Protein AF-A0A3B1DJC7-F1 (afdb_monomer)

Mean predicted aligned error: 12.16 Å

Sequence (600 aa):
MLFHLLRCVNRSIIITLSVILFIFVAQQSDAVEPDVLPNTKQLMPNKMALDKRMVAGIDKFATRALKEARDARLKAWLHNFNTLEHGAFQKKMTEKRDQLKTIIGAVDQRVKTKRLEYRGLLGSIKNTKKVKANGNQRVEEIQIYASLVRWQVLDGVTAEGVLLSPGLTPSAEKPQRKGYVIVIPDAAWTPEQLIGCNRFRQTVKKNNTGNKPVRKEFVEKSKAEDAMIESIGETNQMAAEIASQGCYVLIPLLINRESTYSGHPDIFQTNIPHREWIYRMSFEMGRHIIGYELQKVLAAVDLCATGTISKTNLELKTERKALPIGVVGIGEGGQLALLAGAVDTRIDSTMVCGYFDQREKVYQEPIYRNIWNQLNEFGDAELASMIAPRTLTVEACIAPELQGPSVAAKGHRSNAAPGIIKTPDIKSIQIEFKRAQNYFKKLGVEENISLSISKKGKGPAGSDAGLQSFLKGLEIKQNIANQRNWEFINLRTTLSGQLTFEDEGNVLNEEIVLPLSYLGFQRYKSDLPEARQRRQFKELTVYTQKLLQTSAKKRNKFWKKANRKSLKKWEKSSQWYRDYIHEEVFGKLPEPTMPLNPKS

Organism: NCBI:txid652676

Structure (mmCIF, N/CA/C/O backbone):
data_AF-A0A3B1DJC7-F1
#
_entry.id   AF-A0A3B1DJC7-F1
#
loop_
_atom_site.group_PDB
_atom_site.id
_atom_site.type_symbol
_atom_site.label_atom_id
_atom_site.label_alt_id
_atom_site.label_comp_id
_atom_site.label_asym_id
_atom_site.label_entity_id
_atom_site.label_seq_id
_atom_site.pdbx_PDB_ins_code
_atom_site.Cartn_x
_atom_site.Cartn_y
_atom_site.Cartn_z
_atom_site.occupancy
_atom_site.B_iso_or_equiv
_atom_site.auth_seq_id
_atom_site.auth_comp_id
_atom_site.auth_asym_id
_atom_site.auth_atom_id
_atom_site.pdbx_PDB_model_num
ATOM 1 N N . MET A 1 1 ? 91.515 60.631 -40.587 1.00 49.03 1 MET A N 1
ATOM 2 C CA . MET A 1 1 ? 90.271 60.592 -39.785 1.00 49.03 1 MET A CA 1
ATOM 3 C C . MET A 1 1 ? 89.056 60.116 -40.608 1.00 49.03 1 MET A C 1
ATOM 5 O O . MET A 1 1 ? 87.973 60.646 -40.432 1.00 49.03 1 MET A O 1
ATOM 9 N N . LEU A 1 2 ? 89.195 59.101 -41.483 1.00 44.06 2 LEU A N 1
ATOM 10 C CA . LEU A 1 2 ? 88.065 58.597 -42.296 1.00 44.06 2 LEU A CA 1
ATOM 11 C C . LEU A 1 2 ? 88.165 57.099 -42.678 1.00 44.06 2 LEU A C 1
ATOM 13 O O . LEU A 1 2 ? 87.554 56.667 -43.644 1.00 44.06 2 LEU A O 1
ATOM 17 N N . PHE A 1 3 ? 88.940 56.294 -41.937 1.00 45.38 3 PHE A N 1
ATOM 18 C CA . PHE A 1 3 ? 89.163 54.864 -42.241 1.00 45.38 3 PHE A CA 1
ATOM 19 C C . PHE A 1 3 ? 88.874 53.911 -41.061 1.00 45.38 3 PHE A C 1
ATOM 21 O O . PHE A 1 3 ? 89.231 52.735 -41.093 1.00 45.38 3 PHE A O 1
ATOM 28 N N . HIS A 1 4 ? 88.191 54.391 -40.015 1.00 49.69 4 HIS A N 1
ATOM 29 C CA . HIS A 1 4 ? 87.815 53.584 -38.838 1.00 49.69 4 HIS A CA 1
ATOM 30 C C . HIS A 1 4 ? 86.304 53.468 -38.580 1.00 49.69 4 HIS A C 1
ATOM 32 O O . HIS A 1 4 ? 85.898 52.752 -37.674 1.00 49.69 4 HIS A O 1
ATOM 38 N N . LEU A 1 5 ? 85.457 54.080 -39.415 1.00 46.31 5 LEU A N 1
ATOM 39 C CA . LEU A 1 5 ? 83.993 54.044 -39.259 1.00 46.31 5 LEU A CA 1
ATOM 40 C C . LEU A 1 5 ? 83.268 53.081 -40.220 1.00 46.31 5 LEU A C 1
ATOM 42 O O . LEU A 1 5 ? 82.099 52.778 -40.010 1.00 46.31 5 LEU A O 1
ATOM 46 N N . LEU A 1 6 ? 83.955 52.518 -41.222 1.00 44.81 6 LEU A N 1
ATOM 47 C CA . LEU A 1 6 ? 83.338 51.672 -42.262 1.00 44.81 6 LEU A CA 1
ATOM 48 C C . LEU A 1 6 ? 83.437 50.151 -42.023 1.00 44.81 6 LEU A C 1
ATOM 50 O O . LEU A 1 6 ? 82.839 49.379 -42.766 1.00 44.81 6 LEU A O 1
ATOM 54 N N . ARG A 1 7 ? 84.129 49.691 -40.967 1.00 48.69 7 ARG A N 1
ATOM 55 C CA . ARG A 1 7 ? 84.221 48.253 -40.618 1.00 48.69 7 ARG A CA 1
ATOM 56 C C . ARG A 1 7 ? 83.235 47.782 -39.538 1.00 48.69 7 ARG A C 1
ATOM 58 O O . ARG A 1 7 ? 83.004 46.580 -39.443 1.00 48.69 7 ARG A O 1
ATOM 65 N N . CYS A 1 8 ? 82.605 48.688 -38.784 1.00 49.06 8 CYS A N 1
ATOM 66 C CA . CYS A 1 8 ? 81.611 48.320 -37.760 1.00 49.06 8 CYS A CA 1
ATOM 67 C C . CYS A 1 8 ? 80.160 48.305 -38.267 1.00 49.06 8 CYS A C 1
ATOM 69 O O . CYS A 1 8 ? 79.339 47.577 -37.719 1.00 49.06 8 CYS A O 1
ATOM 71 N N . VAL A 1 9 ? 79.837 49.037 -39.337 1.00 49.97 9 VAL A N 1
ATOM 72 C CA . VAL A 1 9 ? 78.450 49.140 -39.830 1.00 49.97 9 VAL A CA 1
ATOM 73 C C . VAL A 1 9 ? 78.013 47.875 -40.589 1.00 49.97 9 VAL A C 1
ATOM 75 O O . VAL A 1 9 ? 76.877 47.432 -40.446 1.00 49.97 9 VAL A O 1
ATOM 78 N N . ASN A 1 10 ? 78.929 47.202 -41.297 1.00 54.09 10 ASN A N 1
ATOM 79 C CA . ASN A 1 10 ? 78.588 46.010 -42.085 1.00 54.09 10 ASN A CA 1
ATOM 80 C C . ASN A 1 10 ? 78.372 44.735 -41.251 1.00 54.09 10 ASN A C 1
ATOM 82 O O . ASN A 1 10 ? 77.591 43.880 -41.651 1.00 54.09 10 ASN A O 1
ATOM 86 N N . ARG A 1 11 ? 79.000 44.590 -40.074 1.00 54.12 11 ARG A N 1
ATOM 87 C CA . ARG A 1 11 ? 78.748 43.423 -39.204 1.00 54.12 11 ARG A CA 1
ATOM 88 C C . ARG A 1 11 ? 77.403 43.519 -38.488 1.00 54.12 11 ARG A C 1
ATOM 90 O O . ARG A 1 11 ? 76.696 42.521 -38.427 1.00 54.12 11 ARG A O 1
ATOM 97 N N . SER A 1 12 ? 77.010 44.705 -38.021 1.00 54.78 12 SER A N 1
ATOM 98 C CA . SER A 1 12 ? 75.716 44.881 -37.353 1.00 54.78 12 SER A CA 1
ATOM 99 C C . SER A 1 12 ? 74.538 44.745 -38.314 1.00 54.78 12 SER A C 1
ATOM 101 O O . SER A 1 12 ? 73.544 44.142 -37.927 1.00 54.78 12 SER A O 1
ATOM 103 N N . ILE A 1 13 ? 74.660 45.216 -39.563 1.00 58.78 13 ILE A N 1
ATOM 104 C CA . ILE A 1 13 ? 73.612 45.081 -40.593 1.00 58.78 13 ILE A CA 1
ATOM 105 C C . ILE A 1 13 ? 73.478 43.633 -41.081 1.00 58.78 13 ILE A C 1
ATOM 107 O O . ILE A 1 13 ? 72.364 43.147 -41.238 1.00 58.78 13 ILE A O 1
ATOM 111 N N . ILE A 1 14 ? 74.584 42.899 -41.249 1.00 58.34 14 ILE A N 1
ATOM 112 C CA . ILE A 1 14 ? 74.535 41.481 -41.644 1.00 58.34 14 ILE A CA 1
ATOM 113 C C . ILE A 1 14 ? 73.998 40.610 -40.499 1.00 58.34 14 ILE A C 1
ATOM 115 O O . ILE A 1 14 ? 73.219 39.697 -40.756 1.00 58.34 14 ILE A O 1
ATOM 119 N N . ILE A 1 15 ? 74.330 40.906 -39.236 1.00 58.88 15 ILE A N 1
ATOM 120 C CA . ILE A 1 15 ? 73.787 40.174 -38.078 1.00 58.88 15 ILE A CA 1
ATOM 121 C C . ILE A 1 15 ? 72.306 40.515 -37.861 1.00 58.88 15 ILE A C 1
ATOM 123 O O . ILE A 1 15 ? 71.524 39.607 -37.609 1.00 58.88 15 ILE A O 1
ATOM 127 N N . THR A 1 16 ? 71.875 41.770 -38.037 1.00 58.50 16 THR A N 1
ATOM 128 C CA . THR A 1 16 ? 70.440 42.119 -37.959 1.00 58.50 16 THR A CA 1
ATOM 129 C C . THR A 1 16 ? 69.640 41.580 -39.139 1.00 58.50 16 THR A C 1
ATOM 131 O O . THR A 1 16 ? 68.563 41.054 -38.903 1.00 58.50 16 THR A O 1
ATOM 134 N N . LEU A 1 17 ? 70.153 41.589 -40.374 1.00 57.12 17 LEU A N 1
ATOM 135 C CA . LEU A 1 17 ? 69.481 40.941 -41.512 1.00 57.12 17 LEU A CA 1
ATOM 136 C C . LEU A 1 17 ? 69.431 39.418 -41.364 1.00 57.12 17 LEU A C 1
ATOM 138 O O . LEU A 1 17 ? 68.411 38.830 -41.689 1.00 57.12 17 LEU A O 1
ATOM 142 N N . SER A 1 18 ? 70.470 38.780 -40.817 1.00 57.66 18 SER A N 1
ATOM 143 C CA . SER A 1 18 ? 70.473 37.330 -40.562 1.00 57.66 18 SER A CA 1
ATOM 144 C C . SER A 1 18 ? 69.545 36.945 -39.411 1.00 57.66 18 SER A C 1
ATOM 146 O O . SER A 1 18 ? 68.895 35.912 -39.488 1.00 57.66 18 SER A O 1
ATOM 148 N N . VAL A 1 19 ? 69.438 37.780 -38.370 1.00 57.94 19 VAL A N 1
ATOM 149 C CA . VAL A 1 19 ? 68.496 37.592 -37.255 1.00 57.94 19 VAL A CA 1
ATOM 150 C C . VAL A 1 19 ? 67.061 37.894 -37.694 1.00 57.94 19 VAL A C 1
ATOM 152 O O . VAL A 1 19 ? 66.164 37.150 -37.330 1.00 57.94 19 VAL A O 1
ATOM 155 N N . ILE A 1 20 ? 66.826 38.900 -38.541 1.00 56.97 20 ILE A N 1
ATOM 156 C CA . ILE A 1 20 ? 65.505 39.185 -39.123 1.00 56.97 20 ILE A CA 1
ATOM 157 C C . ILE A 1 20 ? 65.102 38.086 -40.114 1.00 56.97 20 ILE A C 1
ATOM 159 O O . ILE A 1 20 ? 63.948 37.679 -40.098 1.00 56.97 20 ILE A O 1
ATOM 163 N N . LEU A 1 21 ? 66.033 37.535 -40.903 1.00 51.56 21 LEU A N 1
ATOM 164 C CA . LEU A 1 21 ? 65.779 36.397 -41.793 1.00 51.56 21 LEU A CA 1
ATOM 165 C C . LEU A 1 21 ? 65.560 35.094 -41.003 1.00 51.56 21 LEU A C 1
ATOM 167 O O . LEU A 1 21 ? 64.687 34.320 -41.368 1.00 51.56 21 LEU A O 1
ATOM 171 N N . PHE A 1 22 ? 66.259 34.873 -39.882 1.00 52.38 22 PHE A N 1
ATOM 172 C CA . PHE A 1 22 ? 65.973 33.750 -38.974 1.00 52.38 22 PHE A CA 1
ATOM 173 C C . PHE A 1 22 ? 64.646 33.918 -38.222 1.00 52.38 22 PHE A C 1
ATOM 175 O O . PHE A 1 22 ? 63.966 32.928 -37.982 1.00 52.38 22 PHE A O 1
ATOM 182 N N . ILE A 1 23 ? 64.244 35.148 -37.885 1.00 52.00 23 ILE A N 1
ATOM 183 C CA . ILE A 1 23 ? 62.943 35.435 -37.261 1.00 52.00 23 ILE A CA 1
ATOM 184 C C . ILE A 1 23 ? 61.804 35.316 -38.289 1.00 52.00 23 ILE A C 1
ATOM 186 O O . ILE A 1 23 ? 60.740 34.814 -37.938 1.00 52.00 23 ILE A O 1
ATOM 190 N N . PHE A 1 24 ? 62.027 35.676 -39.560 1.00 48.34 24 PHE A N 1
ATOM 191 C CA . PHE A 1 24 ? 61.043 35.482 -40.635 1.00 48.34 24 PHE A CA 1
ATOM 192 C C . PHE A 1 24 ? 60.931 34.016 -41.081 1.00 48.34 24 PHE A C 1
ATOM 194 O O . PHE A 1 24 ? 59.826 33.540 -41.325 1.00 48.34 24 PHE A O 1
ATOM 201 N N . VAL A 1 25 ? 62.041 33.268 -41.130 1.00 47.88 25 VAL A N 1
ATOM 202 C CA . VAL A 1 25 ? 62.030 31.829 -41.463 1.00 47.88 25 VAL A CA 1
ATOM 203 C C . VAL A 1 25 ? 61.503 30.981 -40.295 1.00 47.88 25 VAL A C 1
ATOM 205 O O . VAL A 1 25 ? 60.879 29.951 -40.528 1.00 47.88 25 VAL A O 1
ATOM 208 N N . ALA A 1 26 ? 61.639 31.429 -39.041 1.00 45.72 26 ALA A N 1
ATOM 209 C CA . ALA A 1 26 ? 61.027 30.758 -37.888 1.00 45.72 26 ALA A CA 1
ATOM 210 C C . ALA A 1 26 ? 59.520 31.052 -37.709 1.00 45.72 26 ALA A C 1
ATOM 212 O O . ALA A 1 26 ? 58.880 30.430 -36.859 1.00 45.72 26 ALA A O 1
ATOM 213 N N . GLN A 1 27 ? 58.935 31.967 -38.494 1.00 46.06 27 GLN A N 1
ATOM 214 C CA . GLN A 1 27 ? 57.501 32.297 -38.449 1.00 46.06 27 GLN A CA 1
ATOM 215 C C . GLN A 1 27 ? 56.646 31.601 -39.519 1.00 46.06 27 GLN A C 1
ATOM 217 O O . GLN A 1 27 ? 55.427 31.746 -39.494 1.00 46.06 27 GLN A O 1
ATOM 222 N N . GLN A 1 28 ? 57.238 30.772 -40.381 1.00 45.47 28 GLN A N 1
ATOM 223 C CA . GLN A 1 28 ? 56.513 29.744 -41.137 1.00 45.47 28 GLN A CA 1
ATOM 224 C C . GLN A 1 28 ? 56.727 28.374 -40.488 1.00 45.47 28 GLN A C 1
ATOM 226 O O . GLN A 1 28 ? 57.201 27.423 -41.099 1.00 45.47 28 GLN A O 1
ATOM 231 N N . SER A 1 29 ? 56.368 28.263 -39.209 1.00 40.69 29 SER A N 1
ATOM 232 C CA . SER A 1 29 ? 55.747 27.012 -38.795 1.00 40.69 29 SER A CA 1
ATOM 233 C C . SER A 1 29 ? 54.317 27.113 -39.296 1.00 40.69 29 SER A C 1
ATOM 235 O O . SER A 1 29 ? 53.519 27.862 -38.734 1.00 40.69 29 SER A O 1
ATOM 237 N N . ASP A 1 30 ? 54.009 26.414 -40.390 1.00 42.69 30 ASP A N 1
ATOM 238 C CA . ASP A 1 30 ? 52.632 26.013 -40.644 1.00 42.69 30 ASP A CA 1
ATOM 239 C C . ASP A 1 30 ? 52.141 25.425 -39.324 1.00 42.69 30 ASP A C 1
ATOM 241 O O . ASP A 1 30 ? 52.650 24.403 -38.851 1.00 42.69 30 ASP A O 1
ATOM 245 N N . ALA A 1 31 ? 51.250 26.148 -38.648 1.00 41.94 31 ALA A N 1
ATOM 246 C CA . ALA A 1 31 ? 50.539 25.603 -37.517 1.00 41.94 31 ALA A CA 1
ATOM 247 C C . ALA A 1 31 ? 49.843 24.371 -38.080 1.00 41.94 31 ALA A C 1
ATOM 249 O O . ALA A 1 31 ? 48.913 24.519 -38.868 1.00 41.94 31 ALA A O 1
ATOM 250 N N . VAL A 1 32 ? 50.374 23.185 -37.761 1.00 50.22 32 VAL A N 1
ATOM 251 C CA . VAL A 1 32 ? 49.796 21.903 -38.151 1.00 50.22 32 VAL A CA 1
ATOM 252 C C . VAL A 1 32 ? 48.329 21.996 -37.774 1.00 50.22 32 VAL A C 1
ATOM 254 O O . VAL A 1 32 ? 47.995 22.059 -36.587 1.00 50.22 32 VAL A O 1
ATOM 257 N N . GLU A 1 33 ? 47.472 22.133 -38.786 1.00 55.47 33 GLU A N 1
ATOM 258 C CA . GLU A 1 33 ? 46.038 22.148 -38.584 1.00 55.47 33 GLU A CA 1
ATOM 259 C C . GLU A 1 33 ? 45.746 20.818 -37.880 1.00 55.47 33 GLU A C 1
ATOM 261 O O . GLU A 1 33 ? 46.181 19.773 -38.370 1.00 55.47 33 GLU A O 1
ATOM 266 N N . PRO A 1 34 ? 45.183 20.838 -36.662 1.00 57.72 34 PRO A N 1
ATOM 267 C CA . PRO A 1 34 ? 45.095 19.639 -35.842 1.00 57.72 34 PRO A CA 1
ATOM 268 C C . PRO A 1 34 ? 44.359 18.580 -36.651 1.00 57.72 34 PRO A C 1
ATOM 270 O O . PRO A 1 34 ? 43.261 18.880 -37.099 1.00 57.72 34 PRO A O 1
ATOM 273 N N . ASP A 1 35 ? 44.961 17.402 -36.854 1.00 66.38 35 ASP A N 1
ATOM 274 C CA . ASP A 1 35 ? 44.417 16.309 -37.673 1.00 66.38 35 ASP A CA 1
ATOM 275 C C . ASP A 1 35 ? 42.930 16.075 -37.349 1.00 66.38 35 ASP A C 1
ATOM 277 O O . ASP A 1 35 ? 42.570 15.397 -36.381 1.00 66.38 35 ASP A O 1
ATOM 281 N N . VAL A 1 36 ? 42.039 16.677 -38.141 1.00 69.81 36 VAL A N 1
ATOM 282 C CA . VAL A 1 36 ? 40.599 16.479 -38.020 1.00 69.81 36 VAL A CA 1
ATOM 283 C C . VAL A 1 36 ? 40.253 15.305 -38.925 1.00 69.81 36 VAL A C 1
ATOM 285 O O . VAL A 1 36 ? 40.536 15.330 -40.122 1.00 69.81 36 VAL A O 1
ATOM 288 N N . LEU A 1 37 ? 39.663 14.248 -38.363 1.00 78.88 37 LEU A N 1
ATOM 289 C CA . LEU A 1 37 ? 39.236 13.094 -39.155 1.00 78.88 37 LEU A CA 1
ATOM 290 C C . LEU A 1 37 ? 38.249 13.532 -40.263 1.00 78.88 37 LEU A C 1
ATOM 292 O O . LEU A 1 37 ? 37.483 14.484 -40.086 1.00 78.88 37 LEU A O 1
ATOM 296 N N . PRO A 1 38 ? 38.198 12.832 -41.412 1.00 77.62 38 PRO A N 1
ATOM 297 C CA . PRO A 1 38 ? 37.236 13.151 -42.461 1.00 77.62 38 PRO A CA 1
ATOM 298 C C . PRO A 1 38 ? 35.798 13.185 -41.918 1.00 77.62 38 PRO A C 1
ATOM 300 O O . PRO A 1 38 ? 35.345 12.244 -41.265 1.00 77.62 38 PRO A O 1
ATOM 303 N N . ASN A 1 39 ? 35.070 14.264 -42.221 1.00 74.44 39 ASN A N 1
ATOM 304 C CA . ASN A 1 39 ? 33.707 14.547 -41.749 1.00 74.44 39 ASN A CA 1
ATOM 305 C C . ASN A 1 39 ? 33.552 14.839 -40.241 1.00 74.44 39 ASN A C 1
ATOM 307 O O . ASN A 1 39 ? 32.426 14.789 -39.740 1.00 74.44 39 ASN A O 1
ATOM 311 N N . THR A 1 40 ? 34.620 15.181 -39.510 1.00 80.00 40 THR A N 1
ATOM 312 C CA . THR A 1 40 ? 34.534 15.631 -38.108 1.00 80.00 40 THR A CA 1
ATOM 313 C C . THR A 1 40 ? 34.876 17.121 -37.956 1.00 80.00 40 THR A C 1
ATOM 315 O O . THR A 1 40 ? 35.339 17.779 -38.884 1.00 80.00 40 THR A O 1
ATOM 318 N N . LYS A 1 41 ? 34.575 17.708 -36.790 1.00 76.94 41 LYS A N 1
ATOM 319 C CA . LYS A 1 41 ? 35.056 19.047 -36.387 1.00 76.94 41 LYS A CA 1
ATOM 320 C C . LYS A 1 41 ? 36.010 18.923 -35.207 1.00 76.94 41 LYS A C 1
ATOM 322 O O . LYS A 1 41 ? 35.823 18.040 -34.382 1.00 76.94 41 LYS A O 1
ATOM 327 N N . GLN A 1 42 ? 36.936 19.858 -35.034 1.00 73.81 42 GLN A N 1
ATOM 328 C CA . GLN A 1 42 ? 37.837 19.822 -33.882 1.00 73.81 42 GLN A CA 1
ATOM 329 C C . GLN A 1 42 ? 37.075 19.828 -32.538 1.00 73.81 42 GLN A C 1
ATOM 331 O O . GLN A 1 42 ? 36.157 20.639 -32.306 1.00 73.81 42 GLN A O 1
ATOM 336 N N . LEU A 1 43 ? 37.452 18.927 -31.625 1.00 76.50 43 LEU A N 1
ATOM 337 C CA . LEU A 1 43 ? 36.961 18.930 -30.250 1.00 76.50 43 LEU A CA 1
ATOM 338 C C . LEU A 1 43 ? 37.620 20.064 -29.448 1.00 76.50 43 LEU A C 1
ATOM 340 O O . LEU A 1 43 ? 38.613 19.878 -28.754 1.00 76.50 43 LEU A O 1
ATOM 344 N N . MET A 1 44 ? 37.031 21.260 -29.518 1.00 67.62 44 MET A N 1
ATOM 345 C CA . MET A 1 44 ? 37.532 22.411 -28.762 1.00 67.62 44 MET A CA 1
ATOM 346 C C . MET A 1 44 ? 37.476 22.161 -27.243 1.00 67.62 44 MET A C 1
ATOM 348 O O . MET A 1 44 ? 36.426 21.716 -26.747 1.00 67.62 44 MET A O 1
ATOM 352 N N . PRO A 1 45 ? 38.543 22.495 -26.488 1.00 63.03 45 PRO A N 1
ATOM 353 C CA . PRO A 1 45 ? 38.538 22.418 -25.034 1.00 63.03 45 PRO A CA 1
ATOM 354 C C . PRO A 1 45 ? 37.427 23.317 -24.488 1.00 63.03 45 PRO A C 1
ATOM 356 O O . PRO A 1 45 ? 37.407 24.531 -24.681 1.00 63.03 45 PRO A O 1
ATOM 359 N N . ASN A 1 46 ? 36.439 22.693 -23.854 1.00 65.19 46 ASN A N 1
ATOM 360 C CA . ASN A 1 46 ? 35.274 23.382 -23.320 1.00 65.19 46 ASN A CA 1
ATOM 361 C C . ASN A 1 46 ? 35.493 23.696 -21.833 1.00 65.19 46 ASN A C 1
ATOM 363 O O . ASN A 1 46 ? 36.189 22.956 -21.143 1.00 65.19 46 ASN A O 1
ATOM 367 N N . LYS A 1 47 ? 34.851 24.747 -21.302 1.00 72.56 47 LYS A N 1
ATOM 368 C CA . LYS A 1 47 ? 34.984 25.135 -19.878 1.00 72.56 47 LYS A CA 1
ATOM 369 C C . LYS A 1 47 ? 34.495 24.054 -18.901 1.00 72.56 47 LYS A C 1
ATOM 371 O O . LYS A 1 47 ? 34.818 24.099 -17.720 1.00 72.56 47 LYS A O 1
ATOM 376 N N . MET A 1 48 ? 33.698 23.099 -19.383 1.00 77.31 48 MET A N 1
ATOM 377 C CA . MET A 1 48 ? 33.163 21.988 -18.604 1.00 77.31 48 MET A CA 1
ATOM 378 C C . MET A 1 48 ? 33.627 20.650 -19.180 1.00 77.31 48 MET A C 1
ATOM 380 O O . MET A 1 48 ? 33.523 20.425 -20.389 1.00 77.31 48 MET A O 1
ATOM 384 N N . ALA A 1 49 ? 34.081 19.762 -18.293 1.00 83.88 49 ALA A N 1
ATOM 385 C CA . ALA A 1 49 ? 34.490 18.401 -18.623 1.00 83.88 49 ALA A CA 1
ATOM 386 C C . ALA A 1 49 ? 33.371 17.614 -19.343 1.00 83.88 49 ALA A C 1
ATOM 388 O O . ALA A 1 49 ? 32.175 17.862 -19.143 1.00 83.88 49 ALA A O 1
ATOM 389 N N . LEU A 1 50 ? 33.763 16.707 -20.246 1.00 80.81 50 LEU A N 1
ATOM 390 C CA . LEU A 1 50 ? 32.850 16.015 -21.165 1.00 80.81 50 LEU A CA 1
ATOM 391 C C . LEU A 1 50 ? 31.826 15.132 -20.436 1.00 80.81 50 LEU A C 1
ATOM 393 O O . LEU A 1 50 ? 30.653 15.119 -20.805 1.00 80.81 50 LEU A O 1
ATOM 397 N N . ASP A 1 51 ? 32.254 14.456 -19.376 1.00 84.62 51 ASP A N 1
ATOM 398 C CA . ASP A 1 51 ? 31.424 13.657 -18.473 1.00 84.62 51 ASP A CA 1
ATOM 399 C C . ASP A 1 51 ? 30.284 14.489 -17.859 1.00 84.62 51 ASP A C 1
ATOM 401 O O . ASP A 1 51 ? 29.114 14.116 -17.952 1.00 84.62 51 ASP A O 1
ATOM 405 N N . LYS A 1 52 ? 30.592 15.680 -17.334 1.00 88.00 52 LYS A N 1
ATOM 406 C CA . LYS A 1 52 ? 29.599 16.605 -16.766 1.00 88.00 52 LYS A CA 1
ATOM 407 C C . LYS A 1 52 ? 28.608 17.092 -17.820 1.00 88.00 52 LYS A C 1
ATOM 409 O O . LYS A 1 52 ? 27.419 17.226 -17.538 1.00 88.00 52 LYS A O 1
ATOM 414 N N . ARG A 1 53 ? 29.076 17.330 -19.051 1.00 85.19 53 ARG A N 1
ATOM 415 C CA . ARG A 1 53 ? 28.211 17.697 -20.188 1.00 85.19 53 ARG A CA 1
ATOM 416 C C . ARG A 1 53 ? 27.266 16.566 -20.572 1.00 85.19 53 ARG A C 1
ATOM 418 O O . ARG A 1 53 ? 26.097 16.835 -20.835 1.00 85.19 53 ARG A O 1
ATOM 425 N N . MET A 1 54 ? 27.759 15.331 -20.595 1.00 86.94 54 MET A N 1
ATOM 426 C CA . MET A 1 54 ? 26.950 14.151 -20.884 1.00 86.94 54 MET A CA 1
ATOM 427 C C . MET A 1 54 ? 25.860 13.964 -19.825 1.00 86.94 54 MET A C 1
ATOM 429 O O . MET A 1 54 ? 24.690 13.857 -20.182 1.00 86.94 54 MET A O 1
ATOM 433 N N . VAL A 1 55 ? 26.218 14.020 -18.537 1.00 90.81 55 VAL A N 1
ATOM 434 C CA . VAL A 1 55 ? 25.256 13.910 -17.428 1.00 90.81 55 VAL A CA 1
ATOM 435 C C . VAL A 1 55 ? 24.191 15.007 -17.509 1.00 90.81 55 VAL A C 1
ATOM 437 O O . VAL A 1 55 ? 23.004 14.702 -17.447 1.00 90.81 55 VAL A O 1
ATOM 440 N N . ALA A 1 56 ? 24.585 16.264 -17.736 1.00 89.25 56 ALA A N 1
ATOM 441 C CA . ALA A 1 56 ? 23.634 17.369 -17.893 1.00 89.25 56 ALA A CA 1
ATOM 442 C C . ALA A 1 56 ? 22.698 17.188 -19.106 1.00 89.25 56 ALA A C 1
ATOM 444 O O . ALA A 1 56 ? 21.521 17.543 -19.051 1.00 89.25 56 ALA A O 1
ATOM 445 N N . GLY A 1 57 ? 23.205 16.627 -20.210 1.00 89.69 57 GLY A N 1
ATOM 446 C CA . GLY A 1 57 ? 22.398 16.298 -21.386 1.00 89.69 57 GLY A CA 1
ATOM 447 C C . GLY A 1 57 ? 21.362 15.206 -21.104 1.00 89.69 57 GLY A C 1
ATOM 448 O O . GLY A 1 57 ? 20.198 15.361 -21.480 1.00 89.69 57 GLY A O 1
ATOM 449 N N . ILE A 1 58 ? 21.769 14.141 -20.407 1.00 90.94 58 ILE A N 1
ATOM 450 C CA . ILE A 1 58 ? 20.887 13.040 -19.991 1.00 90.94 58 ILE A CA 1
ATOM 451 C C . ILE A 1 58 ? 19.812 13.548 -19.025 1.00 90.94 58 ILE A C 1
ATOM 453 O O . ILE A 1 58 ? 18.638 13.243 -19.219 1.00 90.94 58 ILE A O 1
ATOM 457 N N . ASP A 1 59 ? 20.179 14.369 -18.040 1.00 91.19 59 ASP A N 1
ATOM 458 C CA . ASP A 1 59 ? 19.237 14.952 -17.076 1.00 91.19 59 ASP A CA 1
ATOM 459 C C . ASP A 1 59 ? 18.167 15.814 -17.766 1.00 91.19 59 ASP A C 1
ATOM 461 O O . ASP A 1 59 ? 16.963 15.656 -17.533 1.00 91.19 59 ASP A O 1
ATOM 465 N N . LYS A 1 60 ? 18.586 16.659 -18.718 1.00 91.62 60 LYS A N 1
ATOM 466 C CA . LYS A 1 60 ? 17.668 17.464 -19.534 1.00 91.62 60 LYS A CA 1
ATOM 467 C C . LYS A 1 60 ? 16.731 16.590 -20.370 1.00 91.62 60 LYS A C 1
ATOM 469 O O . LYS A 1 60 ? 15.542 16.898 -20.475 1.00 91.62 60 LYS A O 1
ATOM 474 N N . PHE A 1 61 ? 17.252 15.520 -20.975 1.00 90.56 61 PHE A N 1
ATOM 475 C CA . PHE A 1 61 ? 16.448 14.569 -21.742 1.00 90.56 61 PHE A CA 1
ATOM 476 C C . PHE A 1 61 ? 15.415 13.866 -20.852 1.00 90.56 61 PHE A C 1
ATOM 478 O O . PHE A 1 61 ? 14.228 13.891 -21.175 1.00 90.56 61 PHE A O 1
ATOM 485 N N . ALA A 1 62 ? 15.842 13.309 -19.716 1.00 90.44 62 ALA A N 1
ATOM 486 C CA . ALA A 1 62 ? 14.980 12.588 -18.784 1.00 90.44 62 ALA A CA 1
ATOM 487 C C . ALA A 1 62 ? 13.886 13.493 -18.195 1.00 90.44 62 ALA A C 1
ATOM 489 O O . ALA A 1 62 ? 12.716 13.116 -18.166 1.00 90.44 62 ALA A O 1
ATOM 490 N N . THR A 1 63 ? 14.232 14.726 -17.813 1.00 90.06 63 THR A N 1
ATOM 491 C CA . THR A 1 63 ? 13.266 15.715 -17.309 1.00 90.06 63 THR A CA 1
ATOM 492 C C . THR A 1 63 ? 12.211 16.069 -18.359 1.00 90.06 63 THR A C 1
ATOM 494 O O . THR A 1 63 ? 11.024 16.179 -18.042 1.00 90.06 63 THR A O 1
ATOM 497 N N . ARG A 1 64 ? 12.614 16.223 -19.628 1.00 90.38 64 ARG A N 1
ATOM 498 C CA . ARG A 1 64 ? 11.671 16.454 -20.730 1.00 90.38 64 ARG A CA 1
ATOM 499 C C . ARG A 1 64 ? 10.766 15.240 -20.949 1.00 90.38 64 ARG A C 1
ATOM 501 O O . ARG A 1 64 ? 9.554 15.419 -21.030 1.00 90.38 64 ARG A O 1
ATOM 508 N N . ALA A 1 65 ? 11.332 14.034 -20.977 1.00 89.19 65 ALA A N 1
ATOM 509 C CA . ALA A 1 65 ? 10.577 12.793 -21.143 1.00 89.19 65 ALA A CA 1
ATOM 510 C C . ALA A 1 65 ? 9.526 12.597 -20.033 1.00 89.19 65 ALA A C 1
ATOM 512 O O . ALA A 1 65 ? 8.401 12.207 -20.329 1.00 89.19 65 ALA A O 1
ATOM 513 N N . LEU A 1 66 ? 9.836 12.945 -18.776 1.00 89.50 66 LEU A N 1
ATOM 514 C CA . LEU A 1 66 ? 8.863 12.912 -17.672 1.00 89.50 66 LEU A CA 1
ATOM 515 C C . LEU A 1 66 ? 7.661 13.836 -17.922 1.00 89.50 66 LEU A C 1
ATOM 517 O O . LEU A 1 66 ? 6.518 13.459 -17.659 1.00 89.50 66 LEU A O 1
ATOM 521 N N . LYS A 1 67 ? 7.906 15.040 -18.454 1.00 87.81 67 LYS A N 1
ATOM 522 C CA . LYS A 1 67 ? 6.838 15.984 -18.806 1.00 87.81 67 LYS A CA 1
ATOM 523 C C . LYS A 1 67 ? 5.994 15.467 -19.976 1.00 87.81 67 LYS A C 1
ATOM 525 O O . LYS A 1 67 ? 4.769 15.489 -19.899 1.00 87.81 67 LYS A O 1
ATOM 530 N N . GLU A 1 68 ? 6.642 14.985 -21.032 1.00 89.81 68 GLU A N 1
ATOM 531 C CA . GLU A 1 68 ? 5.969 14.447 -22.221 1.00 89.81 68 GLU A CA 1
ATOM 532 C C . GLU A 1 68 ? 5.124 13.207 -21.890 1.00 89.81 68 GLU A C 1
ATOM 534 O O . GLU A 1 68 ? 3.983 13.111 -22.344 1.00 89.81 68 GLU A O 1
ATOM 539 N N . ALA A 1 69 ? 5.632 12.304 -21.043 1.00 89.56 69 ALA A N 1
ATOM 540 C CA . ALA A 1 69 ? 4.911 11.116 -20.587 1.00 89.56 69 ALA A CA 1
ATOM 541 C C . ALA A 1 69 ? 3.601 11.479 -19.873 1.00 89.56 69 ALA A C 1
ATOM 543 O O . ALA A 1 69 ? 2.558 10.882 -20.142 1.00 89.56 69 ALA A O 1
ATOM 544 N N . ARG A 1 70 ? 3.619 12.509 -19.017 1.00 89.50 70 ARG A N 1
ATOM 545 C CA . ARG A 1 70 ? 2.414 13.011 -18.343 1.00 89.50 70 ARG A CA 1
ATOM 546 C C . ARG A 1 70 ? 1.363 13.507 -19.339 1.00 89.50 70 ARG A C 1
ATOM 548 O O . ARG A 1 70 ? 0.190 13.149 -19.214 1.00 89.50 70 ARG A O 1
ATOM 555 N N . ASP A 1 71 ? 1.767 14.320 -20.313 1.00 88.75 71 ASP A N 1
ATOM 556 C CA . ASP A 1 71 ? 0.849 14.885 -21.308 1.00 88.75 71 ASP A CA 1
ATOM 557 C C . ASP A 1 71 ? 0.284 13.798 -22.237 1.00 88.75 71 ASP A C 1
ATOM 559 O O . ASP A 1 71 ? -0.910 13.803 -22.555 1.00 88.75 71 ASP A O 1
ATOM 563 N N . ALA A 1 72 ? 1.120 12.838 -22.645 1.00 89.56 72 ALA A N 1
ATOM 564 C CA . ALA A 1 72 ? 0.711 11.688 -23.447 1.00 89.56 72 ALA A CA 1
ATOM 565 C C . ALA A 1 72 ? -0.296 10.803 -22.697 1.00 89.56 72 ALA A C 1
ATOM 567 O O . ALA A 1 72 ? -1.353 10.475 -23.244 1.00 89.56 72 ALA A O 1
ATOM 568 N N . ARG A 1 73 ? -0.018 10.493 -21.423 1.00 91.75 73 ARG A N 1
ATOM 569 C CA . ARG A 1 73 ? -0.907 9.722 -20.544 1.00 91.75 73 ARG A CA 1
ATOM 570 C C . ARG A 1 73 ? -2.271 10.390 -20.409 1.00 91.75 73 ARG A C 1
ATOM 572 O O . ARG A 1 73 ? -3.288 9.745 -20.650 1.00 91.75 73 ARG A O 1
ATOM 579 N N . LEU A 1 74 ? -2.310 11.688 -20.101 1.00 86.88 74 LEU A N 1
ATOM 580 C CA . LEU A 1 74 ? -3.567 12.429 -19.957 1.00 86.88 74 LEU A CA 1
ATOM 581 C C . LEU A 1 74 ? -4.434 12.335 -21.224 1.00 86.88 74 LEU A C 1
ATOM 583 O O . LEU A 1 74 ? -5.634 12.077 -21.135 1.00 86.88 74 LEU A O 1
ATOM 587 N N . LYS A 1 75 ? -3.831 12.507 -22.408 1.00 87.75 75 LYS A N 1
ATOM 588 C CA . LYS A 1 75 ? -4.543 12.385 -23.690 1.00 87.75 75 LYS A CA 1
ATOM 589 C C . LYS A 1 75 ? -5.080 10.971 -23.909 1.00 87.75 75 LYS A C 1
ATOM 591 O O . LYS A 1 75 ? -6.244 10.823 -24.276 1.00 87.75 75 LYS A O 1
ATOM 596 N N . ALA A 1 76 ? -4.259 9.950 -23.664 1.00 87.06 76 ALA A N 1
ATOM 597 C CA . ALA A 1 76 ? -4.635 8.552 -23.860 1.00 87.06 76 ALA A CA 1
ATOM 598 C C . ALA A 1 76 ? -5.795 8.128 -22.944 1.00 87.06 76 ALA A C 1
ATOM 600 O O . ALA A 1 76 ? -6.762 7.518 -23.403 1.00 87.06 76 ALA A O 1
ATOM 601 N N . TRP A 1 77 ? -5.741 8.498 -21.662 1.00 88.06 77 TRP A N 1
ATOM 602 C CA . TRP A 1 77 ? -6.805 8.188 -20.709 1.00 88.06 77 TRP A CA 1
ATOM 603 C C . TRP A 1 77 ? -8.100 8.921 -21.052 1.00 88.06 77 TRP A C 1
ATOM 605 O O . TRP A 1 77 ? -9.143 8.281 -21.166 1.00 88.06 77 TRP A O 1
ATOM 615 N N . LEU A 1 78 ? -8.049 10.233 -21.309 1.00 82.31 78 LEU A N 1
ATOM 616 C CA . LEU A 1 78 ? -9.240 11.003 -21.688 1.00 82.31 78 LEU A CA 1
ATOM 617 C C . LEU A 1 78 ? -9.879 10.511 -22.991 1.00 82.31 78 LEU A C 1
ATOM 619 O O . LEU A 1 78 ? -11.104 10.528 -23.095 1.00 82.31 78 LEU A O 1
ATOM 623 N N . HIS A 1 79 ? -9.079 10.061 -23.962 1.00 81.69 79 HIS A N 1
ATOM 624 C CA . HIS A 1 79 ? -9.601 9.444 -25.177 1.00 81.69 79 HIS A CA 1
ATOM 625 C C . HIS A 1 79 ? -10.458 8.218 -24.838 1.00 81.69 79 HIS A C 1
ATOM 627 O O . HIS A 1 79 ? -11.625 8.190 -25.213 1.00 81.69 79 HIS A O 1
ATOM 633 N N . ASN A 1 80 ? -9.931 7.280 -24.040 1.00 79.38 80 ASN A N 1
ATOM 634 C CA . ASN A 1 80 ? -10.664 6.077 -23.625 1.00 79.38 80 ASN A CA 1
ATOM 635 C C . ASN A 1 80 ? -11.991 6.402 -22.913 1.00 79.38 80 ASN A C 1
ATOM 637 O O . ASN A 1 80 ? -12.972 5.694 -23.106 1.00 79.38 80 ASN A O 1
ATOM 641 N N . PHE A 1 81 ? -12.040 7.469 -22.107 1.00 75.06 81 PHE A N 1
ATOM 642 C CA . PHE A 1 81 ? -13.269 7.899 -21.425 1.00 75.06 81 PHE A CA 1
ATOM 643 C C . PHE A 1 81 ? -14.325 8.504 -22.358 1.00 75.06 81 PHE A C 1
ATOM 645 O O . PHE A 1 81 ? -15.508 8.444 -22.045 1.00 75.06 81 PHE A O 1
ATOM 652 N N . ASN A 1 82 ? -13.915 9.126 -23.465 1.00 76.44 82 ASN A N 1
ATOM 653 C CA . ASN A 1 82 ? -14.837 9.828 -24.360 1.00 76.44 82 ASN A CA 1
ATOM 654 C C . ASN A 1 82 ? -15.361 8.945 -25.494 1.00 76.44 82 ASN A C 1
ATOM 656 O O . ASN A 1 82 ? -16.414 9.247 -26.046 1.00 76.44 82 ASN A O 1
ATOM 660 N N . THR A 1 83 ? -14.605 7.920 -25.893 1.00 75.81 83 THR A N 1
ATOM 661 C CA . THR A 1 83 ? -14.884 7.155 -27.118 1.00 75.81 83 THR A CA 1
ATOM 662 C C . THR A 1 83 ? -15.383 5.740 -26.870 1.00 75.81 83 THR A C 1
ATOM 664 O O . THR A 1 83 ? -15.976 5.152 -27.771 1.00 75.81 83 THR A O 1
ATOM 667 N N . LEU A 1 84 ? -15.155 5.172 -25.682 1.00 73.81 84 LEU A N 1
ATOM 668 C CA . LEU A 1 84 ? -15.534 3.791 -25.398 1.00 73.81 84 LEU A CA 1
ATOM 669 C C . LEU A 1 84 ? -16.954 3.706 -24.834 1.00 73.81 84 LEU A C 1
ATOM 671 O O . LEU A 1 84 ? -17.278 4.335 -23.829 1.00 73.81 84 LEU A O 1
ATOM 675 N N . GLU A 1 85 ? -17.771 2.840 -25.430 1.00 75.94 85 GLU A N 1
ATOM 676 C CA . GLU A 1 85 ? -19.017 2.376 -24.816 1.00 75.94 85 GLU A CA 1
ATOM 677 C C . GLU A 1 85 ? -18.744 1.665 -23.478 1.00 75.94 85 GLU A C 1
ATOM 679 O O . GLU A 1 85 ? -17.650 1.141 -23.239 1.00 75.94 85 GLU A O 1
ATOM 684 N N . HIS A 1 86 ? -19.755 1.580 -22.606 1.00 74.38 86 HIS A N 1
ATOM 685 C CA . HIS A 1 86 ? -19.585 1.116 -21.224 1.00 74.38 86 HIS A CA 1
ATOM 686 C C . HIS A 1 86 ? -18.908 -0.266 -21.102 1.00 74.38 86 HIS A C 1
ATOM 688 O O . HIS A 1 86 ? -17.983 -0.437 -20.306 1.00 74.38 86 HIS A O 1
ATOM 694 N N . GLY A 1 87 ? -19.303 -1.246 -21.925 1.00 73.94 87 GLY A N 1
ATOM 695 C CA . GLY A 1 87 ? -18.697 -2.585 -21.916 1.00 73.94 87 GLY A CA 1
ATOM 696 C C . GLY A 1 87 ? -17.237 -2.601 -22.393 1.00 73.94 87 GLY A C 1
ATOM 697 O O . GLY A 1 87 ? -16.388 -3.273 -21.800 1.00 73.94 87 GLY A O 1
ATOM 698 N N . ALA A 1 88 ? -16.912 -1.813 -23.423 1.00 79.38 88 ALA A N 1
ATOM 699 C CA . ALA A 1 88 ? -15.547 -1.675 -23.930 1.00 79.38 88 ALA A CA 1
ATOM 700 C C . ALA A 1 88 ? -14.637 -0.962 -22.916 1.00 79.38 88 ALA A C 1
ATOM 702 O O . ALA A 1 88 ? -13.489 -1.367 -22.718 1.00 79.38 88 ALA A O 1
ATOM 703 N N . PHE A 1 89 ? -15.170 0.041 -22.214 1.00 82.62 89 PHE A N 1
ATOM 704 C CA . PHE A 1 89 ? -14.481 0.733 -21.129 1.00 82.62 89 PHE A CA 1
ATOM 705 C C . PHE A 1 89 ? -14.129 -0.222 -19.980 1.00 82.62 89 PHE A C 1
ATOM 707 O O . PHE A 1 89 ? -12.974 -0.275 -19.557 1.00 82.62 89 PHE A O 1
ATOM 714 N N . GLN A 1 90 ? -15.078 -1.043 -19.516 1.00 83.62 90 GLN A N 1
ATOM 715 C CA . GLN A 1 90 ? -14.821 -2.022 -18.452 1.00 83.62 90 GLN A CA 1
ATOM 716 C C . GLN A 1 90 ? -13.743 -3.040 -18.845 1.00 83.62 90 GLN A C 1
ATOM 718 O O . GLN A 1 90 ? -12.837 -3.319 -18.054 1.00 83.62 90 GLN A O 1
ATOM 723 N N . LYS A 1 91 ? -13.794 -3.560 -20.079 1.00 88.00 91 LYS A N 1
ATOM 724 C CA . LYS A 1 91 ? -12.747 -4.444 -20.606 1.00 88.00 91 LYS A CA 1
ATOM 725 C C . LYS A 1 91 ? -11.385 -3.747 -20.596 1.00 88.00 91 LYS A C 1
ATOM 727 O O . LYS A 1 91 ? -10.411 -4.326 -20.116 1.00 88.00 91 LYS A O 1
ATOM 732 N N . LYS A 1 92 ? -11.326 -2.489 -21.048 1.00 89.81 92 LYS A N 1
ATOM 733 C CA . LYS A 1 92 ? -10.085 -1.708 -21.066 1.00 89.81 92 LYS A CA 1
ATOM 734 C C . LYS A 1 92 ? -9.527 -1.469 -19.666 1.00 89.81 92 LYS A C 1
ATOM 736 O O . LYS A 1 92 ? -8.324 -1.601 -19.456 1.00 89.81 92 LYS A O 1
ATOM 741 N N . MET A 1 93 ? -10.389 -1.179 -18.694 1.00 90.25 93 MET A N 1
ATOM 742 C CA . MET A 1 93 ? -9.987 -1.032 -17.294 1.00 90.25 93 MET A CA 1
ATOM 743 C C . MET A 1 93 ? -9.451 -2.343 -16.712 1.00 90.25 93 MET A C 1
ATOM 745 O O . MET A 1 93 ? -8.485 -2.321 -15.955 1.00 90.25 93 MET A O 1
ATOM 749 N N . THR A 1 94 ? -10.016 -3.492 -17.088 1.00 92.25 94 THR A N 1
ATOM 750 C CA . THR A 1 94 ? -9.482 -4.807 -16.694 1.00 92.25 94 THR A CA 1
ATOM 751 C C . THR A 1 94 ? -8.088 -5.051 -17.276 1.00 92.25 94 THR A C 1
ATOM 753 O O . THR A 1 94 ? -7.188 -5.424 -16.528 1.00 92.25 94 THR A O 1
ATOM 756 N N . GLU A 1 95 ? -7.860 -4.739 -18.557 1.00 93.56 95 GLU A N 1
ATOM 757 C CA . GLU A 1 95 ? -6.520 -4.805 -19.169 1.00 93.56 95 GLU A CA 1
ATOM 758 C C . GLU A 1 95 ? -5.512 -3.916 -18.421 1.00 93.56 95 GLU A C 1
ATOM 760 O O . GLU A 1 95 ? -4.399 -4.348 -18.122 1.00 93.56 95 GLU A O 1
ATOM 765 N N . LYS A 1 96 ? -5.913 -2.689 -18.057 1.00 94.19 96 LYS A N 1
ATOM 766 C CA . LYS A 1 96 ? -5.075 -1.766 -17.276 1.00 94.19 96 LYS A CA 1
ATOM 767 C C . LYS A 1 96 ? -4.792 -2.286 -15.867 1.00 94.19 96 LYS A C 1
ATOM 769 O O . LYS A 1 96 ? -3.668 -2.148 -15.394 1.00 94.19 96 LYS A O 1
ATOM 774 N N . ARG A 1 97 ? -5.759 -2.931 -15.205 1.00 95.25 97 ARG A N 1
ATOM 775 C CA . ARG A 1 97 ? -5.545 -3.592 -13.902 1.00 95.25 97 ARG A CA 1
ATOM 776 C C . ARG A 1 97 ? -4.536 -4.724 -14.002 1.00 95.25 97 ARG A C 1
ATOM 778 O O . ARG A 1 97 ? -3.686 -4.850 -13.125 1.00 95.25 97 ARG A O 1
ATOM 785 N N . ASP A 1 98 ? -4.611 -5.533 -15.050 1.00 95.00 98 ASP A N 1
ATOM 786 C CA . ASP A 1 98 ? -3.673 -6.636 -15.236 1.00 95.00 98 ASP A CA 1
ATOM 787 C C . ASP A 1 98 ? -2.269 -6.125 -15.581 1.00 95.00 98 ASP A C 1
ATOM 789 O O . ASP A 1 98 ? -1.299 -6.587 -14.980 1.00 95.00 98 ASP A O 1
ATOM 793 N N . GLN A 1 99 ? -2.159 -5.091 -16.424 1.00 94.38 99 GLN A N 1
ATOM 794 C CA . GLN A 1 99 ? -0.899 -4.381 -16.670 1.00 94.38 99 GLN A CA 1
ATOM 795 C C . GLN A 1 99 ? -0.312 -3.821 -15.363 1.00 94.38 99 GLN A C 1
ATOM 797 O O . GLN A 1 99 ? 0.870 -4.027 -15.081 1.00 94.38 99 GLN A O 1
ATOM 802 N N . LEU A 1 100 ? -1.139 -3.180 -14.528 1.00 95.44 100 LEU A N 1
ATOM 803 C CA . LEU A 1 100 ? -0.732 -2.649 -13.228 1.00 95.44 100 LEU A CA 1
ATOM 804 C C . LEU A 1 100 ? -0.209 -3.758 -12.301 1.00 95.44 100 LEU A C 1
ATOM 806 O O . LEU A 1 100 ? 0.879 -3.622 -11.745 1.00 95.44 100 LEU A O 1
ATOM 810 N N . LYS A 1 101 ? -0.927 -4.885 -12.176 1.00 95.31 101 LYS A N 1
ATOM 811 C CA . LYS A 1 101 ? -0.468 -6.056 -11.400 1.00 95.31 101 LYS A CA 1
ATOM 812 C C . LYS A 1 101 ? 0.874 -6.581 -11.903 1.00 95.31 101 LYS A C 1
ATOM 814 O O . LYS A 1 101 ? 1.703 -6.991 -11.089 1.00 95.31 101 LYS A O 1
ATOM 819 N N . THR A 1 102 ? 1.090 -6.584 -13.219 1.00 93.50 102 THR A N 1
ATOM 820 C CA . THR A 1 102 ? 2.354 -7.013 -13.823 1.00 93.50 102 THR A CA 1
ATOM 821 C C . THR A 1 102 ? 3.507 -6.095 -13.436 1.00 93.50 102 THR A C 1
ATOM 823 O O . THR A 1 102 ? 4.496 -6.601 -12.908 1.00 93.50 102 THR A O 1
ATOM 826 N N . ILE A 1 103 ? 3.382 -4.777 -13.619 1.00 92.75 103 ILE A N 1
ATOM 827 C CA . ILE A 1 103 ? 4.491 -3.844 -13.345 1.00 92.75 103 ILE A CA 1
ATOM 828 C C . ILE A 1 103 ? 4.836 -3.752 -11.853 1.00 92.75 103 ILE A C 1
ATOM 830 O O . ILE A 1 103 ? 6.007 -3.643 -11.500 1.00 92.75 103 ILE A O 1
ATOM 834 N N . ILE A 1 104 ? 3.846 -3.868 -10.958 1.00 94.06 104 ILE A N 1
ATOM 835 C CA . ILE A 1 104 ? 4.089 -3.884 -9.505 1.00 94.06 104 ILE A CA 1
ATOM 836 C C . ILE A 1 104 ? 4.531 -5.263 -8.998 1.00 94.06 104 ILE A C 1
ATOM 838 O O . ILE A 1 104 ? 4.821 -5.421 -7.815 1.00 94.06 104 ILE A O 1
ATOM 842 N N . GLY A 1 105 ? 4.546 -6.290 -9.854 1.00 92.62 105 GLY A N 1
ATOM 843 C CA . GLY A 1 105 ? 4.954 -7.642 -9.481 1.00 92.62 105 GLY A CA 1
ATOM 844 C C . GLY A 1 105 ? 3.944 -8.414 -8.622 1.00 92.62 105 GLY A C 1
ATOM 845 O O . GLY A 1 105 ? 4.309 -9.410 -8.002 1.00 92.62 105 GLY A O 1
ATOM 846 N N . ALA A 1 106 ? 2.673 -8.010 -8.584 1.00 94.81 106 ALA A N 1
ATOM 847 C CA . ALA A 1 106 ? 1.599 -8.695 -7.857 1.00 94.81 106 ALA A CA 1
ATOM 848 C C . ALA A 1 106 ? 0.922 -9.787 -8.715 1.00 94.81 106 ALA A C 1
ATOM 850 O O . ALA A 1 106 ? -0.302 -9.858 -8.807 1.00 94.81 106 ALA A O 1
ATOM 851 N N . VAL A 1 107 ? 1.719 -10.643 -9.363 1.00 93.38 107 VAL A N 1
ATOM 852 C CA . VAL A 1 107 ? 1.227 -11.654 -10.328 1.00 93.38 107 VAL A CA 1
ATOM 853 C C . VAL A 1 107 ? 1.210 -13.083 -9.786 1.00 93.38 107 VAL A C 1
ATOM 855 O O . VAL A 1 107 ? 0.732 -13.997 -10.455 1.00 93.38 107 VAL A O 1
ATOM 858 N N . ASP A 1 108 ? 1.773 -13.303 -8.600 1.00 93.81 108 ASP A N 1
ATOM 859 C CA . ASP A 1 108 ? 1.818 -14.632 -8.003 1.00 93.81 108 ASP A CA 1
ATOM 860 C C . ASP A 1 108 ? 0.449 -15.070 -7.482 1.00 93.81 108 ASP A C 1
ATOM 862 O O . ASP A 1 108 ? -0.332 -14.276 -6.950 1.00 93.81 108 ASP A O 1
ATOM 866 N N . GLN A 1 109 ? 0.164 -16.362 -7.637 1.00 94.06 109 GLN A N 1
ATOM 867 C CA . GLN A 1 109 ? -1.103 -16.940 -7.223 1.00 94.06 109 GLN A CA 1
ATOM 868 C C . GLN A 1 109 ? -1.174 -17.010 -5.696 1.00 94.06 109 GLN A C 1
ATOM 870 O O . GLN A 1 109 ? -0.382 -17.712 -5.062 1.00 94.06 109 GLN A O 1
ATOM 875 N N . ARG A 1 110 ? -2.164 -16.327 -5.114 1.00 94.81 110 ARG A N 1
ATOM 876 C CA . ARG A 1 110 ? -2.453 -16.428 -3.681 1.00 94.81 110 ARG A CA 1
ATOM 877 C C . ARG A 1 110 ? -2.991 -17.804 -3.309 1.00 94.81 110 ARG A C 1
ATOM 879 O O . ARG A 1 110 ? -3.717 -18.436 -4.086 1.00 94.81 110 ARG A O 1
ATOM 886 N N . VAL A 1 111 ? -2.648 -18.243 -2.101 1.00 92.50 111 VAL A N 1
ATOM 887 C CA . VAL A 1 111 ? -3.177 -19.468 -1.495 1.00 92.50 111 VAL A CA 1
ATOM 888 C C . VAL A 1 111 ? -4.638 -19.239 -1.115 1.00 92.50 111 VAL A C 1
ATOM 890 O O . VAL A 1 111 ? -4.999 -18.189 -0.588 1.00 92.50 111 VAL A O 1
ATOM 893 N N . LYS A 1 112 ? -5.495 -20.234 -1.368 1.00 85.00 112 LYS A N 1
ATOM 894 C CA . LYS A 1 112 ? -6.897 -20.214 -0.929 1.00 85.00 112 LYS A CA 1
ATOM 895 C C . LYS A 1 112 ? -6.964 -20.454 0.580 1.00 85.00 112 LYS A C 1
ATOM 897 O O . LYS A 1 112 ? -7.179 -21.577 1.034 1.00 85.00 112 LYS A O 1
ATOM 902 N N . THR A 1 113 ? -6.735 -19.404 1.355 1.00 69.25 113 THR A N 1
ATOM 903 C CA . THR A 1 113 ? -6.752 -19.4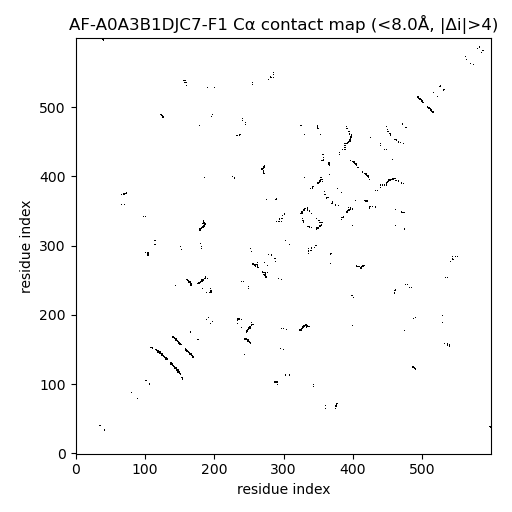59 2.816 1.00 69.25 113 THR A CA 1
ATOM 904 C C . THR A 1 113 ? -8.186 -19.505 3.313 1.00 69.25 113 THR A C 1
ATOM 906 O O . THR A 1 113 ? -8.979 -18.614 3.026 1.00 69.25 113 THR A O 1
ATOM 909 N N . LYS A 1 114 ? -8.528 -20.555 4.068 1.00 67.75 114 LYS A N 1
ATOM 910 C CA . LYS A 1 114 ? -9.887 -20.717 4.591 1.00 67.75 114 LYS A CA 1
ATOM 911 C C . LYS A 1 114 ? -10.128 -19.957 5.886 1.00 67.75 114 LYS A C 1
ATOM 913 O O . LYS A 1 114 ? -11.284 -19.719 6.174 1.00 67.75 114 LYS A O 1
ATOM 918 N N . ARG A 1 115 ? -9.109 -19.632 6.695 1.00 76.62 115 ARG A N 1
ATOM 919 C CA . ARG A 1 115 ? -9.301 -18.999 8.014 1.00 76.62 115 ARG A CA 1
ATOM 920 C C . ARG A 1 115 ? -8.161 -18.066 8.401 1.00 76.62 115 ARG A C 1
ATOM 922 O O . ARG A 1 115 ? -7.012 -18.299 8.039 1.00 76.62 115 ARG A O 1
ATOM 929 N N . LEU A 1 116 ? -8.511 -17.047 9.180 1.00 86.88 116 LEU A N 1
ATOM 930 C CA . LEU A 1 116 ? -7.575 -16.199 9.908 1.00 86.88 116 LEU A CA 1
ATOM 931 C C . LEU A 1 116 ? -7.104 -16.936 11.175 1.00 86.88 116 LEU A C 1
ATOM 933 O O . LEU A 1 116 ? -7.929 -17.395 11.967 1.00 86.88 116 LEU A O 1
ATOM 937 N N . GLU A 1 117 ? -5.793 -17.059 11.373 1.00 88.50 117 GLU A N 1
ATOM 938 C CA . GLU A 1 117 ? -5.215 -17.678 12.567 1.00 88.50 117 GLU A CA 1
ATOM 939 C C . GLU A 1 117 ? -5.123 -16.653 13.697 1.00 88.50 117 GLU A C 1
ATOM 941 O O . GLU A 1 117 ? -4.472 -15.616 13.562 1.00 88.50 117 GLU A O 1
ATOM 946 N N . TYR A 1 118 ? -5.738 -16.955 14.838 1.00 85.38 118 TYR A N 1
ATOM 947 C CA . TYR A 1 118 ? -5.640 -16.128 16.036 1.00 85.38 118 TYR A CA 1
ATOM 948 C C . TYR A 1 118 ? -4.455 -16.565 16.884 1.00 85.38 118 TYR A C 1
ATOM 950 O O . TYR A 1 118 ? -4.379 -17.714 17.309 1.00 85.38 118 TYR A O 1
ATOM 958 N N . ARG A 1 119 ? -3.538 -15.631 17.132 1.00 85.38 119 ARG A N 1
ATOM 959 C CA . ARG A 1 119 ? -2.292 -15.877 17.869 1.00 85.38 119 ARG A CA 1
ATOM 960 C C . ARG A 1 119 ? -2.413 -15.536 19.352 1.00 85.38 119 ARG A C 1
ATOM 962 O O . ARG A 1 119 ? -1.765 -16.162 20.175 1.00 85.38 119 ARG A O 1
ATOM 969 N N . GLY A 1 120 ? -3.266 -14.573 19.696 1.00 77.62 120 GLY A N 1
ATOM 970 C CA . GLY A 1 120 ? -3.516 -14.185 21.082 1.00 77.62 120 GLY A CA 1
ATOM 971 C C . GLY A 1 120 ? -4.275 -12.867 21.193 1.00 77.62 120 GLY A C 1
ATOM 972 O O . GLY A 1 120 ? -4.493 -12.178 20.196 1.00 77.62 120 GLY A O 1
ATOM 973 N N . LEU A 1 121 ? -4.685 -12.507 22.409 1.00 79.50 121 LEU A N 1
ATOM 974 C CA . LEU A 1 121 ? -5.331 -11.226 22.697 1.00 79.50 121 LEU A CA 1
ATOM 975 C C . LEU A 1 121 ? -4.281 -10.218 23.180 1.00 79.50 121 LEU A C 1
ATOM 977 O O . LEU A 1 121 ? -3.537 -10.466 24.131 1.00 79.50 121 LEU A O 1
ATOM 981 N N . LEU A 1 122 ? -4.208 -9.079 22.499 1.00 78.31 122 LEU A N 1
ATOM 982 C CA . LEU A 1 122 ? -3.281 -8.003 22.822 1.00 78.31 122 LEU A CA 1
ATOM 983 C C . LEU A 1 122 ? -3.855 -7.092 23.913 1.00 78.31 122 LEU A C 1
ATOM 985 O O . LEU A 1 122 ? -3.139 -6.689 24.818 1.00 78.31 122 LEU A O 1
ATOM 989 N N . GLY A 1 123 ? -5.144 -6.783 23.881 1.00 79.62 123 GLY A N 1
ATOM 990 C CA . GLY A 1 123 ? -5.746 -5.890 24.867 1.00 79.62 123 GLY A CA 1
ATOM 991 C C . GLY A 1 123 ? -7.141 -5.465 24.465 1.00 79.62 123 GLY A C 1
ATOM 992 O O . GLY A 1 123 ? -7.739 -6.045 23.553 1.00 79.62 123 GLY A O 1
ATOM 993 N N . SER A 1 124 ? -7.633 -4.428 25.130 1.00 83.31 124 SER A N 1
ATOM 994 C CA . SER A 1 124 ? -8.860 -3.753 24.729 1.00 83.31 124 SER A CA 1
ATOM 995 C C . SER A 1 124 ? -8.643 -2.256 24.604 1.00 83.31 124 SER A C 1
ATOM 997 O O . SER A 1 124 ? -7.952 -1.671 25.429 1.00 83.31 124 SER A O 1
ATOM 999 N N . ILE A 1 125 ? -9.271 -1.639 23.614 1.00 85.75 125 ILE A N 1
ATOM 1000 C CA . ILE A 1 125 ? -9.345 -0.190 23.458 1.00 85.75 125 ILE A CA 1
ATOM 1001 C C . ILE A 1 125 ? -10.700 0.241 23.998 1.00 85.75 125 ILE A C 1
ATOM 1003 O O . ILE A 1 125 ? -11.718 -0.369 23.655 1.00 85.75 125 ILE A O 1
ATOM 1007 N N . LYS A 1 126 ? -10.709 1.255 24.857 1.00 85.56 126 LYS A N 1
ATOM 1008 C CA . LYS A 1 126 ? -11.924 1.732 25.507 1.00 85.56 126 LYS A CA 1
ATOM 1009 C C . LYS A 1 126 ? -12.145 3.211 25.250 1.00 85.56 126 LYS A C 1
ATOM 1011 O O . LYS A 1 126 ? -11.187 3.966 25.121 1.00 85.56 126 LYS A O 1
ATOM 1016 N N . ASN A 1 127 ? -13.408 3.607 25.184 1.00 83.06 127 ASN A N 1
ATOM 1017 C CA . ASN A 1 127 ? -13.813 5.005 25.199 1.00 83.06 127 ASN A CA 1
ATOM 1018 C C . ASN A 1 127 ? -14.980 5.155 26.167 1.00 83.06 127 ASN A C 1
ATOM 1020 O O . ASN A 1 127 ? -16.008 4.488 26.017 1.00 83.06 127 ASN A O 1
ATOM 1024 N N . THR A 1 128 ? -14.781 6.003 27.169 1.00 73.62 128 THR A N 1
ATOM 1025 C CA . THR A 1 128 ? -15.705 6.182 28.283 1.00 73.62 128 THR A CA 1
ATOM 1026 C C . THR A 1 128 ? -16.388 7.529 28.146 1.00 73.62 128 THR A C 1
ATOM 1028 O O . THR A 1 128 ? -15.759 8.578 28.291 1.00 73.62 128 THR A O 1
ATOM 1031 N N . LYS A 1 129 ? -17.701 7.513 27.917 1.00 67.88 129 LYS A N 1
ATOM 1032 C CA . LYS A 1 129 ? -18.515 8.723 27.843 1.00 67.88 129 LYS A CA 1
ATOM 1033 C C . LYS A 1 129 ? -19.364 8.863 29.100 1.00 67.88 129 LYS A C 1
ATOM 1035 O O . LYS A 1 129 ? -20.163 7.989 29.431 1.00 67.88 129 LYS A O 1
ATOM 1040 N N . LYS A 1 130 ? -19.224 9.997 29.792 1.00 61.50 130 LYS A N 1
ATOM 1041 C CA . LYS A 1 130 ? -20.139 10.387 30.874 1.00 61.50 130 LYS A CA 1
ATOM 1042 C C . LYS A 1 130 ? -21.380 11.023 30.249 1.00 61.50 130 LYS A C 1
ATOM 1044 O O . LYS A 1 130 ? -21.294 12.119 29.700 1.00 61.50 130 LYS A O 1
ATOM 1049 N N . VAL A 1 131 ? -22.521 10.348 30.328 1.00 60.69 131 VAL A N 1
ATOM 1050 C CA . VAL A 1 131 ? -23.814 10.852 29.851 1.00 60.69 131 VAL A CA 1
ATOM 1051 C C . VAL A 1 131 ? -24.657 11.238 31.067 1.00 60.69 131 VAL A C 1
ATOM 1053 O O . VAL A 1 131 ? -24.809 10.457 32.004 1.00 60.69 131 VAL A O 1
ATOM 1056 N N . LYS A 1 132 ? -25.196 12.462 31.088 1.00 50.44 132 LYS A N 1
ATOM 1057 C CA . LYS A 1 132 ? -26.214 12.850 32.076 1.00 50.44 132 LYS A CA 1
ATOM 1058 C C . LYS A 1 132 ? -27.579 12.427 31.537 1.00 50.44 132 LYS A C 1
ATOM 1060 O O . LYS A 1 132 ? -27.995 12.940 30.504 1.00 50.44 132 LYS A O 1
ATOM 1065 N N . ALA A 1 133 ? -28.263 11.527 32.235 1.00 50.78 133 ALA A N 1
ATOM 1066 C CA . ALA A 1 133 ? -29.641 11.150 31.936 1.00 50.78 133 ALA A CA 1
ATOM 1067 C C . ALA A 1 133 ? -30.451 11.159 33.241 1.00 50.78 133 ALA A C 1
ATOM 1069 O O . ALA A 1 133 ? -30.086 10.480 34.196 1.00 50.78 133 ALA A O 1
ATOM 1070 N N . ASN A 1 134 ? -31.533 11.943 33.292 1.00 50.44 134 ASN A N 1
ATOM 1071 C CA . ASN A 1 134 ? -32.454 12.029 34.437 1.00 50.44 134 ASN A CA 1
ATOM 1072 C C . ASN A 1 134 ? -31.769 12.270 35.800 1.00 50.44 134 ASN A C 1
ATOM 1074 O O . ASN A 1 134 ? -32.016 11.546 36.757 1.00 50.44 134 ASN A O 1
ATOM 1078 N N . GLY A 1 135 ? -30.857 13.243 35.892 1.00 55.06 135 GLY A N 1
ATOM 1079 C CA . GLY A 1 135 ? -30.162 13.572 37.149 1.00 55.06 135 GLY A CA 1
ATOM 1080 C C . GLY A 1 135 ? -29.078 12.573 37.584 1.00 55.06 135 GLY A C 1
ATOM 1081 O O . GLY A 1 135 ? -28.189 12.959 38.338 1.00 55.06 135 GLY A O 1
ATOM 1082 N N . ASN A 1 136 ? -29.062 11.353 37.034 1.00 54.56 136 ASN A N 1
ATOM 1083 C CA . ASN A 1 136 ? -28.032 10.345 37.275 1.00 54.56 136 ASN A CA 1
ATOM 1084 C C . ASN A 1 136 ? -26.963 10.356 36.167 1.00 54.56 136 ASN A C 1
ATOM 1086 O O . ASN A 1 136 ? -27.245 10.477 34.970 1.00 54.56 136 ASN A O 1
ATOM 1090 N N . GLN A 1 137 ? -25.695 10.236 36.565 1.00 55.12 137 GLN A N 1
ATOM 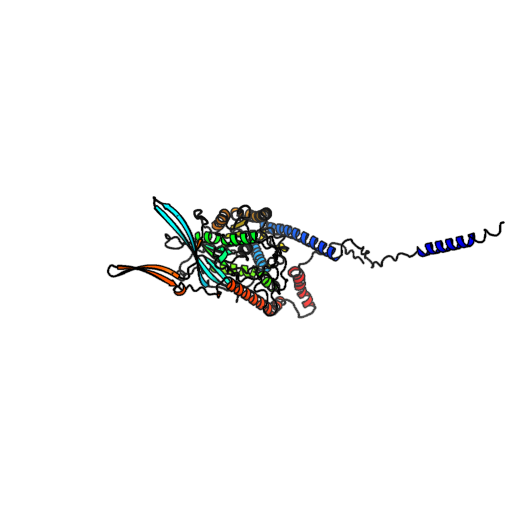1091 C CA . GLN A 1 137 ? -24.594 10.013 35.628 1.00 55.12 137 GLN A CA 1
ATOM 1092 C C . GLN A 1 137 ? -24.605 8.549 35.188 1.00 55.12 137 GLN A C 1
ATOM 1094 O O . GLN A 1 137 ? -24.376 7.656 35.999 1.00 55.12 137 GLN A O 1
ATOM 1099 N N . ARG A 1 138 ? -24.835 8.303 33.897 1.00 60.84 138 ARG A N 1
ATOM 1100 C CA . ARG A 1 138 ? -24.660 6.985 33.286 1.00 60.84 138 ARG A CA 1
ATOM 1101 C C . ARG A 1 138 ? -23.372 6.993 32.473 1.00 60.84 138 ARG A C 1
ATOM 1103 O O . ARG A 1 138 ? -23.107 7.926 31.715 1.00 60.84 138 ARG A O 1
ATOM 1110 N N . VAL A 1 139 ? -22.547 5.972 32.664 1.00 61.97 139 VAL A N 1
ATOM 1111 C CA . VAL A 1 139 ? -21.319 5.789 31.893 1.00 61.97 139 VAL A CA 1
ATOM 1112 C C . VAL A 1 139 ? -21.625 4.833 30.748 1.00 61.97 139 VAL A C 1
ATOM 1114 O O . VAL A 1 139 ? -21.992 3.685 30.985 1.00 61.97 139 VAL A O 1
ATOM 1117 N N . GLU A 1 140 ? -21.502 5.314 29.514 1.00 70.38 140 GLU A N 1
ATOM 1118 C CA . GLU A 1 140 ? -21.491 4.451 28.334 1.00 70.38 140 GLU A CA 1
ATOM 1119 C C . GLU A 1 140 ? -20.032 4.173 27.965 1.00 70.38 140 GLU A C 1
ATOM 1121 O O . GLU A 1 140 ? -19.260 5.096 27.698 1.00 70.38 140 GLU A O 1
ATOM 1126 N N . GLU A 1 141 ? -19.642 2.900 28.002 1.00 75.56 141 GLU A N 1
ATOM 1127 C CA . GLU A 1 141 ? -18.295 2.445 27.656 1.00 75.56 141 GLU A CA 1
ATOM 1128 C C . GLU A 1 141 ? -18.367 1.646 26.353 1.00 75.56 141 GLU A C 1
ATOM 1130 O O . GLU A 1 141 ? -19.099 0.663 26.272 1.00 75.56 141 GLU A O 1
ATOM 1135 N N . ILE A 1 142 ? -17.627 2.062 25.324 1.00 80.94 142 ILE A N 1
ATOM 1136 C CA . ILE A 1 142 ? -17.435 1.238 24.124 1.00 80.94 142 ILE A CA 1
ATOM 1137 C C . ILE A 1 142 ? -16.138 0.459 24.301 1.00 80.94 142 ILE A C 1
ATOM 1139 O O . ILE A 1 142 ? -15.080 1.060 24.498 1.00 80.94 142 ILE A O 1
ATOM 1143 N N . GLN A 1 143 ? -16.208 -0.868 24.188 1.00 83.81 143 GLN A N 1
ATOM 1144 C CA . GLN A 1 143 ? -15.049 -1.750 24.287 1.00 83.81 143 GLN A CA 1
ATOM 1145 C C . GLN A 1 143 ? -14.739 -2.421 22.946 1.00 83.81 143 GLN A C 1
ATOM 1147 O O . GLN A 1 143 ? -15.599 -3.030 22.315 1.00 83.81 143 GLN A O 1
ATOM 1152 N N . ILE A 1 144 ? -13.481 -2.337 22.520 1.00 86.56 144 ILE A N 1
ATOM 1153 C CA . ILE A 1 144 ? -12.951 -2.957 21.301 1.00 86.56 144 ILE A CA 1
ATOM 1154 C C . ILE A 1 144 ? -11.838 -3.919 21.704 1.00 86.56 144 ILE A C 1
ATOM 1156 O O . ILE A 1 144 ? -10.929 -3.528 22.430 1.00 86.56 144 ILE A O 1
ATOM 1160 N N . TYR A 1 145 ? -11.851 -5.161 21.225 1.00 86.75 145 TYR A N 1
ATOM 1161 C CA . TYR A 1 145 ? -10.782 -6.121 21.503 1.00 86.75 145 TYR A CA 1
ATOM 1162 C C . TYR A 1 145 ? -9.751 -6.146 20.379 1.00 86.75 145 TYR A C 1
ATOM 1164 O O . TYR A 1 145 ? -10.107 -6.329 19.217 1.00 86.75 145 TYR A O 1
ATOM 1172 N N . ALA A 1 146 ? -8.470 -6.046 20.731 1.00 88.44 146 ALA A N 1
ATOM 1173 C CA . ALA A 1 146 ? -7.351 -6.159 19.800 1.00 88.44 146 ALA A CA 1
ATOM 1174 C C . ALA A 1 146 ? -6.718 -7.553 19.904 1.00 88.44 146 ALA A C 1
ATOM 1176 O O . ALA A 1 146 ? -6.203 -7.922 20.958 1.00 88.44 146 ALA A O 1
ATOM 1177 N N . SER A 1 147 ? -6.745 -8.341 18.828 1.00 87.81 147 SER A N 1
ATOM 1178 C CA . SER A 1 147 ? -6.150 -9.686 18.754 1.00 87.81 147 SER A CA 1
ATOM 1179 C C . SER A 1 147 ? -4.993 -9.731 17.757 1.00 87.81 147 SER A C 1
ATOM 1181 O O . SER A 1 147 ? -5.105 -9.188 16.664 1.00 87.81 147 SER A O 1
ATOM 1183 N N . LEU A 1 148 ? -3.911 -10.431 18.091 1.00 89.75 148 LEU A N 1
ATOM 1184 C CA . LEU A 1 148 ? -2.844 -10.756 17.146 1.00 89.75 148 LEU A CA 1
ATOM 1185 C C . LEU A 1 148 ? -3.328 -11.842 16.186 1.00 89.75 148 LEU A C 1
ATOM 1187 O O . LEU A 1 148 ? -3.908 -12.847 16.616 1.00 89.75 148 LEU A O 1
ATOM 1191 N N . VAL A 1 149 ? -3.084 -11.643 14.894 1.00 92.31 149 VAL A N 1
ATOM 1192 C CA . VAL A 1 149 ? -3.568 -12.536 13.838 1.00 92.31 149 VAL A CA 1
ATOM 1193 C C . VAL A 1 149 ? -2.518 -12.796 12.765 1.00 92.31 149 VAL A C 1
ATOM 1195 O O . VAL A 1 149 ? -1.619 -11.982 12.542 1.00 92.31 149 VAL A O 1
ATOM 1198 N N . ARG A 1 150 ? -2.657 -13.938 12.088 1.00 93.69 150 ARG A N 1
ATOM 1199 C CA . ARG A 1 150 ? -1.815 -14.381 10.973 1.00 93.69 150 ARG A CA 1
ATOM 1200 C C . ARG A 1 150 ? -2.671 -14.999 9.869 1.00 93.69 150 ARG A C 1
ATOM 1202 O O . ARG A 1 150 ? -3.674 -15.648 10.152 1.00 93.69 150 ARG A O 1
ATOM 1209 N N . TRP A 1 151 ? -2.294 -14.800 8.610 1.00 94.56 151 TRP A N 1
ATOM 1210 C CA . TRP A 1 151 ? -2.937 -15.452 7.468 1.00 94.56 151 TRP A CA 1
ATOM 1211 C C . TRP A 1 151 ? -1.938 -15.818 6.375 1.00 94.56 151 TRP A C 1
ATOM 1213 O O . TRP A 1 151 ? -0.935 -15.137 6.163 1.00 94.56 151 TRP A O 1
ATOM 1223 N N . GLN A 1 152 ? -2.223 -16.910 5.666 1.00 95.12 152 GLN A N 1
ATOM 1224 C CA . GLN A 1 152 ? -1.417 -17.358 4.534 1.00 95.12 152 GLN A CA 1
ATOM 1225 C C . GLN A 1 152 ? -1.698 -16.492 3.297 1.00 95.12 152 GLN A C 1
ATOM 1227 O O . GLN A 1 152 ? -2.858 -16.191 3.002 1.00 95.12 152 GLN A O 1
ATOM 1232 N N . VAL A 1 153 ? -0.640 -16.110 2.573 1.00 95.56 153 VAL A N 1
ATOM 1233 C CA . VAL A 1 153 ? -0.712 -15.226 1.395 1.00 95.56 153 VAL A CA 1
ATOM 1234 C C . VAL A 1 153 ? -0.240 -15.955 0.138 1.00 95.56 153 VAL A C 1
ATOM 1236 O O . VAL A 1 153 ? -1.036 -16.204 -0.764 1.00 95.56 153 VAL A O 1
ATOM 1239 N N . LEU A 1 154 ? 1.037 -16.340 0.090 1.00 95.50 154 LEU A N 1
ATOM 1240 C CA . LEU A 1 154 ? 1.648 -17.138 -0.985 1.00 95.50 154 LEU A CA 1
ATOM 1241 C C . LEU A 1 154 ? 2.183 -18.442 -0.392 1.00 95.50 154 LEU A C 1
ATOM 1243 O O . LEU A 1 154 ? 2.236 -18.585 0.825 1.00 95.50 154 LEU A O 1
ATOM 1247 N N . ASP A 1 155 ? 2.606 -19.393 -1.219 1.00 92.31 155 ASP A N 1
ATOM 1248 C CA . ASP A 1 155 ? 3.276 -20.606 -0.733 1.00 92.31 155 ASP A CA 1
ATOM 1249 C C . ASP A 1 155 ? 4.538 -20.247 0.080 1.00 92.31 155 ASP A C 1
ATOM 1251 O O . ASP A 1 155 ? 5.495 -19.694 -0.461 1.00 92.31 155 ASP A O 1
ATOM 1255 N N . GLY A 1 156 ? 4.518 -20.513 1.390 1.00 93.00 156 GLY A N 1
ATOM 1256 C CA . GLY A 1 156 ? 5.605 -20.171 2.316 1.00 93.00 156 GLY A CA 1
ATOM 1257 C C . GLY A 1 156 ? 5.680 -18.701 2.757 1.00 93.00 156 GLY A C 1
ATOM 1258 O O . GLY A 1 156 ? 6.611 -18.353 3.478 1.00 93.00 156 GLY A O 1
ATOM 1259 N N . VAL A 1 157 ? 4.721 -17.850 2.368 1.00 96.31 157 VAL A N 1
ATOM 1260 C CA . VAL A 1 157 ? 4.641 -16.444 2.806 1.00 96.31 157 VAL A CA 1
ATOM 1261 C C . VAL A 1 157 ? 3.341 -16.189 3.548 1.00 96.31 157 VAL A C 1
ATOM 1263 O O . VAL A 1 157 ? 2.244 -16.386 3.013 1.00 96.31 157 VAL A O 1
ATOM 1266 N N . THR A 1 158 ? 3.475 -15.676 4.763 1.00 95.88 158 THR A N 1
ATOM 1267 C CA . THR A 1 158 ? 2.371 -15.263 5.619 1.00 95.88 158 THR A CA 1
ATOM 1268 C C . THR A 1 158 ? 2.364 -13.757 5.832 1.00 95.88 158 THR A C 1
ATOM 1270 O O . THR A 1 158 ? 3.369 -13.063 5.675 1.00 95.88 158 THR A O 1
ATOM 1273 N N . ALA A 1 159 ? 1.192 -13.245 6.174 1.00 96.31 159 ALA A N 1
ATOM 1274 C CA . ALA A 1 159 ? 1.022 -11.911 6.704 1.00 96.31 159 ALA A CA 1
ATOM 1275 C C . ALA A 1 159 ? 0.612 -12.012 8.170 1.00 96.31 159 ALA A C 1
ATOM 1277 O O . ALA A 1 159 ? -0.113 -12.922 8.574 1.00 96.31 159 ALA A O 1
ATOM 1278 N N . GLU A 1 160 ? 1.096 -11.067 8.964 1.00 95.75 160 GLU A N 1
ATOM 1279 C CA . GLU A 1 160 ? 0.798 -10.966 10.386 1.00 95.75 160 GLU A CA 1
ATOM 1280 C C . GLU A 1 160 ? 0.324 -9.548 10.695 1.00 95.75 160 GLU A C 1
ATOM 1282 O O . GLU A 1 160 ? 0.695 -8.600 10.003 1.00 95.75 160 GLU A O 1
ATOM 1287 N N . GLY A 1 161 ? -0.505 -9.390 11.722 1.00 95.19 161 GLY A N 1
ATOM 1288 C CA . GLY A 1 161 ? -1.126 -8.106 12.023 1.00 95.19 161 GLY A CA 1
ATOM 1289 C C . GLY A 1 161 ? -1.953 -8.117 13.301 1.00 95.19 161 GLY A C 1
ATOM 1290 O O . GLY A 1 161 ? -1.855 -9.040 14.113 1.00 95.19 161 GLY A O 1
ATOM 1291 N N . VAL A 1 162 ? -2.769 -7.081 13.464 1.00 93.81 162 VAL A N 1
ATOM 1292 C CA . VAL A 1 162 ? -3.744 -6.950 14.551 1.00 93.81 162 VAL A CA 1
ATOM 1293 C C . VAL A 1 162 ? -5.151 -6.896 13.966 1.00 93.81 162 VAL A C 1
ATOM 1295 O O . VAL A 1 162 ? -5.390 -6.196 12.990 1.00 93.81 162 VAL A O 1
ATOM 1298 N N . LEU A 1 163 ? -6.087 -7.624 14.567 1.00 94.19 163 LEU A N 1
ATOM 1299 C CA . LEU A 1 163 ? -7.515 -7.530 14.288 1.00 94.19 163 LEU A CA 1
ATOM 1300 C C . LEU A 1 163 ? -8.219 -6.841 15.458 1.00 94.19 163 LEU A C 1
ATOM 1302 O O . LEU A 1 163 ? -8.151 -7.331 16.587 1.00 94.19 163 LEU A O 1
ATOM 1306 N N . LEU A 1 164 ? -8.941 -5.762 15.175 1.00 92.00 164 LEU A N 1
ATOM 1307 C CA . LEU A 1 164 ? -9.890 -5.148 16.095 1.00 92.00 164 LEU A CA 1
ATOM 1308 C C . LEU A 1 164 ? -11.286 -5.727 15.857 1.00 92.00 164 LEU A C 1
ATOM 1310 O O . LEU A 1 164 ? -11.754 -5.806 14.715 1.00 92.00 164 LEU A O 1
ATOM 1314 N N . SER A 1 165 ? -11.952 -6.140 16.933 1.00 88.56 165 SER A N 1
ATOM 1315 C CA . SER A 1 165 ? -13.369 -6.495 16.880 1.00 88.56 165 SER A CA 1
ATOM 1316 C C . SER A 1 165 ? -14.241 -5.244 16.723 1.00 88.56 165 SER A C 1
ATOM 1318 O O . SER A 1 165 ? -13.833 -4.170 17.164 1.00 88.56 165 SER A O 1
ATOM 1320 N N . PRO A 1 166 ? -15.469 -5.378 16.196 1.00 86.00 166 PRO A N 1
ATOM 1321 C CA . PRO A 1 166 ? -16.482 -4.339 16.311 1.00 86.00 166 PRO A CA 1
ATOM 1322 C C . PRO A 1 166 ? -16.609 -3.858 17.759 1.00 86.00 166 PRO A C 1
ATOM 1324 O O . PRO A 1 166 ? -16.503 -4.670 18.686 1.00 86.00 166 PRO A O 1
ATOM 1327 N N . GLY A 1 167 ? -16.824 -2.554 17.937 1.00 79.88 167 GLY A N 1
ATOM 1328 C CA . GLY A 1 167 ? -17.090 -1.963 19.243 1.00 79.88 167 GLY A CA 1
ATOM 1329 C C . GLY A 1 167 ? -18.326 -2.584 19.889 1.00 79.88 167 GLY A C 1
ATOM 1330 O O . GLY A 1 167 ? -19.362 -2.750 19.244 1.00 79.88 167 GLY A O 1
ATOM 1331 N N . LEU A 1 168 ? -18.196 -2.943 21.161 1.00 74.38 168 LEU A N 1
ATOM 1332 C CA . LEU A 1 168 ? -19.257 -3.500 21.989 1.00 74.38 168 LEU A CA 1
ATOM 1333 C C . LEU A 1 168 ? -19.734 -2.432 22.967 1.00 74.38 168 LEU A C 1
ATOM 1335 O O . LEU A 1 168 ? -18.912 -1.804 23.634 1.00 74.38 168 LEU A O 1
ATOM 1339 N N . THR A 1 169 ? -21.048 -2.252 23.063 1.00 67.38 169 THR A N 1
ATOM 1340 C CA . THR A 1 169 ? -21.685 -1.457 24.116 1.00 67.38 169 THR A CA 1
ATOM 1341 C C . THR A 1 169 ? -22.358 -2.395 25.124 1.00 67.38 169 THR A C 1
ATOM 1343 O O . THR A 1 169 ? -22.947 -3.390 24.704 1.00 67.38 169 THR A O 1
ATOM 1346 N N . PRO A 1 170 ? -22.338 -2.089 26.437 1.00 59.09 170 PRO A N 1
ATOM 1347 C CA . PRO A 1 170 ? -22.968 -2.909 27.478 1.00 59.09 170 PRO A CA 1
ATOM 1348 C C . PRO A 1 170 ? -24.461 -3.179 27.254 1.00 59.09 170 PRO A C 1
ATOM 1350 O O . PRO A 1 170 ? -24.999 -4.160 27.749 1.00 59.09 170 PRO A O 1
ATOM 1353 N N . SER A 1 171 ? -25.135 -2.294 26.519 1.00 51.97 171 SER A N 1
ATOM 1354 C CA . SER A 1 171 ? -26.555 -2.374 26.176 1.00 51.97 171 SER A CA 1
ATOM 1355 C C . SER A 1 171 ? -26.862 -3.215 24.931 1.00 51.97 171 SER A C 1
ATOM 1357 O O . SER A 1 171 ? -28.033 -3.458 24.654 1.00 51.97 171 SER A O 1
ATOM 1359 N N . ALA A 1 172 ? -25.858 -3.636 24.155 1.00 56.97 172 ALA A N 1
ATOM 1360 C CA . ALA A 1 172 ? -26.074 -4.420 22.944 1.00 56.97 172 ALA A CA 1
ATOM 1361 C C . ALA A 1 172 ? -25.981 -5.923 23.239 1.00 56.97 172 ALA A C 1
ATOM 1363 O O . ALA A 1 172 ? -24.906 -6.436 23.536 1.00 56.97 172 ALA A O 1
ATOM 1364 N N . GLU A 1 173 ? -27.088 -6.651 23.066 1.00 48.56 173 GLU A N 1
ATOM 1365 C CA . GLU A 1 173 ? -27.121 -8.118 23.205 1.00 48.56 173 GLU A CA 1
ATOM 1366 C C . GLU A 1 173 ? -26.206 -8.836 22.190 1.00 48.56 173 GLU A C 1
ATOM 1368 O O . GLU A 1 173 ? -25.731 -9.942 22.453 1.00 48.56 173 GLU A O 1
ATOM 1373 N N . LYS A 1 174 ? -25.926 -8.219 21.024 1.00 55.72 174 LYS A N 1
ATOM 1374 C CA . LYS A 1 174 ? -24.996 -8.732 19.998 1.00 55.72 174 LYS A CA 1
ATOM 1375 C C . LYS A 1 174 ? -24.248 -7.600 19.271 1.00 55.72 174 LYS A C 1
ATOM 1377 O O . LYS A 1 174 ? -24.859 -6.580 18.953 1.00 55.72 174 LYS A O 1
ATOM 1382 N N . PRO A 1 175 ? -22.959 -7.781 18.908 1.00 61.72 175 PRO A N 1
ATOM 1383 C CA . PRO A 1 175 ? -22.234 -6.825 18.071 1.00 61.72 175 PRO A CA 1
ATOM 1384 C C . PRO A 1 175 ? -22.866 -6.726 16.679 1.00 61.72 175 PRO A C 1
ATOM 1386 O O . PRO A 1 175 ? -22.895 -7.711 15.935 1.00 61.72 175 PRO A O 1
ATOM 1389 N N . GLN A 1 176 ? -23.316 -5.530 16.294 1.00 68.50 176 GLN A N 1
ATOM 1390 C CA . GLN A 1 176 ? -23.787 -5.278 14.935 1.00 68.50 176 GLN A CA 1
ATOM 1391 C C . GLN A 1 176 ? -22.585 -5.216 13.985 1.00 68.50 176 GLN A C 1
ATOM 1393 O O . GLN A 1 176 ? -21.773 -4.294 14.036 1.00 68.50 176 GLN A O 1
ATOM 1398 N N . ARG A 1 177 ? -22.463 -6.223 13.118 1.00 81.44 177 ARG A N 1
ATOM 1399 C CA . ARG A 1 177 ? -21.389 -6.317 12.122 1.00 81.44 177 ARG A CA 1
ATOM 1400 C C . ARG A 1 177 ? -21.811 -5.541 10.881 1.00 81.44 177 ARG A C 1
ATOM 1402 O O . ARG A 1 177 ? -22.761 -5.944 10.218 1.00 81.44 177 ARG A O 1
ATOM 1409 N N . LYS A 1 178 ? -21.126 -4.436 10.591 1.00 87.38 178 LYS A N 1
ATOM 1410 C CA . LYS A 1 178 ? -21.483 -3.536 9.484 1.00 87.38 178 LYS A CA 1
ATOM 1411 C C . LYS A 1 178 ? -20.524 -3.584 8.299 1.00 87.38 178 LYS A C 1
ATOM 1413 O O . LYS A 1 178 ? -20.946 -3.259 7.203 1.00 87.38 178 LYS A O 1
ATOM 1418 N N . GLY A 1 179 ? -19.274 -4.003 8.495 1.00 91.12 179 GLY A N 1
ATOM 1419 C CA . GLY A 1 179 ? -18.270 -3.999 7.430 1.00 91.12 179 GLY A CA 1
ATOM 1420 C C . GLY A 1 179 ? -16.931 -4.605 7.841 1.00 91.12 179 GLY A C 1
ATOM 1421 O O . GLY A 1 179 ? -16.681 -4.872 9.024 1.00 91.12 179 GLY A O 1
ATOM 1422 N N . TYR A 1 180 ? -16.063 -4.794 6.853 1.00 94.38 180 TYR A N 1
ATOM 1423 C CA . TYR A 1 180 ? -14.652 -5.122 7.039 1.00 94.38 180 TYR A CA 1
ATOM 1424 C C . TYR A 1 180 ? -13.802 -3.954 6.563 1.00 94.38 180 TYR A C 1
ATOM 1426 O O . TYR A 1 180 ? -14.013 -3.455 5.465 1.00 94.38 180 TYR A O 1
ATOM 1434 N N . VAL A 1 181 ? -12.817 -3.534 7.350 1.00 97.00 181 VAL A N 1
ATOM 1435 C CA . VAL A 1 181 ? -11.889 -2.478 6.948 1.00 97.00 181 VAL A CA 1
ATOM 1436 C C . VAL A 1 181 ? -10.456 -2.939 7.149 1.00 97.00 181 VAL A C 1
ATOM 1438 O O . VAL A 1 181 ? -10.088 -3.409 8.223 1.00 97.00 181 VAL A O 1
ATOM 1441 N N . ILE A 1 182 ? -9.630 -2.800 6.119 1.00 98.12 182 ILE A N 1
ATOM 1442 C CA . ILE A 1 182 ? -8.191 -3.039 6.210 1.00 98.12 182 ILE A CA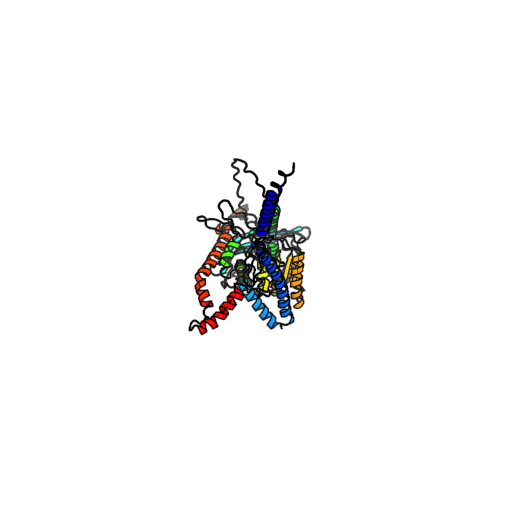 1
ATOM 1443 C C . ILE A 1 182 ? -7.515 -1.680 6.388 1.00 98.12 182 ILE A C 1
ATOM 1445 O O . ILE A 1 182 ? -7.559 -0.855 5.481 1.00 98.12 182 ILE A O 1
ATOM 1449 N N . VAL A 1 183 ? -6.910 -1.437 7.551 1.00 97.94 183 VAL A N 1
ATOM 1450 C CA . VAL A 1 183 ? -6.185 -0.191 7.845 1.00 97.94 183 VAL A CA 1
ATOM 1451 C C . VAL A 1 183 ? -4.691 -0.463 7.748 1.00 97.94 183 VAL A C 1
ATOM 1453 O O . VAL A 1 183 ? -4.128 -1.168 8.577 1.00 97.94 183 VAL A O 1
ATOM 1456 N N . ILE A 1 184 ? -4.045 0.090 6.730 1.00 98.00 184 ILE A N 1
ATOM 1457 C CA . ILE A 1 184 ? -2.647 -0.162 6.397 1.00 98.00 184 ILE 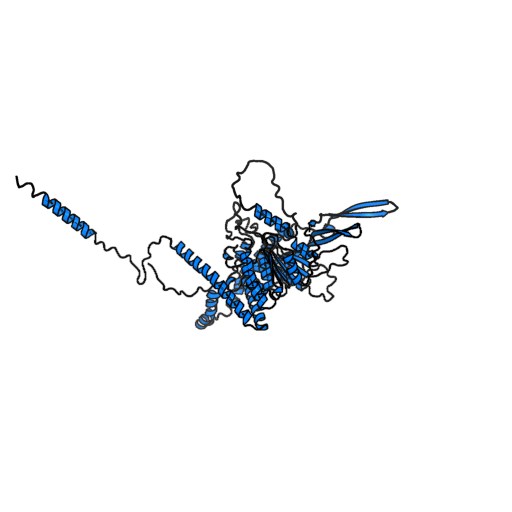A CA 1
ATOM 1458 C C . ILE A 1 184 ? -1.778 0.957 7.003 1.00 98.00 184 ILE A C 1
ATOM 1460 O O . ILE A 1 184 ? -1.926 2.120 6.607 1.00 98.00 184 ILE A O 1
ATOM 1464 N N . PRO A 1 185 ? -0.880 0.646 7.957 1.00 95.50 185 PRO A N 1
ATOM 1465 C CA . PRO A 1 185 ? 0.018 1.641 8.540 1.00 95.50 185 PRO A CA 1
ATOM 1466 C C . PRO A 1 185 ? 1.086 2.090 7.533 1.00 95.50 185 PRO A C 1
ATOM 1468 O O . PRO A 1 185 ? 1.305 1.445 6.508 1.00 95.50 185 PRO A O 1
ATOM 1471 N N . ASP A 1 186 ? 1.809 3.161 7.858 1.00 94.94 186 ASP A N 1
ATOM 1472 C CA . ASP A 1 186 ? 3.097 3.420 7.212 1.00 94.94 186 ASP A CA 1
ATOM 1473 C C . ASP A 1 186 ? 4.134 2.372 7.658 1.00 94.94 186 ASP A C 1
ATOM 1475 O O . ASP A 1 186 ? 4.063 1.844 8.767 1.00 94.94 186 ASP A O 1
ATOM 1479 N N . ALA A 1 187 ? 5.142 2.098 6.827 1.00 93.50 187 ALA A N 1
ATOM 1480 C CA . ALA A 1 187 ? 6.217 1.158 7.155 1.00 93.50 187 ALA A CA 1
ATOM 1481 C C . ALA A 1 187 ? 7.092 1.577 8.360 1.00 93.50 187 ALA A C 1
ATOM 1483 O O . ALA A 1 187 ? 7.877 0.768 8.852 1.00 93.50 187 ALA A O 1
ATOM 1484 N N . ALA A 1 188 ? 6.996 2.823 8.831 1.00 90.12 188 ALA A N 1
ATOM 1485 C CA . ALA A 1 188 ? 7.631 3.280 10.066 1.00 90.12 188 ALA A CA 1
ATOM 1486 C C . ALA A 1 188 ? 6.881 2.826 11.329 1.00 90.12 188 ALA A C 1
ATOM 1488 O O . ALA A 1 188 ? 7.439 2.894 12.421 1.00 90.12 188 ALA A O 1
ATOM 1489 N N . TRP A 1 189 ? 5.631 2.375 11.201 1.00 89.31 189 TRP A N 1
ATOM 1490 C CA . TRP A 1 189 ? 4.777 2.051 12.336 1.00 89.31 189 TRP A CA 1
ATOM 1491 C C . TRP A 1 189 ? 4.433 0.568 12.386 1.00 89.31 189 TRP A C 1
ATOM 1493 O O . TRP A 1 189 ? 4.162 -0.093 11.383 1.00 89.31 189 TRP A O 1
ATOM 1503 N N . THR A 1 190 ? 4.388 0.045 13.604 1.00 89.62 190 THR A N 1
ATOM 1504 C CA . THR A 1 190 ? 3.798 -1.263 13.883 1.00 89.62 190 THR A CA 1
ATOM 1505 C C . THR A 1 190 ? 2.272 -1.153 14.008 1.00 89.62 190 THR A C 1
ATOM 1507 O O . THR A 1 190 ? 1.760 -0.103 14.409 1.00 89.62 190 THR A O 1
ATOM 1510 N N . PRO A 1 191 ? 1.518 -2.234 13.730 1.00 92.06 191 PRO A N 1
ATOM 1511 C CA . PRO A 1 191 ? 0.085 -2.297 14.012 1.00 92.06 191 PRO A CA 1
ATOM 1512 C C . PRO A 1 191 ? -0.264 -1.939 15.461 1.00 92.06 191 PRO A C 1
ATOM 1514 O O . PRO A 1 191 ? -1.300 -1.339 15.716 1.00 92.06 191 PRO A O 1
ATOM 1517 N N . GLU A 1 192 ? 0.606 -2.294 16.408 1.00 87.94 192 GLU A N 1
ATOM 1518 C CA . GLU A 1 192 ? 0.465 -1.978 17.826 1.00 87.94 192 GLU A CA 1
ATOM 1519 C C . GLU A 1 192 ? 0.604 -0.488 18.132 1.00 87.94 192 GLU A C 1
ATOM 1521 O O . GLU A 1 192 ? -0.204 0.045 18.890 1.00 87.94 192 GLU A O 1
ATOM 1526 N N . GLN A 1 193 ? 1.578 0.195 17.525 1.00 86.38 193 GLN A N 1
ATOM 1527 C CA . GLN A 1 193 ? 1.708 1.648 17.661 1.00 86.38 193 GLN A CA 1
ATOM 1528 C C . GLN A 1 193 ? 0.470 2.362 17.115 1.00 86.38 193 GLN A C 1
ATOM 1530 O O . GLN A 1 193 ? -0.041 3.255 17.778 1.00 86.38 193 GLN A O 1
ATOM 1535 N N . LEU A 1 194 ? -0.074 1.911 15.978 1.00 88.06 194 LEU A N 1
ATOM 1536 C CA . LEU A 1 194 ? -1.254 2.531 15.360 1.00 88.06 194 LEU A CA 1
ATOM 1537 C C . LEU A 1 194 ? -2.520 2.471 16.237 1.00 88.06 194 LEU A C 1
ATOM 1539 O O . LEU A 1 194 ? -3.466 3.211 16.002 1.00 88.06 194 LEU A O 1
ATOM 1543 N N . ILE A 1 195 ? -2.566 1.583 17.232 1.00 87.25 195 ILE A N 1
ATOM 1544 C CA . ILE A 1 195 ? -3.696 1.464 18.166 1.00 87.25 195 ILE A CA 1
ATOM 1545 C C . ILE A 1 195 ? -3.361 1.975 19.575 1.00 87.25 195 ILE A C 1
ATOM 1547 O O . ILE A 1 195 ? -4.094 1.680 20.519 1.00 87.25 195 ILE A O 1
ATOM 1551 N N . GLY A 1 196 ? -2.241 2.689 19.736 1.00 80.06 196 GLY A N 1
ATOM 1552 C CA . GLY A 1 196 ? -1.794 3.258 21.012 1.00 80.06 196 GLY A CA 1
ATOM 1553 C C . GLY A 1 196 ? -1.160 2.253 21.984 1.00 80.06 196 GLY A C 1
ATOM 1554 O O . GLY A 1 196 ? -1.084 2.503 23.190 1.00 80.06 196 GLY A O 1
ATOM 1555 N N . CYS A 1 197 ? -0.712 1.083 21.514 1.00 79.00 197 CYS A N 1
ATOM 1556 C CA . CYS A 1 197 ? -0.058 0.085 22.362 1.00 79.00 197 CYS A CA 1
ATOM 1557 C C . CYS A 1 197 ? 1.451 0.379 22.519 1.00 79.00 197 CYS A C 1
ATOM 1559 O O . CYS A 1 197 ? 2.303 -0.199 21.844 1.00 79.00 197 CYS A O 1
ATOM 1561 N N . ASN A 1 198 ? 1.796 1.245 23.479 1.00 61.06 198 ASN A N 1
ATOM 1562 C CA . ASN A 1 198 ? 3.151 1.812 23.627 1.00 61.06 198 ASN A CA 1
ATOM 1563 C C . ASN A 1 198 ? 4.161 0.952 24.425 1.00 61.06 198 ASN A C 1
ATOM 1565 O O . ASN A 1 198 ? 5.305 1.355 24.634 1.00 61.06 198 ASN A O 1
ATOM 1569 N N . ARG A 1 199 ? 3.781 -0.247 24.896 1.00 52.34 199 ARG A N 1
ATOM 1570 C CA . ARG A 1 199 ? 4.620 -1.064 25.807 1.00 52.34 199 ARG A CA 1
ATOM 1571 C C . ARG A 1 199 ? 5.755 -1.852 25.139 1.00 52.34 199 ARG A C 1
ATOM 1573 O O . ARG A 1 199 ? 6.508 -2.510 25.850 1.00 52.34 199 ARG A O 1
ATOM 1580 N N . PHE A 1 200 ? 5.905 -1.799 23.815 1.00 47.00 200 PHE A N 1
ATOM 1581 C CA . PHE A 1 200 ? 6.960 -2.548 23.116 1.00 47.00 200 PHE A CA 1
ATOM 1582 C C . PHE A 1 200 ? 8.267 -1.777 22.914 1.00 47.00 200 PHE A C 1
ATOM 1584 O O . PHE A 1 200 ? 9.225 -2.365 22.413 1.00 47.00 200 PHE A O 1
ATOM 1591 N N . ARG A 1 201 ? 8.365 -0.512 23.357 1.00 34.62 201 ARG A N 1
ATOM 1592 C CA . ARG A 1 201 ? 9.677 0.124 23.536 1.00 34.62 201 ARG A CA 1
ATOM 1593 C C . ARG A 1 201 ? 10.426 -0.675 24.602 1.00 34.62 201 ARG A C 1
ATOM 1595 O O . ARG A 1 201 ? 10.185 -0.498 25.795 1.00 34.62 201 ARG A O 1
ATOM 1602 N N . GLN A 1 202 ? 11.349 -1.541 24.179 1.00 30.02 202 GLN A N 1
ATOM 1603 C CA . GLN A 1 202 ? 12.476 -1.894 25.028 1.00 30.02 202 GLN A CA 1
ATOM 1604 C C . GLN A 1 202 ? 13.152 -0.569 25.370 1.00 30.02 202 GLN A C 1
ATOM 1606 O O . GLN A 1 202 ? 13.873 0.015 24.563 1.00 30.02 202 GLN A O 1
ATOM 1611 N N . THR A 1 203 ? 12.876 -0.049 26.560 1.00 23.39 203 THR A N 1
ATOM 1612 C CA . THR A 1 203 ? 13.782 0.886 27.195 1.00 23.39 203 THR A CA 1
ATOM 1613 C C . THR A 1 203 ? 15.099 0.139 27.315 1.00 23.39 203 THR A C 1
ATOM 1615 O O . THR A 1 203 ? 15.277 -0.706 28.191 1.00 23.39 203 THR A O 1
ATOM 1618 N N . VAL A 1 204 ? 16.023 0.414 26.393 1.00 27.06 204 VAL A N 1
ATOM 1619 C CA . VAL A 1 204 ? 17.440 0.160 26.617 1.00 27.06 204 VAL A CA 1
ATOM 1620 C C . VAL A 1 204 ? 17.755 0.945 27.881 1.00 27.06 204 VAL A C 1
ATOM 1622 O O . VAL A 1 204 ? 17.911 2.167 27.845 1.00 27.06 204 VAL A O 1
ATOM 1625 N N . LYS A 1 205 ? 17.731 0.267 29.032 1.00 24.31 205 LYS A N 1
ATOM 1626 C CA . LYS A 1 205 ? 18.228 0.838 30.274 1.00 24.31 205 LYS A CA 1
ATOM 1627 C C . LYS A 1 205 ? 19.662 1.242 29.963 1.00 24.31 205 LYS A C 1
ATOM 1629 O O . LYS A 1 205 ? 20.514 0.388 29.734 1.00 24.31 205 LYS A O 1
ATOM 1634 N N . LYS A 1 206 ? 19.919 2.550 29.902 1.00 28.48 206 LYS A N 1
ATOM 1635 C CA . LYS A 1 206 ? 21.274 3.062 30.062 1.00 28.48 206 LYS A CA 1
ATOM 1636 C C . LYS A 1 206 ? 21.734 2.517 31.403 1.00 28.48 206 LYS A C 1
ATOM 1638 O O . LYS A 1 206 ? 21.224 2.937 32.440 1.00 28.48 206 LYS A O 1
ATOM 1643 N N . ASN A 1 207 ? 22.638 1.546 31.376 1.00 27.66 207 ASN A N 1
ATOM 1644 C CA . ASN A 1 207 ? 23.391 1.193 32.560 1.00 27.66 207 ASN A CA 1
ATOM 1645 C C . ASN A 1 207 ? 24.169 2.452 32.944 1.00 27.66 207 ASN A C 1
ATOM 1647 O O . ASN A 1 207 ? 25.172 2.795 32.322 1.00 27.66 207 ASN A O 1
ATOM 1651 N N . ASN A 1 208 ? 23.650 3.180 33.932 1.00 34.72 208 ASN A N 1
ATOM 1652 C CA . ASN A 1 208 ? 24.402 4.179 34.669 1.00 34.72 208 ASN A CA 1
ATOM 1653 C C . ASN A 1 208 ? 25.401 3.428 35.553 1.00 34.72 208 ASN A C 1
ATOM 1655 O O . ASN A 1 208 ? 25.230 3.309 36.759 1.00 34.72 208 ASN A O 1
ATOM 1659 N N . THR A 1 209 ? 26.446 2.898 34.933 1.00 36.03 209 THR A N 1
ATOM 1660 C CA . THR A 1 209 ? 27.706 2.607 35.609 1.00 36.03 209 THR A CA 1
ATOM 1661 C C . THR A 1 209 ? 28.718 3.535 34.974 1.00 36.03 209 THR A C 1
ATOM 1663 O O . THR A 1 209 ? 29.031 3.416 33.789 1.00 36.03 209 THR A O 1
ATOM 1666 N N . GLY A 1 210 ? 29.105 4.555 35.735 1.00 39.50 210 GLY A N 1
ATOM 1667 C CA . GLY A 1 210 ? 29.917 5.655 35.250 1.00 39.50 210 GLY A CA 1
ATOM 1668 C C . GLY A 1 210 ? 31.256 5.187 34.691 1.00 39.50 210 GLY A C 1
ATOM 1669 O O . GLY A 1 210 ? 31.974 4.441 35.344 1.00 39.50 210 GLY A O 1
ATOM 1670 N N . ASN A 1 211 ? 31.612 5.681 33.505 1.00 32.03 211 ASN A N 1
ATOM 1671 C CA . ASN A 1 211 ? 32.862 6.417 33.342 1.00 32.03 211 ASN A CA 1
ATOM 1672 C C . ASN A 1 211 ? 32.950 7.128 31.980 1.00 32.03 211 ASN A C 1
ATOM 1674 O O . ASN A 1 211 ? 32.747 6.524 30.932 1.00 32.03 211 ASN A O 1
ATOM 1678 N N . LYS A 1 212 ? 33.361 8.400 32.070 1.00 28.11 212 LYS A N 1
ATOM 1679 C CA . LYS A 1 212 ? 33.838 9.355 31.048 1.00 28.11 212 LYS A CA 1
ATOM 1680 C C . LYS A 1 212 ? 32.845 9.917 30.004 1.00 28.11 212 LYS A C 1
ATOM 1682 O O . LYS A 1 212 ? 32.103 9.176 29.365 1.00 28.11 212 LYS A O 1
ATOM 1687 N N . PRO A 1 213 ? 32.869 11.251 29.776 1.00 28.19 213 PRO A N 1
ATOM 1688 C CA . PRO A 1 213 ? 32.026 11.901 28.784 1.00 28.19 213 PRO A CA 1
ATOM 1689 C C . PRO A 1 213 ? 32.613 11.666 27.389 1.00 28.19 213 PRO A C 1
ATOM 1691 O O . PRO A 1 213 ? 33.707 12.131 27.071 1.00 28.19 213 PRO A O 1
ATOM 1694 N N . VAL A 1 214 ? 31.883 10.954 26.535 1.00 29.61 214 VAL A N 1
ATOM 1695 C CA . VAL A 1 214 ? 32.173 10.937 25.098 1.00 29.61 214 VAL A CA 1
ATOM 1696 C C . VAL A 1 214 ? 31.609 12.226 24.499 1.00 29.61 214 VAL A C 1
ATOM 1698 O O . VAL A 1 214 ? 30.443 12.563 24.716 1.00 29.61 214 VAL A O 1
ATOM 1701 N N . ARG A 1 215 ? 32.474 12.971 23.802 1.00 25.48 215 ARG A N 1
ATOM 1702 C CA . ARG A 1 215 ? 32.184 14.242 23.126 1.00 25.48 215 ARG A CA 1
ATOM 1703 C C . ARG A 1 215 ? 30.889 14.154 22.307 1.00 25.48 215 ARG A C 1
ATOM 1705 O O . ARG A 1 215 ? 30.721 13.247 21.498 1.00 25.48 215 ARG A O 1
ATOM 1712 N N . LYS A 1 216 ? 29.992 15.124 22.515 1.00 29.36 216 LYS A N 1
ATOM 1713 C CA . LYS A 1 216 ? 28.840 15.389 21.647 1.00 29.36 216 LYS A CA 1
ATOM 1714 C C . LYS A 1 216 ? 29.362 15.923 20.312 1.00 29.36 216 LYS A C 1
ATOM 1716 O O . LYS A 1 216 ? 29.668 17.106 20.212 1.00 29.36 216 LYS A O 1
ATOM 1721 N N . GLU A 1 217 ? 29.471 15.065 19.306 1.00 24.70 217 GLU A N 1
ATOM 1722 C CA . GLU A 1 217 ? 29.526 15.519 17.917 1.00 24.70 217 GLU A CA 1
ATOM 1723 C C . GLU A 1 217 ? 28.099 15.757 17.412 1.00 24.70 217 GLU A C 1
ATOM 1725 O O . GLU A 1 217 ?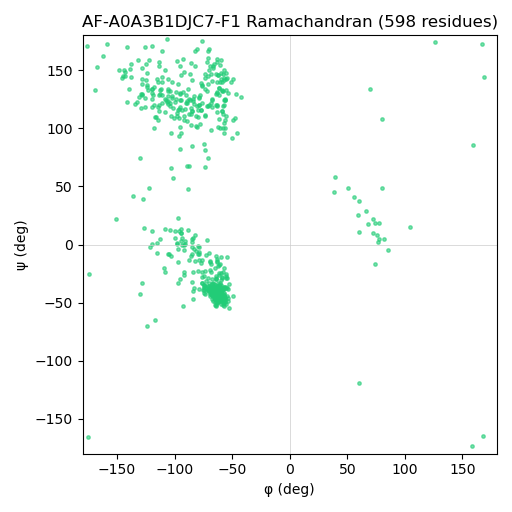 27.190 14.945 17.597 1.00 24.70 217 GLU A O 1
ATOM 1730 N N . PHE A 1 218 ? 27.913 16.953 16.863 1.00 25.31 218 PHE A N 1
ATOM 1731 C CA . PHE A 1 218 ? 26.658 17.542 16.426 1.00 25.31 218 PHE A CA 1
ATOM 1732 C C . PHE A 1 218 ? 26.006 16.742 15.288 1.00 25.31 218 PHE A C 1
ATOM 1734 O O . PHE A 1 218 ? 26.528 16.684 14.180 1.00 25.31 218 PHE A O 1
ATOM 1741 N N . VAL A 1 219 ? 24.799 16.231 15.541 1.00 27.02 219 VAL A N 1
ATOM 1742 C CA . VAL A 1 219 ? 23.753 16.031 14.524 1.00 27.02 219 VAL A CA 1
ATOM 1743 C C . VAL A 1 219 ? 22.478 16.662 15.090 1.00 27.02 219 VAL A C 1
ATOM 1745 O O . VAL A 1 219 ? 21.588 15.992 15.613 1.00 27.02 219 VAL A O 1
ATOM 1748 N N . GLU A 1 220 ? 22.441 17.994 15.088 1.00 30.41 220 GLU A N 1
ATOM 1749 C CA . GLU A 1 220 ? 21.264 18.796 15.428 1.00 30.41 220 GLU A CA 1
ATOM 1750 C C . GLU A 1 220 ? 20.515 19.156 14.142 1.00 30.41 220 GLU A C 1
ATOM 1752 O O . GLU A 1 220 ? 20.897 20.102 13.457 1.00 30.41 220 GLU A O 1
ATOM 1757 N N . LYS A 1 221 ? 19.485 18.356 13.814 1.00 34.06 221 LYS A N 1
ATOM 1758 C CA . LYS A 1 221 ? 18.226 18.691 13.097 1.00 34.06 221 LYS A CA 1
ATOM 1759 C C . LYS A 1 221 ? 17.601 17.413 12.492 1.00 34.06 221 LYS A C 1
ATOM 1761 O O . LYS A 1 221 ? 17.868 17.098 11.345 1.00 34.06 221 LYS A O 1
ATOM 1766 N N . SER A 1 222 ? 16.799 16.676 13.278 1.00 37.91 222 SER A N 1
ATOM 1767 C CA . SER A 1 222 ? 15.656 15.841 12.796 1.00 37.91 222 SER A CA 1
ATOM 1768 C C . SER A 1 222 ? 14.840 15.218 13.946 1.00 37.91 222 SER A C 1
ATOM 1770 O O . SER A 1 222 ? 13.646 14.986 13.809 1.00 37.91 222 SER A O 1
ATOM 1772 N N . LYS A 1 223 ? 15.440 15.012 15.131 1.00 50.12 223 LYS A N 1
ATOM 1773 C CA . LYS A 1 223 ? 14.818 14.215 16.213 1.00 50.12 223 LYS A CA 1
ATOM 1774 C C . LYS A 1 223 ? 13.461 14.713 16.723 1.00 50.12 223 LYS A C 1
ATOM 1776 O O . LYS A 1 223 ? 12.691 13.904 17.223 1.00 50.12 223 LYS A O 1
ATOM 1781 N N . ALA A 1 224 ? 13.180 16.014 16.651 1.00 41.94 224 ALA A N 1
ATOM 1782 C CA . ALA A 1 224 ? 11.918 16.567 17.145 1.00 41.94 224 ALA A CA 1
ATOM 1783 C C . ALA A 1 224 ? 10.738 16.254 16.209 1.00 41.94 224 ALA A C 1
ATOM 1785 O O . ALA A 1 224 ? 9.654 15.933 16.688 1.00 41.94 224 ALA A O 1
ATOM 1786 N N . GLU A 1 225 ? 10.957 16.305 14.893 1.00 42.75 225 GLU A N 1
ATOM 1787 C CA . GLU A 1 225 ? 9.934 15.993 13.888 1.00 42.75 225 GLU A CA 1
ATOM 1788 C C . GLU A 1 225 ? 9.690 14.483 13.812 1.00 42.75 225 GLU A C 1
ATOM 1790 O O . GLU A 1 225 ? 8.539 14.054 13.829 1.00 42.75 225 GLU A O 1
ATOM 1795 N N . ASP A 1 226 ? 10.751 13.673 13.865 1.00 49.03 226 ASP A N 1
ATOM 1796 C CA . ASP A 1 226 ? 10.644 12.209 13.911 1.00 49.03 226 ASP A CA 1
ATOM 1797 C C . ASP A 1 226 ? 9.905 11.740 15.182 1.00 49.03 226 ASP A C 1
ATOM 1799 O O . ASP A 1 226 ? 8.984 10.925 15.112 1.00 49.03 226 ASP A O 1
ATOM 1803 N N . ALA A 1 227 ? 10.224 12.322 16.347 1.00 55.50 227 ALA A N 1
ATOM 1804 C CA . ALA A 1 227 ? 9.516 12.040 17.599 1.00 55.50 227 ALA A CA 1
ATOM 1805 C C . ALA A 1 227 ? 8.053 12.518 17.575 1.00 55.50 227 ALA A C 1
ATOM 1807 O O . ALA A 1 227 ? 7.181 11.876 18.163 1.00 55.50 227 ALA A O 1
ATOM 1808 N N . MET A 1 228 ? 7.768 13.630 16.890 1.00 53.12 228 MET A N 1
ATOM 1809 C CA . MET A 1 228 ? 6.406 14.118 16.686 1.00 53.12 228 MET A CA 1
ATOM 1810 C C . MET A 1 228 ? 5.606 13.170 15.786 1.00 53.12 228 MET A C 1
ATOM 1812 O O . MET A 1 228 ? 4.465 12.865 16.109 1.00 53.12 228 MET A O 1
ATOM 1816 N N . ILE A 1 229 ? 6.187 12.664 14.698 1.00 55.66 229 ILE A N 1
ATOM 1817 C CA . ILE A 1 229 ? 5.553 11.701 13.785 1.00 55.66 229 ILE A CA 1
ATOM 1818 C C . ILE A 1 229 ? 5.294 10.360 14.481 1.00 55.66 229 ILE A C 1
ATOM 1820 O O . ILE A 1 229 ? 4.214 9.792 14.321 1.00 55.66 229 ILE A O 1
ATOM 1824 N N . GLU A 1 230 ? 6.245 9.861 15.275 1.00 57.81 230 GLU A N 1
ATOM 1825 C CA . GLU A 1 230 ? 6.040 8.668 16.109 1.00 57.81 230 GLU A CA 1
ATOM 1826 C C . GLU A 1 230 ? 4.893 8.881 17.107 1.00 57.81 230 GLU A C 1
ATOM 1828 O O . GLU A 1 230 ? 3.984 8.057 17.183 1.00 57.81 230 GLU A O 1
ATOM 1833 N N . SER A 1 231 ? 4.875 10.023 17.801 1.00 57.25 231 SER A N 1
ATOM 1834 C CA . SER A 1 231 ? 3.788 10.409 18.713 1.00 57.25 231 SER A CA 1
ATOM 1835 C C . SER A 1 231 ? 2.437 10.547 17.996 1.00 57.25 231 SER A C 1
ATOM 1837 O O . SER A 1 231 ? 1.397 10.150 18.518 1.00 57.25 231 SER A O 1
ATOM 1839 N N . ILE A 1 232 ? 2.428 11.049 16.759 1.00 58.31 232 ILE A N 1
ATOM 1840 C CA . ILE A 1 232 ? 1.226 11.147 15.920 1.00 58.31 232 ILE A CA 1
ATOM 1841 C C . ILE A 1 232 ? 0.719 9.764 15.499 1.00 58.31 232 ILE A C 1
ATOM 1843 O O . ILE A 1 232 ? -0.491 9.551 15.473 1.00 58.31 232 ILE A O 1
ATOM 1847 N N . GLY A 1 233 ? 1.616 8.820 15.204 1.00 56.12 233 GLY A N 1
ATOM 1848 C CA . GLY A 1 233 ? 1.256 7.423 14.958 1.00 56.12 233 GLY A CA 1
ATOM 1849 C C . GLY A 1 233 ? 0.609 6.774 16.184 1.00 56.12 233 GLY A C 1
ATOM 1850 O O . GLY A 1 233 ? -0.445 6.158 16.058 1.00 56.12 233 GLY A O 1
ATOM 1851 N N . GLU A 1 234 ? 1.192 6.987 17.369 1.00 57.44 234 GLU A N 1
ATOM 1852 C CA . GLU A 1 234 ? 0.683 6.483 18.658 1.00 57.44 234 GLU A CA 1
ATOM 1853 C C . GLU A 1 234 ? -0.645 7.132 19.087 1.00 57.44 234 GLU A C 1
ATOM 1855 O O . GLU A 1 234 ? -1.458 6.506 19.766 1.00 57.44 234 GLU A O 1
ATOM 1860 N N . THR A 1 235 ? -0.888 8.380 18.682 1.00 58.66 235 THR A N 1
ATOM 1861 C CA . THR A 1 235 ? -2.126 9.126 18.973 1.00 58.66 235 THR A CA 1
ATOM 1862 C C . THR A 1 235 ? -3.171 9.021 17.863 1.00 58.66 235 THR A C 1
ATOM 1864 O O . THR A 1 235 ? -4.239 9.632 17.963 1.00 58.66 235 THR A O 1
ATOM 1867 N N . ASN A 1 236 ? -2.907 8.249 16.804 1.00 74.38 236 ASN A N 1
ATOM 1868 C CA . ASN A 1 236 ? -3.870 8.047 15.733 1.00 74.38 236 ASN A CA 1
ATOM 1869 C C . ASN A 1 236 ? -4.994 7.113 16.199 1.00 74.38 236 ASN A C 1
ATOM 1871 O O . ASN A 1 236 ? -4.799 5.922 16.407 1.00 74.38 236 ASN A O 1
ATOM 1875 N N . GLN A 1 237 ? -6.201 7.655 16.338 1.00 83.94 237 GLN A N 1
ATOM 1876 C CA . GLN A 1 237 ? -7.353 6.911 16.851 1.00 83.94 237 GLN A CA 1
ATOM 1877 C C . GLN A 1 237 ? -8.298 6.407 15.750 1.00 83.94 237 GLN A C 1
ATOM 1879 O O . GLN A 1 237 ? -9.344 5.830 16.048 1.00 83.94 237 GLN A O 1
ATOM 1884 N N . MET A 1 238 ? -7.930 6.578 14.477 1.00 90.75 238 MET A N 1
ATOM 1885 C CA . MET A 1 238 ? -8.777 6.245 13.330 1.00 90.75 238 MET A CA 1
ATOM 1886 C C . MET A 1 238 ? -9.215 4.775 13.318 1.00 90.75 238 MET A C 1
ATOM 1888 O O . MET A 1 238 ? -10.382 4.477 13.076 1.00 90.75 238 MET A O 1
ATOM 1892 N N . ALA A 1 239 ? -8.300 3.841 13.597 1.00 92.44 239 ALA A N 1
ATOM 1893 C CA . ALA A 1 239 ? -8.620 2.413 13.585 1.00 92.44 239 ALA A CA 1
ATOM 1894 C C . ALA A 1 239 ? -9.657 2.045 14.662 1.00 92.44 239 ALA A C 1
ATOM 1896 O O . ALA A 1 239 ? -10.578 1.270 14.398 1.00 92.44 239 ALA A O 1
ATOM 1897 N N . ALA A 1 240 ? -9.538 2.636 15.856 1.00 90.62 240 ALA A N 1
ATOM 1898 C CA . ALA A 1 240 ? -10.502 2.459 16.938 1.00 90.62 240 ALA A CA 1
ATOM 1899 C C . ALA A 1 240 ? -11.851 3.109 16.598 1.00 90.62 240 ALA A C 1
ATOM 1901 O O . ALA A 1 240 ? -12.898 2.502 16.818 1.00 90.62 240 ALA A O 1
ATOM 1902 N N . GLU A 1 241 ? -11.838 4.298 15.990 1.00 89.75 241 GLU A N 1
ATOM 1903 C CA . GLU A 1 241 ? -13.052 4.982 15.551 1.00 89.75 241 GLU A CA 1
ATOM 1904 C C . GLU A 1 241 ? -13.826 4.149 14.521 1.00 89.75 241 GLU A C 1
ATOM 1906 O O . GLU A 1 241 ? -15.019 3.915 14.705 1.00 89.75 241 GLU A O 1
ATOM 1911 N N . ILE A 1 242 ? -13.156 3.605 13.503 1.00 92.19 242 ILE A N 1
ATOM 1912 C CA . ILE A 1 242 ? -13.778 2.724 12.500 1.00 92.19 242 ILE A CA 1
ATOM 1913 C C . ILE A 1 242 ? -14.343 1.454 13.155 1.00 92.19 242 ILE A C 1
ATOM 1915 O O . ILE A 1 242 ? -15.483 1.065 12.879 1.00 92.19 242 ILE A O 1
ATOM 1919 N N . ALA A 1 243 ? -13.585 0.821 14.056 1.00 91.06 243 ALA A N 1
ATOM 1920 C CA . ALA A 1 243 ? -14.047 -0.362 14.784 1.00 91.06 243 ALA A CA 1
ATOM 1921 C C . ALA A 1 243 ? -15.291 -0.058 15.641 1.00 91.06 243 ALA A C 1
ATOM 1923 O O . ALA A 1 243 ? -16.236 -0.853 15.670 1.00 91.06 243 ALA A O 1
ATOM 1924 N N . SER A 1 244 ? -15.350 1.126 16.262 1.00 87.94 244 SER A N 1
ATOM 1925 C CA . SER A 1 244 ? -16.496 1.576 17.064 1.00 87.94 244 SER A CA 1
ATOM 1926 C C . SER A 1 244 ? -17.799 1.700 16.271 1.00 87.94 244 SER A C 1
ATOM 1928 O O . SER A 1 244 ? -18.876 1.564 16.843 1.00 87.94 244 SER A O 1
ATOM 1930 N N . GLN A 1 245 ? -17.724 1.889 14.948 1.00 88.25 245 GLN A N 1
ATOM 1931 C CA . GLN A 1 245 ? -18.907 1.982 14.088 1.00 88.25 245 GLN A CA 1
ATOM 1932 C C . GLN A 1 245 ? -19.513 0.613 13.732 1.00 88.25 245 GLN A C 1
ATOM 1934 O O . GLN A 1 245 ? -20.542 0.568 13.056 1.00 88.25 245 GLN A O 1
ATOM 1939 N N . GLY A 1 246 ? -18.921 -0.496 14.194 1.00 87.38 246 GLY A N 1
ATOM 1940 C CA . GLY A 1 246 ? -19.390 -1.861 13.926 1.00 87.38 246 GLY A CA 1
ATOM 1941 C C . GLY A 1 246 ? -18.559 -2.621 12.884 1.00 87.38 246 GLY A C 1
ATOM 1942 O O . GLY A 1 246 ? -19.019 -3.634 12.351 1.00 87.38 246 GLY A O 1
ATOM 1943 N N . CYS A 1 247 ? -17.355 -2.140 12.561 1.00 90.44 247 CYS A N 1
ATOM 1944 C CA . CYS A 1 247 ? -16.469 -2.780 11.588 1.00 90.44 247 CYS A CA 1
ATOM 1945 C C . CYS A 1 247 ? -15.460 -3.716 12.259 1.00 90.44 247 CYS A C 1
ATOM 1947 O O . CYS A 1 247 ? -14.940 -3.421 13.333 1.00 90.44 247 CYS A O 1
ATOM 1949 N N . TYR A 1 248 ? -15.112 -4.810 11.584 1.00 92.44 248 TYR A N 1
ATOM 1950 C CA . TYR A 1 248 ? -13.853 -5.501 11.867 1.00 92.44 248 TYR A CA 1
ATOM 1951 C C . TYR A 1 248 ? -12.715 -4.724 11.216 1.00 92.44 248 TYR A C 1
ATOM 1953 O O . TYR A 1 248 ? -12.782 -4.457 10.017 1.00 92.44 248 TYR A O 1
ATOM 1961 N N . VAL A 1 249 ? -11.672 -4.398 11.978 1.00 95.50 249 VAL A N 1
ATOM 1962 C CA . VAL A 1 249 ? -10.516 -3.662 11.449 1.00 95.50 249 VAL A CA 1
ATOM 1963 C C . VAL A 1 249 ? -9.284 -4.549 11.459 1.00 95.50 249 VAL A C 1
ATOM 1965 O O . VAL A 1 249 ? -8.821 -4.946 12.524 1.00 95.50 249 VAL A O 1
ATOM 1968 N N . LEU A 1 250 ? -8.749 -4.869 10.283 1.00 96.69 250 LEU A N 1
ATOM 1969 C CA . LEU A 1 250 ? -7.517 -5.640 10.137 1.00 96.69 250 LEU A CA 1
ATOM 1970 C C . LEU A 1 250 ? -6.347 -4.711 9.805 1.00 96.69 250 LEU A C 1
ATOM 1972 O O . LEU A 1 250 ? -6.395 -3.971 8.828 1.00 96.69 250 LEU A O 1
ATOM 1976 N N . ILE A 1 251 ? -5.282 -4.789 10.596 1.00 97.25 251 ILE A N 1
ATOM 1977 C CA . ILE A 1 251 ? -4.101 -3.932 10.498 1.00 97.25 251 ILE A CA 1
ATOM 1978 C C . ILE A 1 251 ? -2.880 -4.808 10.182 1.00 97.25 251 ILE A C 1
ATOM 1980 O O . ILE A 1 251 ? -2.361 -5.466 11.091 1.00 97.25 251 ILE A O 1
ATOM 1984 N N . PRO A 1 252 ? -2.426 -4.888 8.916 1.00 97.25 252 PRO A N 1
ATOM 1985 C CA . PRO A 1 252 ? -1.267 -5.691 8.541 1.00 97.25 252 PRO A CA 1
ATOM 1986 C C . PRO A 1 252 ? 0.049 -5.053 9.001 1.00 97.25 252 PRO A C 1
ATOM 1988 O O . PRO A 1 252 ? 0.212 -3.836 8.986 1.00 97.25 252 PRO A O 1
ATOM 1991 N N . LEU A 1 253 ? 1.023 -5.890 9.355 1.00 96.00 253 LEU A N 1
ATOM 1992 C CA . LEU A 1 253 ? 2.412 -5.490 9.569 1.00 96.00 253 LEU A CA 1
ATOM 1993 C C . LEU A 1 253 ? 3.123 -5.367 8.212 1.00 96.00 253 LEU A C 1
ATOM 1995 O O . LEU A 1 253 ? 3.251 -6.356 7.480 1.00 96.00 253 LEU A O 1
ATOM 1999 N N . LEU A 1 254 ? 3.607 -4.165 7.898 1.00 97.00 254 LEU A N 1
ATOM 2000 C CA . LEU A 1 254 ? 4.462 -3.903 6.737 1.00 97.00 254 LEU A CA 1
ATOM 2001 C C . LEU A 1 254 ? 5.934 -4.161 7.064 1.00 97.00 254 LEU A C 1
ATOM 2003 O O . LEU A 1 254 ? 6.334 -4.087 8.223 1.00 97.00 254 LEU A O 1
ATOM 2007 N N . ILE A 1 255 ? 6.753 -4.443 6.051 1.00 97.19 255 ILE A N 1
ATOM 2008 C CA . ILE A 1 255 ? 8.207 -4.538 6.217 1.00 97.19 255 ILE A CA 1
ATOM 2009 C C . ILE A 1 255 ? 8.756 -3.141 6.510 1.00 97.19 255 ILE A C 1
ATOM 2011 O O . ILE A 1 255 ? 8.581 -2.222 5.703 1.00 97.19 255 ILE A O 1
ATOM 2015 N N . ASN A 1 256 ? 9.422 -2.996 7.657 1.00 94.19 256 ASN A N 1
ATOM 2016 C CA . ASN A 1 256 ? 9.919 -1.710 8.142 1.00 94.19 256 ASN A CA 1
ATOM 2017 C C . ASN A 1 256 ? 11.186 -1.231 7.400 1.00 94.19 256 ASN A C 1
ATOM 2019 O O . ASN A 1 256 ? 11.741 -1.917 6.540 1.00 94.19 256 ASN A O 1
ATOM 2023 N N . ARG A 1 257 ? 11.641 -0.014 7.716 1.00 92.19 257 ARG A N 1
ATOM 2024 C CA . ARG A 1 257 ? 12.828 0.614 7.099 1.00 92.19 257 ARG A CA 1
ATOM 2025 C C . ARG A 1 257 ? 14.125 0.400 7.888 1.00 92.19 257 ARG A C 1
ATOM 2027 O O . ARG A 1 257 ? 15.137 1.016 7.569 1.00 92.19 257 ARG A O 1
ATOM 2034 N N . GLU A 1 258 ? 14.104 -0.462 8.898 1.00 91.44 258 GLU A N 1
ATOM 2035 C CA . GLU A 1 258 ? 15.309 -0.838 9.641 1.00 91.44 258 GLU A CA 1
ATOM 2036 C C . GLU A 1 258 ? 16.234 -1.708 8.781 1.00 91.44 258 GLU A C 1
ATOM 2038 O O . GLU A 1 258 ? 15.832 -2.215 7.738 1.00 91.44 258 GLU A O 1
ATOM 2043 N N . SER A 1 259 ? 17.480 -1.887 9.217 1.00 92.38 259 SER A N 1
ATOM 2044 C CA . SER A 1 259 ? 18.505 -2.678 8.519 1.00 92.38 259 SER A CA 1
ATOM 2045 C C . SER A 1 259 ? 19.021 -3.864 9.342 1.00 92.38 259 SER A C 1
ATOM 2047 O O . SER A 1 259 ? 20.015 -4.490 8.979 1.00 92.38 259 SER A O 1
ATOM 2049 N N . THR A 1 260 ? 18.348 -4.197 10.448 1.00 91.06 260 THR A N 1
ATOM 2050 C CA . THR A 1 260 ? 18.785 -5.192 11.445 1.00 91.06 260 THR A CA 1
ATOM 2051 C C . THR A 1 260 ? 18.980 -6.606 10.887 1.00 91.06 260 THR A C 1
ATOM 2053 O O . THR A 1 260 ? 19.765 -7.375 11.439 1.00 91.06 260 THR A O 1
ATOM 2056 N N . TYR A 1 261 ? 18.308 -6.954 9.788 1.00 91.62 261 TYR A N 1
ATOM 2057 C CA . TYR A 1 261 ? 18.383 -8.259 9.119 1.00 91.62 261 TYR A CA 1
ATOM 2058 C C . TYR A 1 261 ? 19.033 -8.192 7.729 1.00 91.62 261 TYR A C 1
ATOM 2060 O O . TYR A 1 261 ? 19.092 -9.202 7.025 1.00 91.62 261 TYR A O 1
ATOM 2068 N N . SER A 1 262 ? 19.528 -7.021 7.327 1.00 92.38 262 SER A N 1
ATOM 2069 C CA . SER A 1 262 ? 20.138 -6.775 6.018 1.00 92.38 262 SER A CA 1
ATOM 2070 C C . SER A 1 262 ? 21.635 -7.094 6.031 1.00 92.38 262 SER A C 1
ATOM 2072 O O . SER A 1 262 ? 22.491 -6.211 5.924 1.00 92.38 262 SER A O 1
ATOM 2074 N N . GLY A 1 263 ? 21.964 -8.373 6.174 1.00 90.12 263 GLY A N 1
ATOM 2075 C CA . GLY A 1 263 ? 23.343 -8.846 6.204 1.00 90.12 263 GLY A CA 1
ATOM 2076 C C . GLY A 1 263 ? 23.486 -10.204 6.875 1.00 90.12 263 GLY A C 1
ATOM 2077 O O . GLY A 1 263 ? 22.499 -10.860 7.215 1.00 90.12 263 GLY A O 1
ATOM 2078 N N . HIS A 1 264 ? 24.733 -10.628 7.066 1.00 88.94 264 HIS A N 1
ATOM 2079 C CA . HIS A 1 264 ? 25.060 -11.866 7.767 1.00 88.94 264 HIS A CA 1
ATOM 2080 C C . HIS A 1 264 ? 26.093 -11.586 8.865 1.00 88.94 264 HIS A C 1
ATOM 2082 O O . HIS A 1 264 ? 27.124 -10.985 8.552 1.00 88.94 264 HIS A O 1
ATOM 2088 N N . PRO A 1 265 ? 25.863 -12.021 10.123 1.00 86.19 265 PRO A N 1
ATOM 2089 C CA . PRO A 1 265 ? 26.796 -11.788 11.230 1.00 86.19 265 PRO A CA 1
ATOM 2090 C C . PRO A 1 265 ? 28.223 -12.261 10.937 1.00 86.19 265 PRO A C 1
ATOM 2092 O O . PRO A 1 265 ? 29.170 -11.555 11.259 1.00 86.19 265 PRO A O 1
ATOM 2095 N N . ASP A 1 266 ? 28.360 -13.397 10.249 1.00 89.31 266 ASP A N 1
ATOM 2096 C CA . ASP A 1 266 ? 29.667 -14.007 9.966 1.00 89.31 266 ASP A CA 1
ATOM 2097 C C . ASP A 1 266 ? 30.394 -13.414 8.743 1.00 89.31 266 ASP A C 1
ATOM 2099 O O . ASP A 1 266 ? 31.504 -13.835 8.435 1.00 89.31 266 ASP A O 1
ATOM 2103 N N . ILE A 1 267 ? 29.781 -12.476 8.004 1.00 88.88 267 ILE A N 1
ATOM 2104 C CA . ILE A 1 267 ? 30.366 -11.917 6.768 1.00 88.88 267 ILE A CA 1
ATOM 2105 C C . ILE A 1 267 ? 30.477 -10.392 6.864 1.00 88.88 267 ILE A C 1
ATOM 2107 O O . ILE A 1 267 ? 31.570 -9.839 6.934 1.00 88.88 267 ILE A O 1
ATOM 2111 N N . PHE A 1 268 ? 29.342 -9.699 6.830 1.00 88.31 268 PHE A N 1
ATOM 2112 C CA . PHE A 1 268 ? 29.224 -8.272 7.111 1.00 88.31 268 PHE A CA 1
ATOM 2113 C C . PHE A 1 268 ? 27.747 -7.912 7.270 1.00 88.31 268 PHE A C 1
ATOM 2115 O O . PHE A 1 268 ? 26.855 -8.519 6.667 1.00 88.31 268 PHE A O 1
ATOM 2122 N N . GLN A 1 269 ? 27.505 -6.860 8.040 1.00 92.94 269 GLN A N 1
ATOM 2123 C CA . GLN A 1 269 ? 26.211 -6.194 8.120 1.00 92.94 269 GLN A CA 1
ATOM 2124 C C . GLN A 1 269 ? 26.191 -4.962 7.211 1.00 92.94 269 GLN A C 1
ATOM 2126 O O . GLN A 1 269 ? 27.240 -4.420 6.844 1.00 92.94 269 GLN A O 1
ATOM 2131 N N . THR A 1 270 ? 24.999 -4.515 6.822 1.00 93.88 270 THR A N 1
ATOM 2132 C CA . THR A 1 270 ? 24.821 -3.327 5.974 1.00 93.88 270 THR A CA 1
ATOM 2133 C C . THR A 1 270 ? 23.866 -2.329 6.616 1.00 93.88 270 THR A C 1
ATOM 2135 O O . THR A 1 270 ? 23.208 -2.629 7.609 1.00 93.88 270 THR A O 1
ATOM 2138 N N . ASN A 1 271 ? 23.789 -1.125 6.052 1.00 94.19 271 ASN A N 1
ATOM 2139 C CA . ASN A 1 271 ? 22.765 -0.138 6.392 1.00 94.19 271 ASN A CA 1
ATOM 2140 C C . ASN A 1 271 ? 21.544 -0.167 5.458 1.00 94.19 271 ASN A C 1
ATOM 2142 O O . ASN A 1 271 ? 20.722 0.743 5.513 1.00 94.19 271 ASN A O 1
ATOM 2146 N N . ILE A 1 272 ? 21.429 -1.178 4.591 1.00 95.06 272 ILE A N 1
ATOM 2147 C CA . ILE A 1 272 ? 20.350 -1.281 3.605 1.00 95.06 272 ILE A CA 1
ATOM 2148 C C . ILE A 1 272 ? 19.020 -1.525 4.341 1.00 95.06 272 ILE A C 1
ATOM 2150 O O . ILE A 1 272 ? 18.926 -2.505 5.083 1.00 95.06 272 ILE A O 1
ATOM 2154 N N . PRO A 1 273 ? 17.976 -0.699 4.147 1.00 94.69 273 PRO A N 1
ATOM 2155 C CA . PRO A 1 273 ? 16.658 -0.952 4.728 1.00 94.69 273 PRO A CA 1
ATOM 2156 C C . PRO A 1 273 ? 16.090 -2.311 4.299 1.00 94.69 273 PRO A C 1
ATOM 2158 O O . PRO A 1 273 ? 16.273 -2.714 3.150 1.00 94.69 273 PRO A O 1
ATOM 2161 N N . HIS A 1 274 ? 15.320 -2.993 5.150 1.00 95.75 274 HIS A N 1
ATOM 2162 C CA . HIS A 1 274 ? 14.706 -4.287 4.823 1.00 95.75 274 HIS A CA 1
ATOM 2163 C C . HIS A 1 274 ? 13.873 -4.232 3.533 1.00 95.75 274 HIS A C 1
ATOM 2165 O O . HIS A 1 274 ? 13.905 -5.165 2.729 1.00 95.75 274 HIS A O 1
ATOM 2171 N N . ARG A 1 275 ? 13.166 -3.116 3.300 1.00 96.00 275 ARG A N 1
ATOM 2172 C CA . ARG A 1 275 ? 12.410 -2.867 2.059 1.00 96.00 275 ARG A CA 1
ATOM 2173 C C . ARG A 1 275 ? 13.313 -2.841 0.829 1.00 96.00 275 ARG A C 1
ATOM 2175 O O . ARG A 1 275 ? 13.007 -3.501 -0.159 1.00 96.00 275 ARG A O 1
ATOM 2182 N N . GLU A 1 276 ? 14.430 -2.115 0.897 1.00 95.81 276 GLU A N 1
ATOM 2183 C CA . GLU A 1 276 ? 15.410 -2.045 -0.193 1.00 95.81 276 GLU A CA 1
ATOM 2184 C C . GLU A 1 276 ? 16.083 -3.404 -0.420 1.00 95.81 276 GLU A C 1
ATOM 2186 O O . GLU A 1 276 ? 16.262 -3.821 -1.563 1.00 95.81 276 GLU A O 1
ATOM 2191 N N . TRP A 1 277 ? 16.411 -4.122 0.656 1.00 95.50 277 TRP A N 1
ATOM 2192 C CA . TRP A 1 277 ? 17.014 -5.450 0.581 1.00 95.50 277 TRP A CA 1
ATOM 2193 C C . TRP A 1 277 ? 16.134 -6.421 -0.211 1.00 95.50 277 TRP A C 1
ATOM 2195 O O . TRP A 1 277 ? 16.598 -7.051 -1.163 1.00 95.50 277 TRP A O 1
ATOM 2205 N N . ILE A 1 278 ? 14.844 -6.496 0.137 1.00 95.62 278 ILE A N 1
ATOM 2206 C CA . ILE A 1 278 ? 13.877 -7.331 -0.585 1.00 95.62 278 ILE A CA 1
ATOM 2207 C C . ILE A 1 278 ? 13.704 -6.829 -2.020 1.00 95.62 278 ILE A C 1
ATOM 2209 O O . ILE A 1 278 ? 13.745 -7.644 -2.942 1.00 95.62 278 ILE A O 1
ATOM 2213 N N . TYR A 1 279 ? 13.565 -5.511 -2.212 1.00 95.88 279 TYR A N 1
ATOM 2214 C CA . TYR A 1 279 ? 13.409 -4.893 -3.530 1.00 95.88 279 TYR A CA 1
ATOM 2215 C C . TYR A 1 279 ? 14.527 -5.303 -4.496 1.00 95.88 279 TYR A C 1
ATOM 2217 O O . TYR A 1 279 ? 14.238 -5.739 -5.606 1.00 95.88 279 TYR A O 1
ATOM 2225 N N . ARG A 1 280 ? 15.795 -5.230 -4.070 1.00 93.88 280 ARG A N 1
ATOM 2226 C CA . ARG A 1 280 ? 16.953 -5.542 -4.927 1.00 93.88 280 ARG A CA 1
ATOM 2227 C C . ARG A 1 280 ? 16.900 -6.965 -5.480 1.00 93.88 280 ARG A C 1
ATOM 2229 O O . ARG A 1 280 ? 17.143 -7.171 -6.660 1.00 93.88 280 ARG A O 1
ATOM 2236 N N . MET A 1 281 ? 16.553 -7.944 -4.644 1.00 92.31 281 MET A N 1
ATOM 2237 C CA . MET A 1 281 ? 16.430 -9.337 -5.088 1.00 92.31 281 MET A CA 1
ATOM 2238 C C . MET A 1 281 ? 15.164 -9.567 -5.920 1.00 92.31 281 MET A C 1
ATOM 2240 O O . MET A 1 281 ? 15.168 -10.372 -6.850 1.00 92.31 281 MET A O 1
ATOM 2244 N N . SER A 1 282 ? 14.062 -8.900 -5.566 1.00 93.19 282 SER A N 1
ATOM 2245 C CA . SER A 1 282 ? 12.772 -9.103 -6.221 1.00 93.19 282 SER A CA 1
ATOM 2246 C C . SER A 1 282 ? 12.719 -8.461 -7.608 1.00 93.19 282 SER A C 1
ATOM 2248 O O . SER A 1 282 ? 12.102 -9.030 -8.509 1.00 93.19 282 SER A O 1
ATOM 2250 N N . PHE A 1 283 ? 13.384 -7.316 -7.789 1.00 91.44 283 PHE A N 1
ATOM 2251 C CA . PHE A 1 283 ? 13.370 -6.530 -9.024 1.00 91.44 283 PHE A CA 1
ATOM 2252 C C . PHE A 1 283 ? 13.827 -7.356 -10.231 1.00 91.44 283 PHE A C 1
ATOM 2254 O O . PHE A 1 283 ? 13.118 -7.426 -11.233 1.00 91.44 283 PHE A O 1
ATOM 2261 N N . GLU A 1 284 ? 14.925 -8.103 -10.080 1.00 87.00 284 GLU A N 1
ATOM 2262 C CA . GLU A 1 284 ? 15.469 -9.007 -11.109 1.00 87.00 284 GLU A CA 1
ATOM 2263 C C . GLU A 1 284 ? 14.468 -10.078 -11.572 1.00 87.00 284 GLU A C 1
ATOM 2265 O O . GLU A 1 284 ? 14.560 -10.613 -12.677 1.00 87.00 284 GLU A O 1
ATOM 2270 N N . MET A 1 285 ? 13.486 -10.406 -10.728 1.00 88.06 285 MET A N 1
ATOM 2271 C CA . MET A 1 285 ? 12.448 -11.395 -11.013 1.00 88.06 285 MET A CA 1
ATOM 2272 C C . MET A 1 285 ? 11.117 -10.793 -11.460 1.00 88.06 285 MET A C 1
ATOM 2274 O O . MET A 1 285 ? 10.112 -11.510 -11.530 1.00 88.06 285 MET A O 1
ATOM 2278 N N . GLY A 1 286 ? 11.089 -9.496 -11.779 1.00 88.88 286 GLY A N 1
ATOM 2279 C CA . GLY A 1 286 ? 9.850 -8.782 -12.083 1.00 88.88 286 GLY A CA 1
ATOM 2280 C C . GLY A 1 286 ? 8.891 -8.816 -10.892 1.00 88.88 286 GLY A C 1
ATOM 2281 O O . GLY A 1 286 ? 7.688 -9.048 -11.045 1.00 88.88 286 GLY A O 1
ATOM 2282 N N . ARG A 1 287 ? 9.440 -8.718 -9.678 1.00 93.31 287 ARG A N 1
ATOM 2283 C CA . ARG A 1 287 ? 8.709 -8.619 -8.415 1.00 93.31 287 ARG A CA 1
ATOM 2284 C C . ARG A 1 287 ? 9.113 -7.351 -7.689 1.00 93.31 287 ARG A C 1
ATOM 2286 O O . ARG A 1 287 ? 10.180 -6.788 -7.914 1.00 93.31 287 ARG A O 1
ATOM 2293 N N . HIS A 1 288 ? 8.254 -6.921 -6.783 1.00 95.50 288 HIS A N 1
ATOM 2294 C CA . HIS A 1 288 ? 8.460 -5.694 -6.040 1.00 95.50 288 HIS A CA 1
ATOM 2295 C C . HIS A 1 288 ? 7.959 -5.860 -4.609 1.00 95.50 288 HIS A C 1
ATOM 2297 O O . HIS A 1 288 ? 6.986 -6.582 -4.378 1.00 95.50 288 HIS A O 1
ATOM 2303 N N . ILE A 1 289 ? 8.568 -5.157 -3.649 1.00 96.31 289 ILE A N 1
ATOM 2304 C CA . ILE A 1 289 ? 8.094 -5.167 -2.256 1.00 96.31 289 ILE A CA 1
ATOM 2305 C C . ILE A 1 289 ? 6.651 -4.657 -2.155 1.00 96.31 289 ILE A C 1
ATOM 2307 O O . ILE A 1 289 ? 5.834 -5.288 -1.491 1.00 96.31 289 ILE A O 1
ATOM 2311 N N . ILE A 1 290 ? 6.311 -3.602 -2.906 1.00 96.88 290 ILE A N 1
ATOM 2312 C CA . ILE A 1 290 ? 4.928 -3.112 -3.061 1.00 96.88 290 ILE A CA 1
ATOM 2313 C C . ILE A 1 290 ? 4.002 -4.242 -3.523 1.00 96.88 290 ILE A C 1
ATOM 2315 O O . ILE A 1 290 ? 2.936 -4.426 -2.948 1.00 96.88 290 ILE A O 1
ATOM 2319 N N . GLY A 1 291 ? 4.407 -5.035 -4.521 1.00 97.00 291 GLY A N 1
ATOM 2320 C CA . GLY A 1 291 ? 3.620 -6.168 -5.004 1.00 97.00 291 GLY A CA 1
ATOM 2321 C C . GLY A 1 291 ? 3.414 -7.241 -3.938 1.00 97.00 291 GLY A C 1
ATOM 2322 O O . GLY A 1 291 ? 2.297 -7.722 -3.763 1.00 97.00 291 GLY A O 1
ATOM 2323 N N . TYR A 1 292 ? 4.458 -7.590 -3.184 1.00 97.25 292 TYR A N 1
ATOM 2324 C CA . TYR A 1 292 ? 4.342 -8.546 -2.082 1.00 97.25 292 TYR A CA 1
ATOM 2325 C C . TYR A 1 292 ? 3.431 -8.042 -0.962 1.00 97.25 292 TYR A C 1
ATOM 2327 O O . TYR A 1 292 ? 2.600 -8.802 -0.471 1.00 97.25 292 TYR A O 1
ATOM 2335 N N . GLU A 1 293 ? 3.544 -6.777 -0.562 1.00 97.56 293 GLU A N 1
ATOM 2336 C CA . GLU A 1 293 ? 2.680 -6.193 0.468 1.00 97.56 293 GLU A CA 1
ATOM 2337 C C . GLU A 1 293 ? 1.240 -6.027 -0.016 1.00 97.56 293 GLU A C 1
ATOM 2339 O O . GLU A 1 293 ? 0.308 -6.345 0.724 1.00 97.56 293 GLU A O 1
ATOM 2344 N N . LEU A 1 294 ? 1.041 -5.656 -1.282 1.00 97.69 294 LEU A N 1
ATOM 2345 C CA . LEU A 1 294 ? -0.277 -5.637 -1.902 1.00 97.69 294 LEU A CA 1
ATOM 2346 C C . LEU A 1 294 ? -0.910 -7.030 -1.884 1.00 97.69 294 LEU A C 1
ATOM 2348 O O . LEU A 1 294 ? -2.084 -7.158 -1.556 1.00 97.69 294 LEU A O 1
ATOM 2352 N N . GLN A 1 295 ? -0.149 -8.095 -2.150 1.00 97.25 295 GLN A N 1
ATOM 2353 C CA . GLN A 1 295 ? -0.665 -9.463 -2.043 1.00 97.25 295 GLN A CA 1
ATOM 2354 C C . GLN A 1 295 ? -1.132 -9.797 -0.620 1.00 97.25 295 GLN A C 1
ATOM 2356 O O . GLN A 1 295 ? -2.143 -10.484 -0.473 1.00 97.25 295 GLN A O 1
ATOM 2361 N N . LYS A 1 296 ? -0.470 -9.280 0.429 1.00 96.94 296 LYS A N 1
ATOM 2362 C CA . LYS A 1 296 ? -0.933 -9.442 1.822 1.00 96.94 296 LYS A CA 1
ATOM 2363 C C . LYS A 1 296 ? -2.297 -8.786 2.035 1.00 96.94 296 LYS A C 1
ATOM 2365 O O . LYS A 1 296 ? -3.171 -9.396 2.653 1.00 96.94 296 LYS A O 1
ATOM 2370 N N . VAL A 1 297 ? -2.480 -7.580 1.493 1.00 97.44 297 VAL A N 1
ATOM 2371 C CA . VAL A 1 297 ? -3.749 -6.834 1.535 1.00 97.44 297 VAL A CA 1
ATOM 2372 C C . VAL A 1 297 ? -4.833 -7.566 0.742 1.00 97.44 297 VAL A C 1
ATOM 2374 O O . VAL A 1 297 ? -5.922 -7.786 1.257 1.00 97.44 297 VAL A O 1
ATOM 2377 N N . LEU A 1 298 ? -4.540 -8.031 -0.473 1.00 96.81 298 LEU A N 1
ATOM 2378 C CA . LEU A 1 298 ? -5.510 -8.762 -1.293 1.00 96.81 298 LEU A CA 1
ATOM 2379 C C . LEU A 1 298 ? -5.885 -10.124 -0.689 1.00 96.81 298 LEU A C 1
ATOM 2381 O O . LEU A 1 298 ? -7.035 -10.537 -0.795 1.00 96.81 298 LEU A O 1
ATOM 2385 N N . ALA A 1 299 ? -4.960 -10.800 -0.001 1.00 95.69 299 ALA A N 1
ATOM 2386 C CA . ALA A 1 299 ? -5.280 -11.999 0.775 1.00 95.69 299 ALA A CA 1
ATOM 2387 C C . ALA A 1 299 ? -6.224 -11.688 1.948 1.00 95.69 299 ALA A C 1
ATOM 2389 O O . ALA A 1 299 ? -7.091 -12.495 2.275 1.00 95.69 299 ALA A O 1
ATOM 2390 N N . ALA A 1 300 ? -6.097 -10.511 2.566 1.00 94.88 300 ALA A N 1
ATOM 2391 C CA . ALA A 1 300 ? -7.067 -10.055 3.553 1.00 94.88 300 ALA A CA 1
ATOM 2392 C C . ALA A 1 300 ? -8.436 -9.761 2.919 1.00 94.88 300 ALA A C 1
ATOM 2394 O O . ALA A 1 300 ? -9.448 -10.172 3.479 1.00 94.88 300 ALA A O 1
ATOM 2395 N N . VAL A 1 301 ? -8.485 -9.148 1.731 1.00 95.00 301 VAL A N 1
ATOM 2396 C CA . VAL A 1 301 ? -9.738 -8.968 0.970 1.00 95.00 301 VAL A CA 1
ATOM 2397 C C . VAL A 1 301 ? -10.380 -10.322 0.644 1.00 95.00 301 VAL A C 1
ATOM 2399 O O . VAL A 1 301 ? -11.593 -10.467 0.780 1.00 95.00 301 VAL A O 1
ATOM 2402 N N . ASP A 1 302 ? -9.588 -11.343 0.297 1.00 93.38 302 ASP A N 1
ATOM 2403 C CA . ASP A 1 302 ? -10.085 -12.710 0.087 1.00 93.38 302 ASP A CA 1
ATOM 2404 C C . ASP A 1 302 ? -10.736 -13.288 1.365 1.00 93.38 302 ASP A C 1
ATOM 2406 O O . ASP A 1 302 ? -11.790 -13.929 1.303 1.00 93.38 302 ASP A O 1
ATOM 2410 N N . LEU A 1 303 ? -10.168 -13.016 2.545 1.00 89.94 303 LEU A N 1
ATOM 2411 C CA . LEU A 1 303 ? -10.757 -13.408 3.831 1.00 89.94 303 LEU A CA 1
ATOM 2412 C C . LEU A 1 303 ? -12.029 -12.612 4.171 1.00 89.94 303 LEU A C 1
ATOM 2414 O O . LEU A 1 303 ? -12.985 -13.198 4.683 1.00 89.94 303 LEU A O 1
ATOM 2418 N N . CYS A 1 304 ? -12.066 -11.309 3.874 1.00 89.50 304 CYS A N 1
ATOM 2419 C CA . CYS A 1 304 ? -13.255 -10.467 4.042 1.00 89.50 304 CYS A CA 1
ATOM 2420 C C . CYS A 1 304 ? -14.409 -10.968 3.163 1.00 89.50 304 CYS A C 1
ATOM 2422 O O . CYS A 1 304 ? -15.511 -11.186 3.659 1.00 89.50 304 CYS A O 1
ATOM 2424 N N . ALA A 1 305 ? -14.134 -11.222 1.880 1.00 87.12 305 ALA A N 1
ATOM 2425 C CA . ALA A 1 305 ? -15.124 -11.667 0.901 1.00 87.12 305 ALA A CA 1
ATOM 2426 C C . ALA A 1 305 ? -15.714 -13.048 1.235 1.00 87.12 305 ALA A C 1
ATOM 2428 O O . ALA A 1 305 ? -16.865 -13.325 0.916 1.00 87.12 305 ALA A O 1
ATOM 2429 N N . THR A 1 306 ? -14.944 -13.914 1.903 1.00 82.94 306 THR A N 1
ATOM 2430 C CA . THR A 1 306 ? -15.429 -15.220 2.389 1.00 82.94 306 THR A CA 1
ATOM 2431 C C . THR A 1 306 ? -16.121 -15.138 3.755 1.00 82.94 306 THR A C 1
ATOM 2433 O O . THR A 1 306 ? -16.685 -16.128 4.214 1.00 82.94 306 THR A O 1
ATOM 2436 N N . GLY A 1 307 ? -16.069 -13.987 4.434 1.00 75.38 307 GLY A N 1
ATOM 2437 C CA . GLY A 1 307 ? -16.623 -13.791 5.775 1.00 75.38 307 GLY A CA 1
ATOM 2438 C C . GLY A 1 307 ? -15.836 -14.479 6.898 1.00 75.38 307 GLY A C 1
ATOM 2439 O O . GLY A 1 307 ? -16.300 -14.515 8.043 1.00 75.38 307 GLY A O 1
ATOM 2440 N N . THR A 1 308 ? -14.636 -15.003 6.617 1.00 74.88 308 THR A N 1
ATOM 2441 C CA . THR A 1 308 ? -13.913 -15.886 7.552 1.00 74.88 308 THR A CA 1
ATOM 2442 C C . THR A 1 308 ? -13.002 -15.164 8.550 1.00 74.88 308 THR A C 1
ATOM 2444 O O . THR A 1 308 ? -12.203 -15.776 9.260 1.00 74.88 308 THR A O 1
ATOM 2447 N N . ILE A 1 309 ? -13.144 -13.844 8.644 1.00 75.12 309 ILE A N 1
ATOM 2448 C CA . ILE A 1 309 ? -12.474 -13.009 9.651 1.00 75.12 309 ILE A CA 1
ATOM 2449 C C . ILE A 1 309 ? -13.169 -13.094 11.021 1.00 75.12 309 ILE A C 1
ATOM 2451 O O . ILE A 1 309 ? -12.600 -12.674 12.020 1.00 75.12 309 ILE A O 1
ATOM 2455 N N . SER A 1 310 ? -14.387 -13.639 11.123 1.00 64.81 310 SER A N 1
ATOM 2456 C CA . SER A 1 310 ? -15.081 -13.766 12.414 1.00 64.81 310 SER A CA 1
ATOM 2457 C C . SER A 1 310 ? -14.738 -15.081 13.134 1.00 64.81 310 SER A C 1
ATOM 2459 O O . SER A 1 310 ? -14.815 -16.152 12.538 1.00 64.81 310 SER A O 1
ATOM 2461 N N . LYS A 1 311 ? -14.436 -15.014 14.444 1.00 58.47 311 LYS A N 1
ATOM 2462 C CA . LYS A 1 311 ? -14.069 -16.152 15.326 1.00 58.47 311 LYS A CA 1
ATOM 2463 C C . LYS A 1 311 ? -15.124 -17.263 15.465 1.00 58.47 311 LYS A C 1
ATOM 2465 O O . LYS A 1 311 ? -14.833 -18.295 16.061 1.00 58.47 311 LYS A O 1
ATOM 2470 N N . THR A 1 312 ? -16.357 -17.070 15.002 1.00 49.88 312 THR A N 1
ATOM 2471 C CA . THR A 1 312 ? -17.478 -17.941 15.389 1.00 49.88 312 THR A CA 1
ATOM 2472 C C . THR A 1 312 ? -17.811 -18.980 14.316 1.00 49.88 312 THR A C 1
ATOM 2474 O O . THR A 1 312 ? -18.394 -18.665 13.283 1.00 49.88 312 THR A O 1
ATOM 2477 N N . ASN A 1 313 ? -17.492 -20.249 14.609 1.00 39.25 313 ASN A N 1
ATOM 2478 C CA . ASN A 1 313 ? -17.955 -21.428 13.858 1.00 39.25 313 ASN A CA 1
ATOM 2479 C C . ASN A 1 313 ? -19.488 -21.614 13.910 1.00 39.25 313 ASN A C 1
ATOM 2481 O O . ASN A 1 313 ? -20.025 -22.385 13.121 1.00 39.25 313 ASN A O 1
ATOM 2485 N N . LEU A 1 314 ? -20.190 -20.930 14.824 1.00 41.09 314 LEU A N 1
ATOM 2486 C CA . LEU A 1 314 ? -21.611 -21.168 15.108 1.00 41.09 314 LEU A CA 1
ATOM 2487 C C . LEU A 1 314 ? -22.594 -20.680 14.029 1.00 41.09 314 LEU A C 1
ATOM 2489 O O . LEU A 1 314 ? -23.775 -20.988 14.106 1.00 41.09 314 LEU A O 1
ATOM 2493 N N . GLU A 1 315 ? -22.144 -19.928 13.026 1.00 45.03 315 GLU A N 1
ATOM 2494 C CA . GLU A 1 315 ? -23.048 -19.211 12.112 1.00 45.03 315 GLU A CA 1
ATOM 2495 C C . GLU A 1 315 ? -22.614 -19.350 10.641 1.00 45.03 315 GLU A C 1
ATOM 2497 O O . GLU A 1 315 ? -22.625 -18.389 9.876 1.00 45.03 315 GLU A O 1
ATOM 2502 N N . LEU A 1 316 ? -22.195 -20.554 10.241 1.00 44.72 316 LEU A N 1
ATOM 2503 C CA . LEU A 1 316 ? -21.893 -20.910 8.844 1.00 44.72 316 LEU A CA 1
ATOM 2504 C C . LEU A 1 316 ? -23.142 -21.317 8.030 1.00 44.72 316 LEU A C 1
ATOM 2506 O O . LEU A 1 316 ? -22.994 -21.773 6.901 1.00 44.72 316 LEU A O 1
ATOM 2510 N N . LYS A 1 317 ? -24.358 -21.203 8.589 1.00 41.06 317 LYS A N 1
ATOM 2511 C CA . LYS A 1 317 ? -25.587 -21.775 7.997 1.00 41.06 317 LYS A CA 1
ATOM 2512 C C . LYS A 1 317 ? -26.664 -20.782 7.552 1.00 41.06 317 LYS A C 1
ATOM 2514 O O . LYS A 1 317 ? -27.614 -21.213 6.914 1.00 41.06 317 LYS A O 1
ATOM 2519 N N . THR A 1 318 ? -26.537 -19.490 7.834 1.00 42.75 318 THR A N 1
ATOM 2520 C CA . THR A 1 318 ? -27.531 -18.490 7.407 1.00 42.75 318 THR A CA 1
ATOM 2521 C C . THR A 1 318 ? -26.928 -17.578 6.352 1.00 42.75 318 THR A C 1
ATOM 2523 O O . THR A 1 318 ? -25.796 -17.125 6.520 1.00 42.75 318 THR A O 1
ATOM 2526 N N . GLU A 1 319 ? -27.674 -17.331 5.271 1.00 42.22 319 GLU A N 1
ATOM 2527 C CA . GLU A 1 319 ? -27.348 -16.396 4.188 1.00 42.22 319 GLU A CA 1
ATOM 2528 C C . GLU A 1 319 ? -26.963 -15.029 4.765 1.00 42.22 319 GLU A C 1
ATOM 2530 O O . GLU A 1 319 ? -27.799 -14.173 5.054 1.00 42.22 319 GLU A O 1
ATOM 2535 N N . ARG A 1 320 ? -25.667 -14.822 5.009 1.00 57.72 320 ARG A N 1
ATOM 2536 C CA . ARG A 1 320 ? -25.170 -13.527 5.452 1.00 57.72 320 ARG A CA 1
ATOM 2537 C C . ARG A 1 320 ? -25.075 -12.633 4.231 1.00 57.72 320 ARG A C 1
ATOM 2539 O O . ARG A 1 320 ? -24.307 -12.916 3.314 1.00 57.72 320 ARG A O 1
ATOM 2546 N N . LYS A 1 321 ? -25.819 -11.526 4.267 1.00 65.38 321 LYS A N 1
ATOM 2547 C CA . LYS A 1 321 ? -25.601 -10.363 3.404 1.00 65.38 321 LYS A CA 1
ATOM 2548 C C . LYS A 1 321 ? -24.095 -10.079 3.326 1.00 65.38 321 LYS A C 1
ATOM 2550 O O . LYS A 1 321 ? -23.439 -9.983 4.368 1.00 65.38 321 LYS A O 1
ATOM 2555 N N . ALA A 1 322 ? -23.558 -9.979 2.109 1.00 80.44 322 ALA A N 1
ATOM 2556 C CA . ALA A 1 322 ? -22.167 -9.597 1.900 1.00 80.44 322 ALA A CA 1
ATOM 2557 C C . ALA A 1 322 ? -21.917 -8.247 2.587 1.00 80.44 322 ALA A C 1
ATOM 2559 O O . ALA A 1 322 ? -22.663 -7.290 2.374 1.00 80.44 322 ALA A O 1
ATOM 2560 N N . LEU A 1 323 ? -20.921 -8.203 3.472 1.00 89.06 323 LEU A N 1
ATOM 2561 C CA . LEU A 1 323 ? -20.557 -6.980 4.177 1.00 89.06 323 LEU A CA 1
ATOM 2562 C C . LEU A 1 323 ? -19.597 -6.157 3.309 1.00 89.06 323 LEU A C 1
ATOM 2564 O O . LEU A 1 323 ? -18.706 -6.752 2.697 1.00 89.06 323 LEU A O 1
ATOM 2568 N N . PRO A 1 324 ? -19.735 -4.822 3.298 1.00 94.62 324 PRO A N 1
ATOM 2569 C CA . PRO A 1 324 ? -18.870 -3.950 2.521 1.00 94.62 324 PRO A CA 1
ATOM 2570 C C . PRO A 1 324 ? -17.421 -4.014 3.016 1.00 94.62 324 PRO A C 1
ATOM 2572 O O . PRO A 1 324 ? -17.156 -4.192 4.216 1.00 94.62 324 PRO A O 1
ATOM 2575 N N . ILE A 1 325 ? -16.481 -3.872 2.083 1.00 96.69 325 ILE A N 1
ATOM 2576 C CA . ILE A 1 325 ? -15.039 -3.946 2.316 1.00 96.69 325 ILE A CA 1
ATOM 2577 C C . ILE A 1 325 ? -14.415 -2.577 2.057 1.00 96.69 325 ILE A C 1
ATOM 2579 O O . ILE A 1 325 ? -14.441 -2.059 0.945 1.00 96.69 325 ILE A O 1
ATOM 2583 N N . GLY A 1 326 ? -13.789 -2.010 3.082 1.00 97.88 326 GLY A N 1
ATOM 2584 C CA . GLY A 1 326 ? -13.032 -0.771 2.993 1.00 97.88 326 GLY A CA 1
ATOM 2585 C C . GLY A 1 326 ? -11.527 -0.991 3.092 1.00 97.88 326 GLY A C 1
ATOM 2586 O O . GLY A 1 326 ? -11.063 -1.896 3.789 1.00 97.88 326 GLY A O 1
ATOM 2587 N N . VAL A 1 327 ? -10.746 -0.128 2.447 1.00 98.44 327 VAL A N 1
ATOM 2588 C CA . VAL A 1 327 ? -9.291 -0.063 2.641 1.00 98.44 327 VAL A CA 1
ATOM 2589 C C . VAL A 1 327 ? -8.878 1.368 2.954 1.00 98.44 327 VAL A C 1
ATOM 2591 O O . VAL A 1 327 ? -9.230 2.298 2.235 1.00 98.44 327 VAL A O 1
ATOM 2594 N N . VAL A 1 328 ? -8.113 1.542 4.027 1.00 98.06 328 VAL A N 1
ATOM 2595 C CA . VAL A 1 328 ? -7.554 2.830 4.448 1.00 98.06 328 VAL A CA 1
ATOM 2596 C C . VAL A 1 328 ? -6.049 2.687 4.574 1.00 98.06 328 VAL A C 1
ATOM 2598 O O . VAL A 1 328 ? -5.577 1.663 5.060 1.00 98.06 328 VAL A O 1
ATOM 2601 N N . GLY A 1 329 ? -5.283 3.695 4.176 1.00 97.44 329 GLY A N 1
ATOM 2602 C CA . GLY A 1 329 ? -3.830 3.635 4.254 1.00 97.44 329 GLY A CA 1
ATOM 2603 C C . GLY A 1 329 ? -3.177 4.965 4.593 1.00 97.44 329 GLY A C 1
ATOM 2604 O O . GLY A 1 329 ? -3.639 6.004 4.131 1.00 97.44 329 GLY A O 1
ATOM 2605 N N . ILE A 1 330 ? -2.080 4.926 5.357 1.00 95.94 330 ILE A N 1
ATOM 2606 C CA . ILE A 1 330 ? -1.307 6.116 5.749 1.00 95.94 330 ILE A CA 1
ATOM 2607 C C . ILE A 1 330 ? 0.123 6.017 5.204 1.00 95.94 330 ILE A C 1
ATOM 2609 O O . ILE A 1 330 ? 0.776 4.994 5.401 1.00 95.94 330 ILE A O 1
ATOM 2613 N N . GLY A 1 331 ? 0.619 7.052 4.517 1.00 94.75 331 GLY A N 1
ATOM 2614 C CA . GLY A 1 331 ? 1.984 7.070 3.968 1.00 94.75 331 GLY A CA 1
ATOM 2615 C C . GLY A 1 331 ? 2.214 5.934 2.961 1.00 94.75 331 GLY A C 1
ATOM 2616 O O . GLY A 1 331 ? 1.499 5.836 1.967 1.00 94.75 331 GLY A O 1
ATOM 2617 N N . GLU A 1 332 ? 3.159 5.024 3.218 1.00 95.06 332 GLU A N 1
ATOM 2618 C CA . GLU A 1 332 ? 3.306 3.780 2.422 1.00 95.06 332 GLU A CA 1
ATOM 2619 C C . GLU A 1 332 ? 2.024 2.950 2.395 1.00 95.06 332 GLU A C 1
ATOM 2621 O O . GLU A 1 332 ? 1.672 2.367 1.371 1.00 95.06 332 GLU A O 1
ATOM 2626 N N . GLY A 1 333 ? 1.293 2.908 3.509 1.00 96.94 333 GLY A N 1
ATOM 2627 C CA . GLY A 1 333 ? -0.005 2.258 3.547 1.00 96.94 333 GLY A CA 1
ATOM 2628 C C . GLY A 1 333 ? -0.998 2.936 2.608 1.00 96.94 333 GLY A C 1
ATOM 2629 O O . GLY A 1 333 ? -1.815 2.253 1.999 1.00 96.94 333 GLY A O 1
ATOM 2630 N N . GLY A 1 334 ? -0.895 4.259 2.432 1.00 97.19 334 GLY A N 1
ATOM 2631 C CA . GLY A 1 334 ? -1.699 5.041 1.489 1.00 97.19 334 GLY A CA 1
ATOM 2632 C C . GLY A 1 334 ? -1.430 4.650 0.036 1.00 97.19 334 GLY A C 1
ATOM 2633 O O . GLY A 1 334 ? -2.376 4.480 -0.733 1.00 97.19 334 GLY A O 1
ATOM 2634 N N . GLN A 1 335 ? -0.164 4.399 -0.314 1.00 97.19 335 GLN A N 1
ATOM 2635 C CA . GLN A 1 335 ? 0.207 3.818 -1.610 1.00 97.19 335 GLN A CA 1
ATOM 2636 C C . GLN A 1 335 ? -0.479 2.469 -1.831 1.00 97.19 335 GLN A C 1
ATOM 2638 O O . GLN A 1 335 ? -1.094 2.235 -2.872 1.00 97.19 335 GLN A O 1
ATOM 2643 N N . LEU A 1 336 ? -0.386 1.577 -0.841 1.00 98.25 336 LEU A N 1
ATOM 2644 C CA . LEU A 1 336 ? -0.980 0.245 -0.918 1.00 98.25 336 LEU A CA 1
ATOM 2645 C C . LEU A 1 336 ? -2.510 0.302 -0.975 1.00 98.25 336 LEU A C 1
ATOM 2647 O O . LEU A 1 336 ? -3.102 -0.488 -1.703 1.00 98.25 336 LEU A O 1
ATOM 2651 N N . ALA A 1 337 ? -3.144 1.240 -0.270 1.00 98.38 337 ALA A N 1
ATOM 2652 C CA . ALA A 1 337 ? -4.587 1.453 -0.316 1.00 98.38 337 ALA A CA 1
ATOM 2653 C C . ALA A 1 337 ? -5.048 1.912 -1.706 1.00 98.38 337 ALA A C 1
ATOM 2655 O O . ALA A 1 337 ? -5.982 1.329 -2.255 1.00 98.38 337 ALA A O 1
ATOM 2656 N N . LEU A 1 338 ? -4.353 2.887 -2.308 1.00 98.44 338 LEU A N 1
ATOM 2657 C CA . LEU A 1 338 ? -4.640 3.357 -3.666 1.00 98.44 338 LEU A CA 1
ATOM 2658 C C . LEU A 1 338 ? -4.502 2.221 -4.690 1.00 98.44 338 LEU A C 1
ATOM 2660 O O . LEU A 1 338 ? -5.386 2.013 -5.520 1.00 98.44 338 LEU A O 1
ATOM 2664 N N . LEU A 1 339 ? -3.415 1.448 -4.602 1.00 98.06 339 LEU A N 1
ATOM 2665 C CA . LEU A 1 339 ? -3.177 0.307 -5.486 1.00 98.06 339 LEU A CA 1
ATOM 2666 C C . LEU A 1 339 ? -4.204 -0.811 -5.276 1.00 98.06 339 LEU A C 1
ATOM 2668 O O . LEU A 1 339 ? -4.703 -1.359 -6.255 1.00 98.06 339 LEU A O 1
ATOM 2672 N N . ALA A 1 340 ? -4.550 -1.142 -4.030 1.00 98.25 340 ALA A N 1
ATOM 2673 C CA . ALA A 1 340 ? -5.563 -2.149 -3.722 1.00 98.25 340 ALA A CA 1
ATOM 2674 C C . ALA A 1 340 ? -6.925 -1.752 -4.291 1.00 98.25 340 ALA A C 1
ATOM 2676 O O . ALA A 1 340 ? -7.526 -2.550 -5.010 1.00 98.25 340 ALA A O 1
ATOM 2677 N N . GLY A 1 341 ? -7.357 -0.510 -4.050 1.00 97.69 341 GLY A N 1
ATOM 2678 C CA . GLY A 1 341 ? -8.593 0.029 -4.606 1.00 97.69 341 GLY A CA 1
ATOM 2679 C C . GLY A 1 341 ? -8.607 -0.021 -6.134 1.00 97.69 341 GLY A C 1
ATOM 2680 O O . GLY A 1 341 ? -9.606 -0.428 -6.723 1.00 97.69 341 GLY A O 1
ATOM 2681 N N . ALA A 1 342 ? -7.504 0.335 -6.800 1.00 97.00 342 ALA A N 1
ATOM 2682 C CA . ALA A 1 342 ? -7.422 0.309 -8.262 1.00 97.00 342 ALA A CA 1
ATOM 2683 C C . ALA A 1 342 ? -7.470 -1.122 -8.836 1.00 97.00 342 ALA A C 1
ATOM 2685 O O . ALA A 1 342 ? -8.123 -1.367 -9.855 1.00 97.00 342 ALA A O 1
ATOM 2686 N N . VAL A 1 343 ? -6.783 -2.066 -8.186 1.00 96.56 343 VAL A N 1
ATOM 2687 C CA . VAL A 1 343 ? -6.559 -3.436 -8.672 1.00 96.56 343 VAL A CA 1
ATOM 2688 C C . VAL A 1 343 ? -7.729 -4.379 -8.378 1.00 96.56 343 VAL A C 1
ATOM 2690 O O . VAL A 1 343 ? -8.018 -5.248 -9.206 1.00 96.56 343 VAL A O 1
ATOM 2693 N N . ASP A 1 344 ? -8.384 -4.243 -7.225 1.00 96.06 344 ASP A N 1
ATOM 2694 C CA . ASP A 1 344 ? -9.440 -5.149 -6.768 1.00 96.06 344 ASP A CA 1
ATOM 2695 C C . ASP A 1 344 ? -10.786 -4.430 -6.686 1.00 96.06 344 ASP A C 1
ATOM 2697 O O . ASP A 1 344 ? -10.965 -3.470 -5.936 1.00 96.06 344 ASP A O 1
ATOM 2701 N N . THR A 1 345 ? -11.749 -4.901 -7.476 1.00 95.25 345 THR A N 1
ATOM 2702 C CA . THR A 1 345 ? -13.073 -4.282 -7.599 1.00 95.25 345 THR A CA 1
ATOM 2703 C C . THR A 1 345 ? -14.012 -4.613 -6.442 1.00 95.25 345 THR A C 1
ATOM 2705 O O . THR A 1 345 ? -15.082 -4.023 -6.373 1.00 95.25 345 THR A O 1
ATOM 2708 N N . ARG A 1 346 ? -13.636 -5.530 -5.537 1.00 95.75 346 ARG A N 1
ATOM 2709 C CA . ARG A 1 346 ? -14.448 -5.923 -4.367 1.00 95.75 346 ARG A CA 1
ATOM 2710 C C . ARG A 1 346 ? -14.365 -4.935 -3.200 1.00 95.75 346 ARG A C 1
ATOM 2712 O O . ARG A 1 346 ? -15.041 -5.131 -2.203 1.00 95.75 346 ARG A O 1
ATOM 2719 N N . ILE A 1 347 ? -13.479 -3.942 -3.278 1.00 97.62 347 ILE A N 1
ATOM 2720 C CA . ILE A 1 347 ? -13.305 -2.915 -2.242 1.00 97.62 347 ILE A CA 1
ATOM 2721 C C . ILE A 1 347 ? -14.279 -1.773 -2.528 1.00 97.62 347 ILE A C 1
ATOM 2723 O O . ILE A 1 347 ? -14.089 -1.067 -3.513 1.00 97.62 347 ILE A O 1
ATOM 2727 N N . ASP A 1 348 ? -15.278 -1.567 -1.680 1.00 97.44 348 ASP A N 1
ATOM 2728 C CA . ASP A 1 348 ? -16.356 -0.589 -1.878 1.00 97.44 348 ASP A CA 1
ATOM 2729 C C . ASP A 1 348 ? -15.920 0.859 -1.604 1.00 97.44 348 ASP A C 1
ATOM 2731 O O . ASP A 1 348 ? -16.366 1.789 -2.276 1.00 97.44 348 ASP A O 1
ATOM 2735 N N . SER A 1 349 ? -15.006 1.060 -0.648 1.00 97.94 349 SER A N 1
ATOM 2736 C CA . SER A 1 349 ? -14.518 2.390 -0.260 1.00 97.94 349 SER A CA 1
ATOM 2737 C C . SER A 1 349 ? -13.013 2.376 -0.002 1.00 97.94 349 SER A C 1
ATOM 2739 O O . SER A 1 349 ? -12.491 1.486 0.675 1.00 97.94 349 SER A O 1
ATOM 2741 N N . THR A 1 350 ? -12.295 3.361 -0.544 1.00 98.56 350 THR A N 1
ATOM 2742 C CA . THR A 1 350 ? -10.841 3.515 -0.392 1.00 98.56 350 THR A CA 1
ATOM 2743 C C . THR A 1 350 ? -10.513 4.880 0.205 1.00 98.56 350 THR A C 1
ATOM 2745 O O . THR A 1 350 ? -11.013 5.895 -0.270 1.00 98.56 350 THR A O 1
ATOM 2748 N N . MET A 1 351 ? -9.643 4.930 1.214 1.00 98.25 351 MET A N 1
ATOM 2749 C CA . MET A 1 351 ? -9.146 6.179 1.796 1.00 98.25 351 MET A CA 1
ATOM 2750 C C . MET A 1 351 ? -7.615 6.223 1.798 1.00 98.25 351 MET A C 1
ATOM 2752 O O . MET A 1 351 ? -6.951 5.313 2.297 1.00 98.25 351 MET A O 1
ATOM 2756 N N . VAL A 1 352 ? -7.055 7.291 1.230 1.00 98.25 352 VAL A N 1
ATOM 2757 C CA . VAL A 1 352 ? -5.611 7.479 1.039 1.00 98.25 352 VAL A CA 1
ATOM 2758 C C . VAL A 1 352 ? -5.154 8.694 1.838 1.00 98.25 352 VAL A C 1
ATOM 2760 O O . VAL A 1 352 ? -5.459 9.828 1.473 1.00 98.25 352 VAL A O 1
ATOM 2763 N N . CYS A 1 353 ? -4.399 8.463 2.909 1.00 96.88 353 CYS A N 1
ATOM 2764 C CA . CYS A 1 353 ? -3.929 9.503 3.820 1.00 96.88 353 CYS A CA 1
ATOM 2765 C C . CYS A 1 353 ? -2.428 9.767 3.619 1.00 96.88 353 CYS A C 1
ATOM 2767 O O . CYS A 1 353 ? -1.602 8.863 3.770 1.00 96.88 353 CYS A O 1
ATOM 2769 N N . GLY A 1 354 ? -2.058 11.012 3.305 1.00 94.25 354 GLY A N 1
ATOM 2770 C CA . GLY A 1 354 ? -0.657 11.461 3.319 1.00 94.25 354 GLY A CA 1
ATOM 2771 C C . GLY A 1 354 ? 0.259 10.806 2.273 1.00 94.25 354 GLY A C 1
ATOM 2772 O O . GLY A 1 354 ? 1.454 10.664 2.518 1.00 94.25 354 GLY A O 1
ATOM 2773 N N . TYR A 1 355 ? -0.288 10.386 1.126 1.00 96.19 355 TYR A N 1
ATOM 2774 C CA . TYR A 1 355 ? 0.482 9.785 0.020 1.00 96.19 355 TYR A CA 1
ATOM 2775 C C . TYR A 1 355 ? 0.195 10.409 -1.353 1.00 96.19 355 TYR A C 1
ATOM 2777 O O . TYR A 1 355 ? 1.128 10.629 -2.117 1.00 96.19 355 TYR A O 1
ATOM 2785 N N . PHE A 1 356 ? -1.079 10.676 -1.654 1.00 97.19 356 PHE A N 1
ATOM 2786 C CA . PHE A 1 356 ? -1.553 11.069 -2.984 1.00 97.19 356 PHE A CA 1
ATOM 2787 C C . PHE A 1 356 ? -0.857 12.339 -3.497 1.00 97.19 356 PHE A C 1
ATOM 2789 O O . PHE A 1 356 ? -0.979 13.385 -2.862 1.00 97.19 356 PHE A O 1
ATOM 2796 N N . ASP A 1 357 ? -0.139 12.264 -4.622 1.00 95.81 357 ASP A N 1
ATOM 2797 C CA . ASP A 1 357 ? 0.648 13.390 -5.149 1.00 95.81 357 ASP A CA 1
ATOM 2798 C C . ASP A 1 357 ? 0.947 13.267 -6.660 1.00 95.81 357 ASP A C 1
ATOM 2800 O O . ASP A 1 357 ? 0.722 12.239 -7.296 1.00 95.81 357 ASP A O 1
ATOM 2804 N N . GLN A 1 358 ? 1.524 14.314 -7.249 1.00 93.94 358 GLN A N 1
ATOM 2805 C CA . GLN A 1 358 ? 2.162 14.270 -8.565 1.00 93.94 358 GLN A CA 1
ATOM 2806 C C . GLN A 1 358 ? 3.430 13.400 -8.516 1.00 93.94 358 GLN A C 1
ATOM 2808 O O . GLN A 1 358 ? 4.388 13.690 -7.796 1.00 93.94 358 GLN A O 1
ATOM 2813 N N . ARG A 1 359 ? 3.454 12.317 -9.298 1.00 92.06 359 ARG A N 1
ATOM 2814 C CA . ARG A 1 359 ? 4.478 11.260 -9.195 1.00 92.06 359 ARG A CA 1
ATOM 2815 C C . ARG A 1 359 ? 5.704 11.463 -10.088 1.00 92.06 359 ARG A C 1
ATOM 2817 O O . ARG A 1 359 ? 6.607 10.632 -10.067 1.00 92.06 359 ARG A O 1
ATOM 2824 N N . GLU A 1 360 ? 5.804 12.568 -10.829 1.00 90.81 360 GLU A N 1
ATOM 2825 C CA . GLU A 1 360 ? 6.923 12.837 -11.751 1.00 90.81 360 GLU A CA 1
ATOM 2826 C C . GLU A 1 360 ? 8.288 12.953 -11.044 1.00 90.81 360 GLU A C 1
ATOM 2828 O O . GLU A 1 360 ? 9.328 12.881 -11.693 1.00 90.81 360 GLU A O 1
ATOM 2833 N N . LYS A 1 361 ? 8.304 13.096 -9.712 1.00 91.44 361 LYS A N 1
ATOM 2834 C CA . LYS A 1 361 ? 9.522 13.134 -8.887 1.00 91.44 361 LYS A CA 1
ATOM 2835 C C . LYS A 1 361 ? 9.795 11.845 -8.107 1.00 91.44 361 LYS A C 1
ATOM 2837 O O . LYS A 1 361 ? 10.678 11.850 -7.254 1.00 91.44 361 LYS A O 1
ATOM 2842 N N . VAL A 1 362 ? 9.101 10.741 -8.407 1.00 91.75 362 VAL A N 1
ATOM 2843 C CA . VAL A 1 362 ? 9.279 9.461 -7.687 1.00 91.75 362 VAL A CA 1
ATOM 2844 C C . VAL A 1 362 ? 10.731 8.968 -7.688 1.00 91.75 362 VAL A C 1
ATOM 2846 O O . VAL A 1 362 ? 11.162 8.369 -6.715 1.00 91.75 362 VAL A O 1
ATOM 2849 N N . TYR A 1 363 ? 11.523 9.311 -8.710 1.00 90.50 363 TYR A N 1
ATOM 2850 C CA . TYR A 1 363 ? 12.948 8.970 -8.787 1.00 90.50 363 TYR A CA 1
ATOM 2851 C C . TYR A 1 363 ? 13.806 9.551 -7.642 1.00 90.50 363 TYR A C 1
ATOM 2853 O O . TYR A 1 363 ? 14.934 9.102 -7.448 1.00 90.50 363 TYR A O 1
ATOM 2861 N N . GLN A 1 364 ? 13.306 10.557 -6.911 1.00 92.88 364 GLN A N 1
ATOM 2862 C CA . GLN A 1 364 ? 13.955 11.140 -5.726 1.00 92.88 364 GLN A CA 1
ATOM 2863 C C . GLN A 1 364 ? 13.597 10.395 -4.430 1.00 92.88 364 GLN A C 1
ATOM 2865 O O . GLN A 1 364 ? 14.207 10.628 -3.383 1.00 92.88 364 GLN A O 1
ATOM 2870 N N . GLU A 1 365 ? 12.584 9.536 -4.482 1.00 94.62 365 GLU A N 1
ATOM 2871 C CA . GLU A 1 365 ? 12.136 8.721 -3.363 1.00 94.62 365 GLU A CA 1
ATOM 2872 C C . GLU A 1 365 ? 13.005 7.457 -3.245 1.00 94.62 365 GLU A C 1
ATOM 2874 O O . GLU A 1 365 ? 13.785 7.141 -4.148 1.00 94.62 365 GLU A O 1
ATOM 2879 N N . PRO A 1 366 ? 12.929 6.716 -2.126 1.00 95.19 366 PRO A N 1
ATOM 2880 C CA . PRO A 1 366 ? 13.693 5.487 -1.972 1.00 95.19 366 PRO A CA 1
ATOM 2881 C C . PRO A 1 366 ? 13.440 4.503 -3.111 1.00 95.19 366 PRO A C 1
ATOM 2883 O O . PRO A 1 366 ? 12.306 4.330 -3.553 1.00 95.19 366 PRO A O 1
ATOM 2886 N N . ILE A 1 367 ? 14.488 3.792 -3.530 1.00 94.25 367 ILE A N 1
ATOM 2887 C CA . ILE A 1 367 ? 14.449 2.924 -4.716 1.00 94.25 367 ILE A CA 1
ATOM 2888 C C . ILE A 1 367 ? 13.331 1.869 -4.671 1.00 94.25 367 ILE A C 1
ATOM 2890 O O . ILE A 1 367 ? 12.796 1.492 -5.705 1.00 94.25 367 ILE A O 1
ATOM 2894 N N . TYR A 1 368 ? 12.907 1.457 -3.474 1.00 94.12 368 TYR A N 1
ATOM 2895 C CA . TYR A 1 368 ? 11.782 0.544 -3.270 1.00 94.12 368 TYR A CA 1
ATOM 2896 C C . TYR A 1 368 ? 10.395 1.154 -3.547 1.00 94.12 368 TYR A C 1
ATOM 2898 O O . TYR A 1 368 ? 9.395 0.482 -3.301 1.00 94.12 368 TYR A O 1
ATOM 2906 N N . ARG A 1 369 ? 10.309 2.405 -4.019 1.00 94.50 369 ARG A N 1
ATOM 2907 C CA . ARG A 1 369 ? 9.101 3.031 -4.580 1.00 94.50 369 ARG A CA 1
ATOM 2908 C C . ARG A 1 369 ? 9.149 3.175 -6.107 1.00 94.50 369 ARG A C 1
ATOM 2910 O O . ARG A 1 369 ? 8.133 3.527 -6.703 1.00 94.50 369 ARG A O 1
ATOM 2917 N N . ASN A 1 370 ? 10.290 2.892 -6.738 1.00 91.19 370 ASN A N 1
ATOM 2918 C CA . ASN A 1 370 ? 10.457 3.023 -8.182 1.00 91.19 370 ASN A CA 1
ATOM 2919 C C . ASN A 1 370 ? 9.858 1.813 -8.903 1.00 91.19 370 ASN A C 1
ATOM 2921 O O . ASN A 1 370 ? 10.413 0.718 -8.875 1.00 91.19 370 ASN A O 1
ATOM 2925 N N . ILE A 1 371 ? 8.745 2.028 -9.601 1.00 92.44 371 ILE A N 1
ATOM 2926 C CA . ILE A 1 371 ? 8.112 1.004 -10.434 1.00 92.44 371 ILE A CA 1
ATOM 2927 C C . ILE A 1 371 ? 8.507 1.251 -11.893 1.00 92.44 371 ILE A C 1
ATOM 2929 O O . ILE A 1 371 ? 8.257 2.325 -12.449 1.00 92.44 371 ILE A O 1
ATOM 2933 N N . TRP A 1 372 ? 9.123 0.245 -12.519 1.00 88.94 372 TRP A N 1
ATOM 2934 C CA . TRP A 1 372 ? 9.533 0.310 -13.922 1.00 88.94 372 TRP A CA 1
ATOM 2935 C C . TRP A 1 372 ? 8.346 0.650 -14.826 1.00 88.94 372 TRP A C 1
ATOM 2937 O O . TRP A 1 372 ? 7.276 0.052 -14.710 1.00 88.94 372 TRP A O 1
ATOM 2947 N N . ASN A 1 373 ? 8.551 1.609 -15.731 1.00 88.00 373 ASN A N 1
ATOM 2948 C CA . ASN A 1 373 ? 7.580 2.011 -16.751 1.00 88.00 373 ASN A CA 1
ATOM 2949 C C . ASN A 1 373 ? 6.228 2.537 -16.208 1.00 88.00 373 ASN A C 1
ATOM 2951 O O . ASN A 1 373 ? 5.290 2.740 -16.976 1.00 88.00 373 ASN A O 1
ATOM 2955 N N . GLN A 1 374 ? 6.105 2.797 -14.898 1.00 91.62 374 GLN A N 1
ATOM 2956 C CA . GLN A 1 374 ? 4.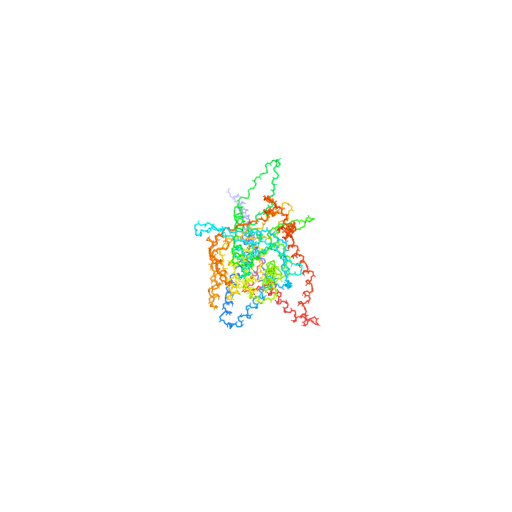834 3.206 -14.290 1.00 91.62 374 GLN A CA 1
ATOM 2957 C C . GLN A 1 374 ? 4.302 4.505 -14.894 1.00 91.62 374 GLN A C 1
ATOM 2959 O O . GLN A 1 374 ? 3.154 4.552 -15.322 1.00 91.62 374 GLN A O 1
ATOM 2964 N N . LEU A 1 375 ? 5.128 5.554 -14.953 1.00 91.81 375 LEU A N 1
ATOM 2965 C CA . LEU A 1 375 ? 4.671 6.898 -15.318 1.00 91.81 375 LEU A CA 1
ATOM 2966 C C . LEU A 1 375 ? 4.251 7.038 -16.786 1.00 91.81 375 LEU A C 1
ATOM 2968 O O . LEU A 1 375 ? 3.538 7.987 -17.104 1.00 91.81 375 LEU A O 1
ATOM 2972 N N . ASN A 1 376 ? 4.608 6.092 -17.654 1.00 89.19 376 ASN A N 1
ATOM 2973 C CA . ASN A 1 376 ? 4.121 6.084 -19.033 1.00 89.19 376 ASN A CA 1
ATOM 2974 C C . ASN A 1 376 ? 2.617 5.787 -19.114 1.00 89.19 376 ASN A C 1
ATOM 2976 O O . ASN A 1 376 ? 1.964 6.208 -20.063 1.00 89.19 376 ASN A O 1
ATOM 2980 N N . GLU A 1 377 ? 2.054 5.123 -18.102 1.00 90.00 377 GLU A N 1
ATOM 2981 C CA . GLU A 1 377 ? 0.653 4.702 -18.117 1.00 90.00 377 GLU A CA 1
ATOM 2982 C C . GLU A 1 377 ? -0.140 5.125 -16.877 1.00 90.00 377 GLU A C 1
ATOM 2984 O O . GLU A 1 377 ? -1.319 5.441 -16.995 1.00 90.00 377 GLU A O 1
ATOM 2989 N N . PHE A 1 378 ? 0.484 5.180 -15.700 1.00 94.19 378 PHE A N 1
ATOM 2990 C CA . PHE A 1 378 ? -0.192 5.372 -14.419 1.00 94.19 378 PHE A CA 1
ATOM 2991 C C . PHE A 1 378 ? 0.442 6.512 -13.610 1.00 94.19 378 PHE A C 1
ATOM 2993 O O . PHE A 1 378 ? 1.603 6.440 -13.206 1.00 94.19 378 PHE A O 1
ATOM 3000 N N . GLY A 1 379 ? -0.343 7.556 -13.343 1.00 94.38 379 GLY A N 1
ATOM 3001 C CA . GLY A 1 379 ? -0.147 8.487 -12.229 1.00 94.38 379 GLY A CA 1
ATOM 3002 C C . GLY A 1 379 ? -1.188 8.238 -11.135 1.00 94.38 379 GLY A C 1
ATOM 3003 O O . GLY A 1 379 ? -2.085 7.411 -11.312 1.00 94.38 379 GLY A O 1
ATOM 3004 N N . ASP A 1 380 ? -1.114 8.961 -10.020 1.00 96.00 380 ASP A N 1
ATOM 3005 C CA . ASP A 1 380 ? -2.067 8.784 -8.917 1.00 96.00 380 ASP A CA 1
ATOM 3006 C C . ASP A 1 380 ? -3.507 9.135 -9.342 1.00 96.00 380 ASP A C 1
ATOM 3008 O O . ASP A 1 380 ? -4.444 8.427 -8.968 1.00 96.00 380 ASP A O 1
ATOM 3012 N N . ALA A 1 381 ? -3.700 10.143 -10.205 1.00 95.38 381 ALA A N 1
ATOM 3013 C CA . ALA A 1 381 ? -5.014 10.462 -10.773 1.00 95.38 381 ALA A CA 1
ATOM 3014 C C . ALA A 1 381 ? -5.583 9.348 -11.670 1.00 95.38 381 ALA A C 1
ATOM 3016 O O . ALA A 1 381 ? -6.786 9.081 -11.652 1.00 95.38 381 ALA A O 1
ATOM 3017 N N . GLU A 1 382 ? -4.727 8.685 -12.449 1.00 94.88 382 GLU A N 1
ATOM 3018 C CA . GLU A 1 382 ? -5.124 7.553 -13.289 1.00 94.88 382 GLU A CA 1
ATOM 3019 C C . GLU A 1 382 ? -5.486 6.334 -12.428 1.00 94.88 382 GLU A C 1
ATOM 3021 O O . GLU A 1 382 ? -6.526 5.714 -12.649 1.00 94.88 382 GLU A O 1
ATOM 3026 N N . LEU A 1 383 ? -4.704 6.038 -11.384 1.00 96.12 383 LEU A N 1
ATOM 3027 C CA . LEU A 1 383 ? -5.035 4.989 -10.414 1.00 96.12 383 LEU A CA 1
ATOM 3028 C C . LEU A 1 383 ? -6.367 5.271 -9.703 1.00 96.12 383 LEU A C 1
ATOM 3030 O O . LEU A 1 383 ? -7.199 4.373 -9.582 1.00 96.12 383 LEU A O 1
ATOM 3034 N N . ALA A 1 384 ? -6.610 6.522 -9.302 1.00 96.12 384 ALA A N 1
ATOM 3035 C CA . ALA A 1 384 ? -7.885 6.950 -8.731 1.00 96.12 384 ALA A CA 1
ATOM 3036 C C . ALA A 1 384 ? -9.059 6.716 -9.693 1.00 96.12 384 ALA A C 1
ATOM 3038 O O . ALA A 1 384 ? -10.123 6.260 -9.277 1.00 96.12 384 ALA A O 1
ATOM 3039 N N . SER A 1 385 ? -8.867 6.957 -10.992 1.00 93.25 385 SER A N 1
ATOM 3040 C CA . SER A 1 385 ? -9.911 6.728 -11.998 1.00 93.25 385 SER A CA 1
ATOM 3041 C C . SER A 1 385 ? -10.314 5.252 -12.136 1.00 93.25 385 SER A C 1
ATOM 3043 O O . SER A 1 385 ? -11.461 4.955 -12.456 1.00 93.25 385 SER A O 1
ATOM 3045 N N . MET A 1 386 ? -9.408 4.317 -11.826 1.00 94.75 386 MET A N 1
ATOM 3046 C CA . MET A 1 386 ? -9.689 2.874 -11.824 1.00 94.75 386 MET A CA 1
ATOM 3047 C C . MET A 1 386 ? -10.500 2.422 -10.596 1.00 94.75 386 MET A C 1
ATOM 3049 O O . MET A 1 386 ? -11.003 1.289 -10.573 1.00 94.75 386 MET A O 1
ATOM 3053 N N . ILE A 1 387 ? -10.613 3.279 -9.574 1.00 96.12 387 ILE A N 1
ATOM 3054 C CA . ILE A 1 387 ? -11.462 3.054 -8.397 1.00 96.12 387 ILE A CA 1
ATOM 3055 C C . ILE A 1 387 ? -12.919 3.369 -8.733 1.00 96.12 387 ILE A C 1
ATOM 3057 O O . ILE A 1 387 ? -13.803 2.605 -8.337 1.00 96.12 387 ILE A O 1
ATOM 3061 N N . ALA A 1 388 ? -13.158 4.416 -9.529 1.00 92.38 388 ALA A N 1
ATOM 3062 C CA . ALA A 1 388 ? -14.491 4.800 -9.973 1.00 92.38 388 ALA A CA 1
ATOM 3063 C C . ALA A 1 388 ? -15.264 3.599 -10.577 1.00 92.38 388 ALA A C 1
ATOM 3065 O O . ALA A 1 388 ? -14.674 2.765 -11.275 1.00 92.38 388 ALA A O 1
ATOM 3066 N N . PRO A 1 389 ? -16.575 3.469 -10.301 1.00 93.00 389 PRO A N 1
ATOM 3067 C CA . PRO A 1 389 ? -17.436 4.433 -9.607 1.00 93.00 389 PRO A CA 1
ATOM 3068 C C . PRO A 1 389 ? -17.408 4.348 -8.070 1.00 93.00 389 PRO A C 1
ATOM 3070 O O . PRO A 1 389 ? -18.176 5.049 -7.422 1.00 93.00 389 PRO A O 1
ATOM 3073 N N . ARG A 1 390 ? -16.563 3.497 -7.479 1.00 96.25 390 ARG A N 1
ATOM 3074 C CA . ARG A 1 390 ? -16.506 3.269 -6.024 1.00 96.25 390 ARG A CA 1
ATOM 3075 C C . ARG A 1 390 ? -15.910 4.473 -5.294 1.00 96.25 390 ARG A C 1
ATOM 3077 O O . ARG A 1 390 ? -15.235 5.303 -5.907 1.00 96.25 390 ARG A O 1
ATOM 3084 N N . THR A 1 391 ? -16.156 4.567 -3.990 1.00 97.62 391 THR A N 1
ATOM 3085 C CA . THR A 1 391 ? -15.791 5.754 -3.210 1.00 97.62 391 THR A CA 1
ATOM 3086 C C . THR A 1 391 ? -14.279 5.863 -3.002 1.00 97.62 391 THR A C 1
ATOM 3088 O O . THR A 1 391 ? -13.628 4.908 -2.572 1.00 97.62 391 THR A O 1
ATOM 3091 N N . LEU A 1 392 ? -13.726 7.051 -3.261 1.00 98.44 392 LEU A N 1
ATOM 3092 C CA . LEU A 1 392 ? -12.341 7.414 -2.978 1.00 98.44 392 LEU A CA 1
ATOM 3093 C C . LEU A 1 392 ? -12.279 8.687 -2.124 1.00 98.44 392 LEU A C 1
ATOM 3095 O O . LEU A 1 392 ? -12.646 9.771 -2.571 1.00 98.44 392 LEU A O 1
ATOM 3099 N N . THR A 1 393 ? -11.723 8.572 -0.924 1.00 98.19 393 THR A N 1
ATOM 3100 C CA . THR A 1 393 ? -11.391 9.713 -0.065 1.00 98.19 393 THR A CA 1
ATOM 3101 C C . THR A 1 393 ? -9.883 9.952 -0.105 1.00 98.19 393 THR A C 1
ATOM 3103 O O . THR A 1 393 ? -9.098 9.076 0.261 1.00 98.19 393 THR A O 1
ATOM 3106 N N . VAL A 1 394 ? -9.455 11.147 -0.501 1.00 98.19 394 VAL A N 1
ATOM 3107 C CA . VAL A 1 394 ? -8.058 11.585 -0.398 1.00 98.19 394 VAL A CA 1
ATOM 3108 C C . VAL A 1 394 ? -7.923 12.509 0.801 1.00 98.19 394 VAL A C 1
ATOM 3110 O O . VAL A 1 394 ? -8.647 13.494 0.926 1.00 98.19 394 VAL A O 1
ATOM 3113 N N . GLU A 1 395 ? -6.971 12.219 1.680 1.00 96.81 395 GLU A N 1
ATOM 3114 C CA . GLU A 1 395 ? -6.690 13.050 2.839 1.00 96.81 395 GLU A CA 1
ATOM 3115 C C . GLU A 1 395 ? -5.273 13.625 2.806 1.00 96.81 395 GLU A C 1
ATOM 3117 O O . GLU A 1 395 ? -4.272 12.903 2.852 1.00 96.81 395 GLU A O 1
ATOM 3122 N N . ALA A 1 396 ? -5.198 14.957 2.803 1.00 96.38 396 ALA A N 1
ATOM 3123 C CA . ALA A 1 396 ? -3.967 15.694 3.034 1.00 96.38 396 ALA A CA 1
ATOM 3124 C C . ALA A 1 396 ? -3.692 15.758 4.544 1.00 96.38 396 ALA A C 1
ATOM 3126 O O . ALA A 1 396 ? -4.292 16.559 5.269 1.00 96.38 396 ALA A O 1
ATOM 3127 N N . CYS A 1 397 ? -2.785 14.908 5.016 1.00 93.19 397 CYS A N 1
ATOM 3128 C CA . CYS A 1 397 ? -2.340 14.824 6.404 1.00 93.19 397 CYS A CA 1
ATOM 3129 C C . CYS A 1 397 ? -0.832 14.561 6.465 1.00 93.19 397 CYS A C 1
ATOM 3131 O O . CYS A 1 397 ? -0.213 14.221 5.455 1.00 93.19 397 CYS A O 1
ATOM 3133 N N . ILE A 1 398 ? -0.257 14.672 7.662 1.00 91.31 398 ILE A N 1
ATOM 3134 C CA . ILE A 1 398 ? 1.145 14.317 7.881 1.00 91.31 398 ILE A CA 1
ATOM 3135 C C . ILE A 1 398 ? 1.345 12.805 7.719 1.00 91.31 398 ILE A C 1
ATOM 3137 O O . ILE A 1 398 ? 0.504 12.007 8.143 1.00 91.31 398 ILE A O 1
ATOM 3141 N N . ALA A 1 399 ? 2.460 12.420 7.108 1.00 89.38 399 ALA A N 1
ATOM 3142 C CA . ALA A 1 399 ? 2.901 11.036 6.994 1.00 89.38 399 ALA A CA 1
ATOM 3143 C C . ALA A 1 399 ? 4.378 10.933 7.399 1.00 89.38 399 ALA A C 1
ATOM 3145 O O . ALA A 1 399 ? 5.078 11.948 7.364 1.00 89.38 399 ALA A O 1
ATOM 3146 N N . PRO A 1 400 ? 4.868 9.740 7.783 1.00 90.06 400 PRO A N 1
ATOM 3147 C CA . PRO A 1 400 ? 6.271 9.575 8.127 1.00 90.06 400 PRO A CA 1
ATOM 3148 C C . PRO A 1 400 ? 7.213 9.981 6.998 1.00 90.06 400 PRO A C 1
ATOM 3150 O O . PRO A 1 400 ? 7.125 9.483 5.874 1.00 90.06 400 PRO A O 1
ATOM 3153 N N . GLU A 1 401 ? 8.121 10.894 7.324 1.00 90.62 401 GLU A N 1
ATOM 3154 C CA . GLU A 1 401 ? 9.140 11.394 6.411 1.00 90.62 401 GLU A CA 1
ATOM 3155 C C . GLU A 1 401 ? 10.434 10.583 6.557 1.00 90.62 401 GLU A C 1
ATOM 3157 O O . GLU A 1 401 ? 10.663 9.882 7.542 1.00 90.62 401 GLU A O 1
ATOM 3162 N N . LEU A 1 402 ? 11.283 10.645 5.537 1.00 89.00 402 LEU A N 1
ATOM 3163 C CA . LEU A 1 402 ? 12.580 9.979 5.508 1.00 89.00 402 LEU A CA 1
ATOM 3164 C C . LEU A 1 402 ? 13.573 10.912 4.825 1.00 89.00 402 LEU A C 1
ATOM 3166 O O . LEU A 1 402 ? 13.362 11.264 3.671 1.00 89.00 402 LEU A O 1
ATOM 3170 N N . GLN A 1 403 ? 14.667 11.281 5.493 1.00 88.00 403 GLN A N 1
ATOM 3171 C CA . GLN A 1 403 ? 15.678 12.204 4.945 1.00 88.00 403 GLN A CA 1
ATOM 3172 C C . GLN A 1 403 ? 16.893 11.502 4.307 1.00 88.00 403 GLN A C 1
ATOM 3174 O O . GLN A 1 403 ? 17.964 12.091 4.182 1.00 88.00 403 GLN A O 1
ATOM 3179 N N . GLY A 1 404 ? 16.740 10.245 3.891 1.00 85.56 404 GLY A N 1
ATOM 3180 C CA . GLY A 1 404 ? 17.828 9.410 3.378 1.00 85.56 404 GLY A CA 1
ATOM 3181 C C . GLY A 1 404 ? 17.944 8.078 4.120 1.00 85.56 404 GLY A C 1
ATOM 3182 O O . GLY A 1 404 ? 17.229 7.845 5.099 1.00 85.56 404 GLY A O 1
ATOM 3183 N N . PRO A 1 405 ? 18.829 7.177 3.666 1.00 84.56 405 PRO A N 1
ATOM 3184 C CA . PRO A 1 405 ? 19.089 5.932 4.373 1.00 84.56 405 PRO A CA 1
ATOM 3185 C C . PRO A 1 405 ? 19.766 6.188 5.724 1.00 84.56 405 PRO A C 1
ATOM 3187 O O . PRO A 1 405 ? 20.510 7.155 5.895 1.00 84.56 405 PRO A O 1
ATOM 3190 N N . SER A 1 406 ? 19.554 5.285 6.682 1.00 85.00 406 SER A N 1
ATOM 3191 C CA . SER A 1 406 ? 20.231 5.350 7.978 1.00 85.00 406 SER A CA 1
ATOM 3192 C C . SER A 1 406 ? 21.753 5.283 7.817 1.00 85.00 406 SER A C 1
ATOM 3194 O O . SER A 1 406 ? 22.278 4.531 6.990 1.00 85.00 406 SER A O 1
ATOM 3196 N N . VAL A 1 407 ? 22.475 6.039 8.646 1.00 88.19 407 VAL A N 1
ATOM 3197 C CA . VAL A 1 407 ? 23.943 5.991 8.690 1.00 88.19 407 VAL A CA 1
ATOM 3198 C C . VAL A 1 407 ? 24.395 4.584 9.085 1.00 88.19 407 VAL A C 1
ATOM 3200 O O . VAL A 1 407 ? 23.842 3.981 10.007 1.00 88.19 407 VAL A O 1
ATOM 3203 N N . ALA A 1 408 ? 25.393 4.047 8.382 1.00 88.31 408 ALA A N 1
ATOM 3204 C CA . ALA A 1 408 ? 25.940 2.736 8.698 1.00 88.31 408 ALA A CA 1
ATOM 3205 C C . ALA A 1 408 ? 26.589 2.727 10.088 1.00 88.31 408 ALA A C 1
ATOM 3207 O O . ALA A 1 408 ? 27.414 3.584 10.408 1.00 88.31 408 ALA A O 1
ATOM 3208 N N . ALA A 1 409 ? 26.225 1.741 10.913 1.00 87.25 409 ALA A N 1
ATOM 3209 C CA . ALA A 1 409 ? 26.879 1.519 12.197 1.00 87.25 409 ALA A CA 1
ATOM 3210 C C . ALA A 1 409 ? 28.363 1.160 11.999 1.00 87.25 409 ALA A C 1
ATOM 3212 O O . ALA A 1 409 ? 28.778 0.704 10.931 1.00 87.25 409 ALA A O 1
ATOM 3213 N N . LYS A 1 410 ? 29.183 1.342 13.041 1.00 87.50 410 LYS A N 1
ATOM 3214 C CA . LYS A 1 410 ? 30.614 1.014 12.982 1.00 87.50 410 LYS A CA 1
ATOM 3215 C C . LYS A 1 410 ? 30.804 -0.459 12.588 1.00 87.50 410 LYS A C 1
ATOM 3217 O O . LYS A 1 410 ? 30.271 -1.345 13.243 1.00 87.50 410 LYS A O 1
ATOM 3222 N N . GLY A 1 411 ? 31.573 -0.705 11.526 1.00 85.75 411 GLY A N 1
ATOM 3223 C CA . GLY A 1 411 ? 31.807 -2.048 10.978 1.00 85.75 411 GLY A CA 1
ATOM 3224 C C . GLY A 1 411 ? 30.748 -2.534 9.978 1.00 85.75 411 GLY A C 1
ATOM 3225 O O . GLY A 1 411 ? 30.927 -3.594 9.385 1.00 85.75 411 GLY A O 1
ATOM 3226 N N . HIS A 1 412 ? 29.671 -1.775 9.748 1.00 90.06 412 HIS A N 1
ATOM 3227 C CA . HIS A 1 412 ? 28.678 -2.075 8.715 1.00 90.06 412 HIS A CA 1
ATOM 3228 C C . HIS A 1 412 ? 29.046 -1.374 7.401 1.00 90.06 412 HIS A C 1
ATOM 3230 O O . HIS A 1 412 ? 29.604 -0.277 7.394 1.00 90.06 412 HIS A O 1
ATOM 3236 N N . ARG A 1 413 ? 28.694 -1.985 6.266 1.00 91.12 413 ARG A N 1
ATOM 3237 C CA . ARG A 1 413 ? 28.876 -1.369 4.943 1.00 91.12 413 ARG A CA 1
ATOM 3238 C C . ARG A 1 413 ? 27.807 -0.309 4.673 1.00 91.12 413 ARG A C 1
ATOM 3240 O O . ARG A 1 413 ? 26.627 -0.539 4.945 1.00 91.12 413 ARG A O 1
ATOM 3247 N N . SER A 1 414 ? 28.224 0.810 4.082 1.00 92.38 414 SER A N 1
ATOM 3248 C CA . SER A 1 414 ? 27.348 1.912 3.668 1.00 92.38 414 SER A CA 1
ATOM 3249 C C . SER A 1 414 ? 26.954 1.771 2.196 1.00 92.38 414 SER A C 1
ATOM 3251 O O . SER A 1 414 ? 27.563 2.388 1.327 1.00 92.38 414 SER A O 1
ATOM 3253 N N . ASN A 1 415 ? 25.942 0.945 1.926 1.00 91.25 415 ASN A N 1
ATOM 3254 C CA . ASN A 1 415 ? 25.528 0.566 0.567 1.00 91.25 415 ASN A CA 1
ATOM 3255 C C . ASN A 1 415 ? 24.065 0.917 0.240 1.00 91.25 415 ASN A C 1
ATOM 3257 O O . ASN A 1 415 ? 23.606 0.635 -0.868 1.00 91.25 415 ASN A O 1
ATOM 3261 N N . ALA A 1 416 ? 23.321 1.470 1.199 1.00 92.56 416 ALA A N 1
ATOM 3262 C CA . ALA A 1 416 ? 21.931 1.861 1.000 1.00 92.56 416 ALA A CA 1
ATOM 3263 C C . ALA A 1 416 ? 21.794 2.968 -0.056 1.00 92.56 416 ALA A C 1
ATOM 3265 O O . ALA A 1 416 ? 22.602 3.900 -0.104 1.00 92.56 416 ALA A O 1
ATOM 3266 N N . ALA A 1 417 ? 20.764 2.864 -0.893 1.00 92.62 417 ALA A N 1
ATOM 3267 C CA . ALA A 1 417 ? 20.492 3.857 -1.921 1.00 92.62 417 ALA A CA 1
ATOM 3268 C C . ALA A 1 417 ? 19.974 5.171 -1.298 1.00 92.62 417 ALA A C 1
ATOM 3270 O O . ALA A 1 417 ? 19.238 5.137 -0.305 1.00 92.62 417 ALA A O 1
ATOM 3271 N N . PRO A 1 418 ? 20.320 6.341 -1.867 1.00 92.75 418 PRO A N 1
ATOM 3272 C CA . PRO A 1 418 ? 19.724 7.601 -1.449 1.00 92.75 418 PRO A CA 1
ATOM 3273 C C . PRO A 1 418 ? 18.230 7.636 -1.803 1.00 92.75 418 PRO A C 1
ATOM 3275 O O . PRO A 1 418 ? 17.787 6.995 -2.755 1.00 92.75 418 PRO A O 1
ATOM 3278 N N . GLY A 1 419 ? 17.458 8.411 -1.047 1.00 92.44 419 GLY A N 1
ATOM 3279 C CA . GLY A 1 419 ? 16.045 8.641 -1.329 1.00 92.44 419 GLY A CA 1
ATOM 3280 C C . GLY A 1 419 ? 15.346 9.337 -0.172 1.00 92.44 419 GLY A C 1
ATOM 3281 O O . GLY A 1 419 ? 15.666 9.085 0.990 1.00 92.44 419 GLY A O 1
ATOM 3282 N N . ILE A 1 420 ? 14.404 10.222 -0.487 1.00 93.69 420 ILE A N 1
ATOM 3283 C CA . ILE A 1 420 ? 13.724 11.064 0.499 1.00 93.69 420 ILE A CA 1
ATOM 3284 C C . ILE A 1 420 ? 12.213 10.852 0.395 1.00 93.69 420 ILE A C 1
ATOM 3286 O O . ILE A 1 420 ? 11.657 10.841 -0.699 1.00 93.69 420 ILE A O 1
ATOM 3290 N N . ILE A 1 421 ? 11.540 10.712 1.534 1.00 93.00 421 ILE A N 1
ATOM 3291 C CA . ILE A 1 421 ? 10.076 10.735 1.629 1.00 93.00 421 ILE A CA 1
ATOM 3292 C C . ILE A 1 421 ? 9.695 12.017 2.358 1.00 93.00 421 ILE A C 1
ATOM 3294 O O . ILE A 1 421 ? 10.223 12.290 3.434 1.00 93.00 421 ILE A O 1
ATOM 3298 N N . LYS A 1 422 ? 8.786 12.796 1.776 1.00 92.88 422 LYS A N 1
ATOM 3299 C CA . LYS A 1 422 ? 8.222 14.003 2.390 1.00 92.88 422 LYS A CA 1
ATOM 3300 C C . LYS A 1 422 ? 6.708 13.900 2.414 1.00 92.88 422 LYS A C 1
ATOM 3302 O O . LYS A 1 422 ? 6.124 13.237 1.556 1.00 92.88 422 LYS A O 1
ATOM 3307 N N . THR A 1 423 ? 6.082 14.606 3.347 1.00 91.62 423 THR A N 1
ATOM 3308 C CA . THR A 1 423 ? 4.639 14.836 3.297 1.00 91.62 423 THR A CA 1
ATOM 3309 C C . THR A 1 423 ? 4.303 15.609 2.010 1.00 91.62 423 THR A C 1
ATOM 3311 O O . THR A 1 423 ? 4.927 16.651 1.774 1.00 91.62 423 THR A O 1
ATOM 3314 N N . PRO A 1 424 ? 3.340 15.145 1.189 1.00 93.19 424 PRO A N 1
ATOM 3315 C CA . PRO A 1 424 ? 2.951 15.834 -0.040 1.00 93.19 424 PRO A CA 1
ATOM 3316 C C . PRO A 1 424 ? 2.501 17.284 0.191 1.00 93.19 424 PRO A C 1
ATOM 3318 O O . PRO A 1 424 ? 1.836 17.598 1.183 1.00 93.19 424 PRO A O 1
ATOM 3321 N N . ASP A 1 425 ? 2.845 18.179 -0.739 1.00 93.88 425 ASP A N 1
ATOM 3322 C CA . ASP A 1 425 ? 2.420 19.581 -0.678 1.00 93.88 425 ASP A CA 1
ATOM 3323 C C . ASP A 1 425 ? 0.951 19.735 -1.088 1.00 93.88 425 ASP A C 1
ATOM 3325 O O . ASP A 1 425 ? 0.521 19.206 -2.111 1.00 93.88 425 ASP A O 1
ATOM 3329 N N . ILE A 1 426 ? 0.188 20.539 -0.345 1.00 95.06 426 ILE A N 1
ATOM 3330 C CA . ILE A 1 426 ? -1.262 20.691 -0.547 1.00 95.06 426 ILE A CA 1
ATOM 3331 C C . ILE A 1 426 ? -1.593 21.153 -1.967 1.00 95.06 426 ILE A C 1
ATOM 3333 O O . ILE A 1 426 ? -2.567 20.674 -2.545 1.00 95.06 426 ILE A O 1
ATOM 3337 N N . LYS A 1 427 ? -0.795 22.057 -2.554 1.00 95.69 427 LYS A N 1
ATOM 3338 C CA . LYS A 1 427 ? -1.057 22.531 -3.922 1.00 95.69 427 LYS A CA 1
ATOM 3339 C C . LYS A 1 427 ? -0.892 21.397 -4.923 1.00 95.69 427 LYS A C 1
ATOM 3341 O O . LYS A 1 427 ? -1.691 21.272 -5.846 1.00 95.69 427 LYS A O 1
ATOM 3346 N N . SER A 1 428 ? 0.127 20.566 -4.727 1.00 95.44 428 SER A N 1
ATOM 3347 C CA . SER A 1 428 ? 0.383 19.407 -5.575 1.00 95.44 428 SER A CA 1
ATOM 3348 C C . SER A 1 428 ? -0.740 18.368 -5.460 1.00 95.44 428 SER A C 1
ATOM 3350 O O . SER A 1 428 ? -1.275 17.942 -6.486 1.00 95.44 428 SER A O 1
ATOM 3352 N N . ILE A 1 429 ? -1.206 18.089 -4.233 1.00 96.19 429 ILE A N 1
ATOM 3353 C CA . ILE A 1 429 ? -2.381 17.239 -3.971 1.00 96.19 429 ILE A CA 1
ATOM 3354 C C . ILE A 1 429 ? -3.612 17.784 -4.700 1.00 96.19 429 ILE A C 1
ATOM 3356 O O . ILE A 1 429 ? -4.295 17.040 -5.392 1.00 96.19 429 ILE A O 1
ATOM 3360 N N . GLN A 1 430 ? -3.905 19.081 -4.577 1.00 96.94 430 GLN A N 1
ATOM 3361 C CA . GLN A 1 430 ? -5.077 19.701 -5.207 1.00 96.94 430 GLN A CA 1
ATOM 3362 C C . GLN A 1 430 ? -5.035 19.618 -6.738 1.00 96.94 430 GLN A C 1
ATOM 3364 O O . GLN A 1 430 ? -6.065 19.376 -7.368 1.00 96.94 430 GLN A O 1
ATOM 3369 N N . ILE A 1 431 ? -3.856 19.802 -7.341 1.00 95.88 431 ILE A N 1
ATOM 3370 C CA . ILE A 1 431 ? -3.662 19.675 -8.791 1.00 95.88 431 ILE A CA 1
ATOM 3371 C C . ILE A 1 431 ? -3.954 18.243 -9.243 1.00 95.88 431 ILE A C 1
ATOM 3373 O O . ILE A 1 431 ? -4.718 18.044 -10.192 1.00 95.88 431 ILE A O 1
ATOM 3377 N N . GLU A 1 432 ? -3.375 17.251 -8.566 1.00 96.00 432 GLU A N 1
ATOM 3378 C CA . GLU A 1 432 ? -3.568 15.845 -8.925 1.00 96.00 432 GLU A CA 1
ATOM 3379 C C . GLU A 1 432 ? -5.000 15.377 -8.635 1.00 96.00 432 GLU A C 1
ATOM 3381 O O . GLU A 1 432 ? -5.614 14.685 -9.446 1.00 96.00 432 GLU A O 1
ATOM 3386 N N . PHE A 1 433 ? -5.589 15.836 -7.530 1.00 97.31 433 PHE A N 1
ATOM 3387 C CA . PHE A 1 433 ? -6.965 15.527 -7.154 1.00 97.31 433 PHE A CA 1
ATOM 3388 C C . PHE A 1 433 ? -7.956 16.072 -8.180 1.00 97.31 433 PHE A C 1
ATOM 3390 O O . PHE A 1 433 ? -8.860 15.359 -8.602 1.00 97.31 433 PHE A O 1
ATOM 3397 N N . LYS A 1 434 ? -7.759 17.306 -8.660 1.00 96.38 434 LYS A N 1
ATOM 3398 C CA . LYS A 1 434 ? -8.606 17.890 -9.708 1.00 96.38 434 LYS A CA 1
ATOM 3399 C C . LYS A 1 434 ? -8.547 17.080 -11.007 1.00 96.38 434 LYS A C 1
ATOM 3401 O O . LYS A 1 434 ? -9.557 16.952 -11.699 1.00 96.38 434 LYS A O 1
ATOM 3406 N N . ARG A 1 435 ? -7.386 16.499 -11.341 1.00 93.62 435 ARG A N 1
ATOM 3407 C CA . ARG A 1 435 ? -7.270 15.565 -12.475 1.00 93.62 435 ARG A CA 1
ATOM 3408 C C . ARG A 1 435 ? -8.093 14.303 -12.234 1.00 93.62 435 ARG A C 1
ATOM 3410 O O . ARG A 1 435 ? -8.843 13.917 -13.125 1.00 93.62 435 ARG A O 1
ATOM 3417 N N . ALA A 1 436 ? -7.998 13.707 -11.046 1.00 95.00 436 ALA A N 1
ATOM 3418 C CA . ALA A 1 436 ? -8.801 12.543 -10.676 1.00 95.00 436 ALA A CA 1
ATOM 3419 C C . ALA A 1 436 ? -10.309 12.848 -10.735 1.00 95.00 436 ALA A C 1
ATOM 3421 O O . ALA A 1 436 ? -11.067 12.118 -11.370 1.00 95.00 436 ALA A O 1
ATOM 3422 N N . GLN A 1 437 ? -10.732 13.976 -10.157 1.00 95.25 437 GLN A N 1
ATOM 3423 C CA . GLN A 1 437 ? -12.122 14.435 -10.124 1.00 95.25 437 GLN A CA 1
ATOM 3424 C C . GLN A 1 437 ? -12.724 14.585 -11.526 1.00 95.25 437 GLN A C 1
ATOM 3426 O O . GLN A 1 437 ? -13.881 14.231 -11.733 1.00 95.25 437 GLN A O 1
ATOM 3431 N N . ASN A 1 438 ? -11.943 15.029 -12.517 1.00 92.94 438 ASN A N 1
ATOM 3432 C CA . ASN A 1 438 ? -12.416 15.112 -13.901 1.00 92.94 438 ASN A CA 1
ATOM 3433 C C . ASN A 1 438 ? -12.853 13.748 -14.465 1.00 92.94 438 ASN A C 1
ATOM 3435 O O . ASN A 1 438 ? -13.805 13.699 -15.245 1.00 92.94 438 ASN A O 1
ATOM 3439 N N . TYR A 1 439 ? -12.194 12.648 -14.081 1.00 90.50 439 TYR A N 1
ATOM 3440 C CA . TYR A 1 439 ? -12.605 11.303 -14.492 1.00 90.50 439 TYR A CA 1
ATOM 3441 C C . TYR A 1 439 ? -13.926 10.893 -13.828 1.00 90.50 439 TYR A C 1
ATOM 3443 O O . TYR A 1 439 ? -14.829 10.415 -14.512 1.00 90.50 439 TYR A O 1
ATOM 3451 N N . PHE A 1 440 ? -14.082 11.153 -12.526 1.00 92.31 440 PHE A N 1
ATOM 3452 C CA . PHE A 1 440 ? -15.328 10.878 -11.794 1.00 92.31 440 PHE A CA 1
ATOM 3453 C C . PHE A 1 440 ? -16.503 11.696 -12.343 1.00 92.31 440 PHE A C 1
ATOM 3455 O O . PHE A 1 440 ? -17.583 11.153 -12.570 1.00 92.31 440 PHE A O 1
ATOM 3462 N N . LYS A 1 441 ? -16.272 12.976 -12.658 1.00 92.38 441 LYS A N 1
ATOM 3463 C CA . LYS A 1 441 ? -17.260 13.852 -13.296 1.00 92.38 441 LYS A CA 1
ATOM 3464 C C . LYS A 1 441 ? -17.717 13.325 -14.656 1.00 92.38 441 LYS A C 1
ATOM 3466 O O . LYS A 1 441 ? -18.906 13.345 -14.950 1.00 92.38 441 LYS A O 1
ATOM 3471 N N . LYS A 1 442 ? -16.794 12.821 -15.482 1.00 88.44 442 LYS A N 1
ATOM 3472 C CA . LYS A 1 442 ? -17.130 12.209 -16.782 1.00 88.44 442 LYS A CA 1
ATOM 3473 C C . LYS A 1 442 ? -17.968 10.939 -16.650 1.00 88.44 442 LYS A C 1
ATOM 3475 O O . LYS A 1 442 ? -18.758 10.656 -17.541 1.00 88.44 442 LYS A O 1
ATOM 3480 N N . LEU A 1 443 ? -17.801 10.200 -15.556 1.00 87.25 443 LEU A N 1
ATOM 3481 C CA . LEU A 1 443 ? -18.595 9.013 -15.240 1.00 87.25 443 LEU A CA 1
ATOM 3482 C C . LEU A 1 443 ? -19.921 9.335 -14.527 1.00 87.25 443 LEU A C 1
ATOM 3484 O O . LEU A 1 443 ? -20.678 8.412 -14.244 1.00 87.25 443 LEU A O 1
ATOM 3488 N N . GLY A 1 444 ? -20.204 10.609 -14.226 1.00 90.12 444 GLY A N 1
ATOM 3489 C CA . GLY A 1 444 ? -21.426 11.024 -13.532 1.00 90.12 444 GLY A CA 1
ATOM 3490 C C . GLY A 1 444 ? -21.473 10.654 -12.046 1.00 90.12 444 GLY A C 1
ATOM 3491 O O . GLY A 1 444 ? -22.562 10.566 -11.498 1.00 90.12 444 GLY A O 1
ATOM 3492 N N . VAL A 1 445 ? -20.315 10.424 -11.416 1.00 93.19 445 VAL A N 1
ATOM 3493 C CA . VAL A 1 445 ? -20.176 9.990 -10.008 1.00 93.19 445 VAL A CA 1
ATOM 3494 C C . VAL A 1 445 ? -19.219 10.903 -9.236 1.00 93.19 445 VAL A C 1
ATOM 3496 O O . VAL A 1 445 ? -18.367 10.455 -8.467 1.00 93.19 445 VAL A O 1
ATOM 3499 N N . GLU A 1 446 ? -19.292 12.209 -9.493 1.00 93.94 446 GLU A N 1
ATOM 3500 C CA . GLU A 1 446 ? -18.416 13.212 -8.871 1.00 93.94 446 GLU A CA 1
ATOM 3501 C C . GLU A 1 446 ? -18.530 13.218 -7.336 1.00 93.94 446 GLU A C 1
ATOM 3503 O O . GLU A 1 446 ? -17.559 13.492 -6.637 1.00 93.94 446 GLU A O 1
ATOM 3508 N N . GLU A 1 447 ? -19.683 12.833 -6.799 1.00 94.19 447 GLU A N 1
ATOM 3509 C CA . GLU A 1 447 ? -19.960 12.705 -5.370 1.00 94.19 447 GLU A CA 1
ATOM 3510 C C . GLU A 1 447 ? -19.214 11.554 -4.675 1.00 94.19 447 GLU A C 1
ATOM 3512 O O . GLU A 1 447 ? -19.169 11.517 -3.441 1.00 94.19 447 GLU A O 1
ATOM 3517 N N . ASN A 1 448 ? -18.630 10.629 -5.446 1.00 96.12 448 ASN A N 1
ATOM 3518 C CA . ASN A 1 448 ? -17.894 9.474 -4.928 1.00 96.12 448 ASN A CA 1
ATOM 3519 C C . ASN A 1 448 ? -16.397 9.748 -4.746 1.00 96.12 448 ASN A C 1
ATOM 3521 O O . ASN A 1 448 ? -15.678 8.860 -4.288 1.00 96.12 448 ASN A O 1
ATOM 3525 N N . ILE A 1 449 ? -15.918 10.956 -5.053 1.00 97.44 449 ILE A N 1
ATOM 3526 C CA . ILE A 1 449 ? -14.547 11.375 -4.758 1.00 97.44 449 ILE A CA 1
ATOM 3527 C C . ILE A 1 449 ? -14.536 12.590 -3.825 1.00 97.44 449 ILE A C 1
ATOM 3529 O O . ILE A 1 449 ? -15.256 13.563 -4.040 1.00 97.44 449 ILE A O 1
ATOM 3533 N N . SER A 1 450 ? -13.705 12.564 -2.781 1.00 97.56 450 SER A N 1
ATOM 3534 C CA . SER A 1 450 ? -13.597 13.677 -1.830 1.00 97.56 450 SER A CA 1
ATOM 3535 C C . SER A 1 450 ? -12.156 13.978 -1.423 1.00 97.56 450 SER A C 1
ATOM 3537 O O . SER A 1 450 ? -11.296 13.096 -1.406 1.00 97.56 450 SER A O 1
ATOM 3539 N N . LEU A 1 451 ? -11.897 15.248 -1.097 1.00 97.31 451 LEU A N 1
ATOM 3540 C CA . LEU A 1 451 ? -10.619 15.730 -0.577 1.00 97.31 451 LEU A CA 1
ATOM 3541 C C . LEU A 1 451 ? -10.832 16.342 0.809 1.00 97.31 451 LEU A C 1
ATOM 3543 O O . LEU A 1 451 ? -11.526 17.349 0.944 1.00 97.31 451 LEU A O 1
ATOM 3547 N N . SER A 1 452 ? -10.190 15.777 1.829 1.00 95.00 452 SER A N 1
ATOM 3548 C CA . SER A 1 452 ? -10.157 16.329 3.187 1.00 95.00 452 SER A CA 1
ATOM 3549 C C . SER A 1 452 ? -8.758 16.836 3.538 1.00 95.00 452 SER A C 1
ATOM 3551 O O . SER A 1 452 ? -7.758 16.195 3.222 1.00 95.00 452 SER A O 1
ATOM 3553 N N . ILE A 1 453 ? -8.667 17.980 4.221 1.00 94.19 453 ILE A N 1
ATOM 3554 C CA . ILE A 1 453 ? -7.389 18.579 4.633 1.00 94.19 453 ILE A CA 1
ATOM 3555 C C . ILE A 1 453 ? -7.313 18.604 6.162 1.00 94.19 453 ILE A C 1
ATOM 3557 O O . ILE A 1 453 ? -7.991 19.395 6.817 1.00 94.19 453 ILE A O 1
ATOM 3561 N N . SER A 1 454 ? -6.448 17.771 6.740 1.00 90.19 454 SER A N 1
ATOM 3562 C CA . SER A 1 454 ? -6.268 17.661 8.192 1.00 90.19 454 SER A CA 1
ATOM 3563 C C . SER A 1 454 ? -5.295 18.722 8.706 1.00 90.19 454 SER A C 1
ATOM 3565 O O . SER A 1 454 ? -4.119 18.721 8.341 1.00 90.19 454 SER A O 1
ATOM 3567 N N . LYS A 1 455 ? -5.775 19.659 9.540 1.00 86.56 455 LYS A N 1
ATOM 3568 C CA . LYS A 1 455 ? -5.000 20.774 10.139 1.00 86.56 455 LYS A CA 1
ATOM 3569 C C . LYS A 1 455 ? -3.984 21.399 9.163 1.00 86.56 455 LYS A C 1
ATOM 3571 O O . LYS A 1 455 ? -2.782 21.392 9.422 1.00 86.56 455 LYS A O 1
ATOM 3576 N N . LYS A 1 456 ? -4.458 21.905 8.016 1.00 86.94 456 LYS A N 1
ATOM 3577 C CA . LYS A 1 456 ? -3.607 22.471 6.943 1.00 86.94 456 LYS A CA 1
ATOM 3578 C C . LYS A 1 456 ? -2.528 21.487 6.444 1.00 86.94 456 LYS A C 1
ATOM 3580 O O . LYS A 1 456 ? -1.380 21.874 6.258 1.00 86.94 456 LYS A O 1
ATOM 3585 N N . GLY A 1 457 ? -2.871 20.209 6.283 1.00 83.69 457 GLY A N 1
ATOM 3586 C CA . GLY A 1 457 ? -1.964 19.163 5.793 1.00 83.69 457 GLY A CA 1
ATOM 3587 C C . GLY A 1 457 ? -0.943 18.650 6.813 1.00 83.69 457 GLY A C 1
ATOM 3588 O O . GLY A 1 457 ? -0.118 17.810 6.472 1.00 83.69 457 GLY A O 1
ATOM 3589 N N . LYS A 1 458 ? -0.973 19.139 8.058 1.00 85.75 458 LYS A N 1
ATOM 3590 C CA . LYS A 1 458 ? -0.019 18.770 9.120 1.00 85.75 458 LYS A CA 1
ATOM 3591 C C . LYS A 1 458 ? -0.667 18.039 10.296 1.00 85.75 458 LYS A C 1
ATOM 3593 O O . LYS A 1 458 ? 0.003 17.721 11.273 1.00 85.75 458 LYS A O 1
ATOM 3598 N N . GLY A 1 459 ? -1.974 17.792 10.229 1.00 86.00 459 GLY A N 1
ATOM 3599 C CA . GLY A 1 459 ? -2.694 17.025 11.240 1.00 86.00 459 GLY A CA 1
ATOM 3600 C C . GLY A 1 459 ? -2.535 15.514 11.067 1.00 86.00 459 GLY A C 1
ATOM 3601 O O . GLY A 1 459 ? -2.055 15.071 10.022 1.00 86.00 459 GLY A O 1
ATOM 3602 N N . PRO A 1 460 ? -2.958 14.724 12.071 1.00 88.94 460 PRO A N 1
ATOM 3603 C CA . PRO A 1 460 ? -3.006 13.268 11.971 1.00 88.94 460 PRO A CA 1
ATOM 3604 C C . PRO A 1 460 ? -3.984 12.823 10.875 1.00 88.94 460 PRO A C 1
ATOM 3606 O O . PRO A 1 460 ? -4.909 13.564 10.522 1.00 88.94 460 PRO A O 1
ATOM 3609 N N . ALA A 1 461 ? -3.790 11.608 10.366 1.00 91.19 461 ALA A N 1
ATOM 3610 C CA . ALA A 1 461 ? -4.742 10.962 9.467 1.00 91.19 461 ALA A CA 1
ATOM 3611 C C . ALA A 1 461 ? -6.078 10.660 10.169 1.00 91.19 461 ALA A C 1
ATOM 3613 O O . ALA A 1 461 ? -6.133 10.499 11.391 1.00 91.19 461 ALA A O 1
ATOM 3614 N N . GLY A 1 462 ? -7.142 10.554 9.377 1.00 89.44 462 GLY A N 1
ATOM 3615 C CA . GLY A 1 462 ? -8.490 10.255 9.829 1.00 89.44 462 GLY A CA 1
ATOM 3616 C C . GLY A 1 462 ? -9.206 11.475 10.386 1.00 89.44 462 GLY A C 1
ATOM 3617 O O . GLY A 1 462 ? -9.725 11.397 11.488 1.00 89.44 462 GLY A O 1
ATOM 3618 N N . SER A 1 463 ? -9.214 12.621 9.701 1.00 90.62 463 SER A N 1
ATOM 3619 C CA . SER A 1 463 ? -10.080 13.768 10.037 1.00 90.62 463 SER A CA 1
ATOM 3620 C C . SER A 1 463 ? -11.568 13.402 9.962 1.00 90.62 463 SER A C 1
ATOM 3622 O O . SER A 1 463 ? -11.945 12.486 9.234 1.00 90.62 463 SER A O 1
ATOM 3624 N N . ASP A 1 464 ? -12.426 14.119 10.700 1.00 89.06 464 ASP A N 1
ATOM 3625 C CA . ASP A 1 464 ? -13.864 13.802 10.768 1.00 89.06 464 ASP A CA 1
ATOM 3626 C C . ASP A 1 464 ? -14.506 13.803 9.37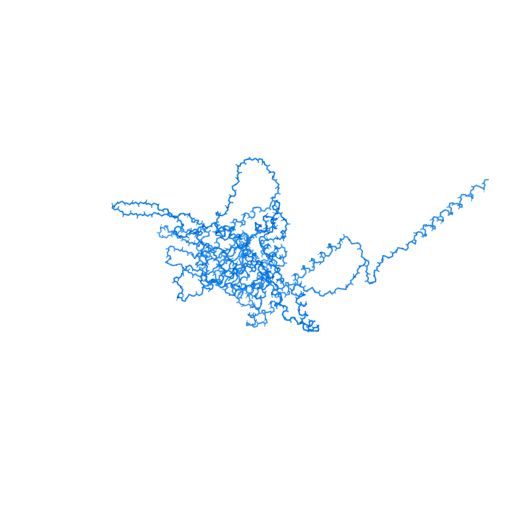4 1.00 89.06 464 ASP A C 1
ATOM 3628 O O . ASP A 1 464 ? -15.204 12.860 9.017 1.00 89.06 464 ASP A O 1
ATOM 3632 N N . ALA A 1 465 ? -14.181 14.802 8.545 1.00 90.94 465 ALA A N 1
ATOM 3633 C CA . ALA A 1 465 ? -14.662 14.890 7.166 1.00 90.94 465 ALA A CA 1
ATOM 3634 C C . ALA A 1 465 ? -14.176 13.719 6.289 1.00 90.94 465 ALA A C 1
ATOM 3636 O O . ALA A 1 465 ? -14.949 13.174 5.498 1.00 90.94 465 ALA A O 1
ATOM 3637 N N . GLY A 1 466 ? -12.909 13.312 6.436 1.00 92.00 466 GLY A N 1
ATOM 3638 C CA . GLY A 1 466 ? -12.350 12.177 5.699 1.00 92.00 466 GLY A CA 1
ATOM 3639 C C . GLY A 1 466 ? -13.031 10.860 6.080 1.00 92.00 466 GLY A C 1
ATOM 3640 O O . GLY A 1 466 ? -13.467 10.104 5.207 1.00 92.00 466 GLY A O 1
ATOM 3641 N N . LEU A 1 467 ? -13.204 10.617 7.383 1.00 93.00 467 LEU A N 1
ATOM 3642 C CA . LEU A 1 467 ? -13.875 9.417 7.886 1.00 93.00 467 LEU A CA 1
ATOM 3643 C C . LEU A 1 467 ? -15.354 9.378 7.526 1.00 93.00 467 LEU A C 1
ATOM 3645 O O . LEU A 1 467 ? -15.847 8.318 7.144 1.00 93.00 467 LEU A O 1
ATOM 3649 N N . GLN A 1 468 ? -16.045 10.516 7.566 1.00 92.88 468 GLN A N 1
ATOM 3650 C CA . GLN A 1 468 ? -17.435 10.610 7.136 1.00 92.88 468 GLN A CA 1
ATOM 3651 C C . GLN A 1 468 ? -17.597 10.181 5.675 1.00 92.88 468 GLN A C 1
ATOM 3653 O O . GLN A 1 468 ? -18.462 9.363 5.362 1.00 92.88 468 GLN A O 1
ATOM 3658 N N . SER A 1 469 ? -16.748 10.704 4.784 1.00 94.06 469 SER A N 1
ATOM 3659 C CA . SER A 1 469 ? -16.756 10.343 3.363 1.00 94.06 469 SER A CA 1
ATOM 3660 C C . SER A 1 469 ? -16.456 8.859 3.154 1.00 94.06 469 SER A C 1
ATOM 3662 O O . SER A 1 469 ? -17.158 8.176 2.410 1.00 94.06 469 SER A O 1
ATOM 3664 N N . PHE A 1 470 ? -15.439 8.339 3.843 1.00 96.38 470 PHE A N 1
ATOM 3665 C CA . PHE A 1 470 ? -15.052 6.935 3.738 1.00 96.38 470 PHE A CA 1
ATOM 3666 C C . PHE A 1 470 ? -16.165 5.984 4.208 1.00 96.38 470 PHE A C 1
ATOM 3668 O O . PHE A 1 470 ? -16.509 5.042 3.492 1.00 96.38 470 PHE A O 1
ATOM 3675 N N . LEU A 1 471 ? -16.754 6.248 5.380 1.00 94.81 471 LEU A N 1
ATOM 3676 C CA . LEU A 1 471 ? -17.832 5.439 5.956 1.00 94.81 471 LEU A CA 1
ATOM 3677 C C . LEU A 1 471 ? -19.128 5.539 5.146 1.00 94.81 471 LEU A C 1
ATOM 3679 O O . LEU A 1 471 ? -19.827 4.536 5.012 1.00 94.81 471 LEU A O 1
ATOM 3683 N N . LYS A 1 472 ? -19.417 6.701 4.541 1.00 94.38 472 LYS A N 1
ATOM 3684 C CA . LYS A 1 472 ? -20.527 6.860 3.589 1.00 94.38 472 LYS A CA 1
ATOM 3685 C C . LYS A 1 472 ? -20.397 5.879 2.420 1.00 94.38 472 LYS A C 1
ATOM 3687 O O . LYS A 1 472 ? -21.392 5.256 2.066 1.00 94.38 472 LYS A O 1
ATOM 3692 N N . GLY A 1 473 ? -19.191 5.700 1.875 1.00 92.88 473 GLY A N 1
ATOM 3693 C CA . GLY A 1 473 ? -18.921 4.720 0.814 1.00 92.88 473 GLY A CA 1
ATOM 3694 C C . GLY A 1 473 ? -19.114 3.258 1.234 1.00 92.88 473 GLY A C 1
ATOM 3695 O O . GLY A 1 473 ? -19.318 2.399 0.388 1.00 92.88 473 GLY A O 1
ATOM 3696 N N . LEU A 1 474 ? -19.090 2.971 2.539 1.00 94.25 474 LEU A N 1
ATOM 3697 C CA . LEU A 1 474 ? -19.421 1.656 3.103 1.00 94.25 474 LEU A CA 1
ATOM 3698 C C . LEU A 1 474 ? -20.896 1.545 3.521 1.00 94.25 474 LEU A C 1
ATOM 3700 O O . LEU A 1 474 ? -21.267 0.569 4.163 1.00 94.25 474 LEU A O 1
ATOM 3704 N N . GLU A 1 475 ? -21.724 2.552 3.233 1.00 93.25 475 GLU A N 1
ATOM 3705 C CA . GLU A 1 475 ? -23.113 2.654 3.704 1.00 93.25 475 GLU A CA 1
ATOM 3706 C C . GLU A 1 475 ? -23.247 2.674 5.244 1.00 93.25 475 GLU A C 1
ATOM 3708 O O . GLU A 1 475 ? -24.285 2.325 5.813 1.00 93.25 475 GLU A O 1
ATOM 3713 N N . ILE A 1 476 ? -22.203 3.119 5.952 1.00 89.75 476 ILE A N 1
ATOM 3714 C CA . ILE A 1 476 ? -22.172 3.202 7.416 1.00 89.75 476 ILE A CA 1
ATOM 3715 C C . ILE A 1 476 ? -22.354 4.658 7.843 1.00 89.75 476 ILE A C 1
ATOM 3717 O O . ILE A 1 476 ? -21.533 5.526 7.554 1.00 89.75 476 ILE A O 1
ATOM 3721 N N . LYS A 1 477 ? -23.423 4.940 8.595 1.00 83.06 477 LYS A N 1
ATOM 3722 C CA . LYS A 1 477 ? -23.628 6.263 9.201 1.00 83.06 477 LYS A CA 1
ATOM 3723 C C . LYS A 1 477 ? -22.628 6.469 10.339 1.00 83.06 477 LYS A C 1
ATOM 3725 O O . LYS A 1 477 ? -22.658 5.721 11.317 1.00 83.06 477 LYS A O 1
ATOM 3730 N N . GLN A 1 478 ? -21.774 7.485 10.220 1.00 77.12 478 GLN A N 1
ATOM 3731 C CA . GLN A 1 478 ? -20.860 7.877 11.290 1.00 77.12 478 GLN A CA 1
ATOM 3732 C C . GLN A 1 478 ? -21.658 8.443 12.467 1.00 77.12 478 GLN A C 1
ATOM 3734 O O . GLN A 1 478 ? -22.430 9.390 12.310 1.00 77.12 478 GLN A O 1
ATOM 3739 N N . ASN A 1 479 ? -21.454 7.882 13.656 1.00 70.06 479 ASN A N 1
ATOM 3740 C CA . ASN A 1 479 ? -21.975 8.476 14.876 1.00 70.06 479 ASN A CA 1
ATOM 3741 C C . ASN A 1 479 ? -20.982 9.530 15.398 1.00 70.06 479 ASN A C 1
ATOM 3743 O O . ASN A 1 479 ? -19.958 9.181 15.984 1.00 70.06 479 ASN A O 1
ATOM 3747 N N . ILE A 1 480 ? -21.291 10.814 15.177 1.00 54.28 480 ILE A N 1
ATOM 3748 C CA . ILE A 1 480 ? -20.470 11.990 15.554 1.00 54.28 480 ILE A CA 1
ATOM 3749 C C . ILE A 1 480 ? -20.316 12.116 17.090 1.00 54.28 480 ILE A C 1
ATOM 3751 O O . ILE A 1 480 ? -19.511 12.888 17.601 1.00 54.28 480 ILE A O 1
ATOM 3755 N N . ALA A 1 481 ? -21.062 11.322 17.862 1.00 49.44 481 ALA A N 1
ATOM 3756 C CA . ALA A 1 481 ? -21.105 11.381 19.319 1.00 49.44 481 ALA A CA 1
ATOM 3757 C C . ALA A 1 481 ? -19.823 10.908 20.044 1.00 49.44 481 ALA A C 1
ATOM 3759 O O . ALA A 1 481 ? -19.765 11.047 21.274 1.00 49.44 481 ALA A O 1
ATOM 3760 N N . ASN A 1 482 ? -18.840 10.347 19.330 1.00 56.31 482 ASN A N 1
ATOM 3761 C CA . ASN A 1 482 ? -17.644 9.732 19.909 1.00 56.31 482 ASN A CA 1
ATOM 3762 C C . ASN A 1 482 ? -16.482 10.734 19.931 1.00 56.31 482 ASN A C 1
ATOM 3764 O O . ASN A 1 482 ? -15.814 10.954 18.926 1.00 56.31 482 ASN A O 1
ATOM 3768 N N . GLN A 1 483 ? -16.210 11.330 21.094 1.00 63.03 483 GLN A N 1
ATOM 3769 C CA . GLN A 1 483 ? -14.965 12.074 21.304 1.00 63.03 483 GLN A CA 1
ATOM 3770 C C . GLN A 1 483 ? -13.766 11.138 21.083 1.00 63.03 483 GLN A C 1
ATOM 3772 O O . GLN A 1 483 ? -13.807 9.983 21.510 1.00 63.03 483 GLN A O 1
ATOM 3777 N N . ARG A 1 484 ? -12.696 11.628 20.444 1.00 71.69 484 ARG A N 1
ATOM 3778 C CA . ARG A 1 484 ? -11.438 10.887 20.228 1.00 71.69 484 ARG A CA 1
ATOM 3779 C C . ARG A 1 484 ? -10.624 10.763 21.522 1.00 71.69 484 ARG A C 1
ATOM 3781 O O . ARG A 1 484 ? -9.537 11.323 21.648 1.00 71.69 484 ARG A O 1
ATOM 3788 N N . ASN A 1 485 ? -11.170 10.006 22.466 1.00 79.31 485 ASN A N 1
ATOM 3789 C CA . ASN A 1 485 ? -10.555 9.647 23.740 1.00 79.31 485 ASN A CA 1
ATOM 3790 C C . ASN A 1 485 ? -10.474 8.117 23.857 1.00 79.31 485 ASN A C 1
ATOM 3792 O O . ASN A 1 485 ? -10.932 7.523 24.831 1.00 79.31 485 ASN A O 1
ATOM 3796 N N . TRP A 1 486 ? -9.967 7.468 22.808 1.00 82.50 486 TRP A N 1
ATOM 3797 C CA . TRP A 1 486 ? -9.728 6.030 22.798 1.00 82.50 486 TRP A CA 1
ATOM 3798 C C . TRP A 1 486 ? -8.433 5.712 23.545 1.00 82.50 486 TRP A C 1
ATOM 3800 O O . TRP A 1 486 ? -7.357 6.155 23.147 1.00 82.50 486 TRP A O 1
ATOM 3810 N N . GLU A 1 487 ? -8.531 4.910 24.601 1.00 82.50 487 GLU A N 1
ATOM 3811 C CA . GLU A 1 487 ? -7.390 4.507 25.419 1.00 82.50 487 GLU A CA 1
ATOM 3812 C C . GLU A 1 487 ? -7.120 3.009 25.284 1.00 82.50 487 GLU A C 1
ATOM 3814 O O . GLU A 1 487 ? -8.014 2.171 25.445 1.00 82.50 487 GLU A O 1
ATOM 3819 N N . PHE A 1 488 ? -5.864 2.657 24.996 1.00 80.19 488 PHE A N 1
ATOM 3820 C CA . PHE A 1 488 ? -5.441 1.264 24.948 1.00 80.19 488 PHE A CA 1
ATOM 3821 C C . PHE A 1 488 ? -5.193 0.727 26.359 1.00 80.19 488 PHE A C 1
ATOM 3823 O O . PHE A 1 488 ? -4.243 1.106 27.047 1.00 80.19 488 PHE A O 1
ATOM 3830 N N . ILE A 1 489 ? -5.999 -0.248 26.759 1.00 76.06 489 ILE A N 1
ATOM 3831 C CA . ILE A 1 489 ? -5.842 -0.978 28.009 1.00 76.06 489 ILE A CA 1
ATOM 3832 C C . ILE A 1 489 ? -5.129 -2.293 27.713 1.00 76.06 489 ILE A C 1
ATOM 3834 O O . ILE A 1 489 ? -5.668 -3.225 27.104 1.00 76.06 489 ILE A O 1
ATOM 3838 N N . ASN A 1 490 ? -3.883 -2.373 28.181 1.00 67.75 490 ASN A N 1
ATOM 3839 C CA . ASN A 1 490 ? -3.160 -3.633 28.207 1.00 67.75 490 ASN A CA 1
ATOM 3840 C C . ASN A 1 490 ? -3.877 -4.601 29.140 1.00 67.75 490 ASN A C 1
ATOM 3842 O O . ASN A 1 490 ? -4.111 -4.288 30.306 1.00 67.75 490 ASN A O 1
ATOM 3846 N N . LEU A 1 491 ? -4.124 -5.809 28.648 1.00 60.34 491 LEU A N 1
ATOM 3847 C CA . LEU A 1 491 ? -4.440 -6.923 29.523 1.00 60.34 491 LEU A CA 1
ATOM 3848 C C . LEU A 1 491 ? -3.267 -7.108 30.491 1.00 60.34 491 LEU A C 1
ATOM 3850 O O . LEU A 1 491 ? -2.142 -7.400 30.068 1.00 60.34 491 LEU A O 1
ATOM 3854 N N . ARG A 1 492 ? -3.515 -6.875 31.787 1.00 49.94 492 ARG A N 1
ATOM 3855 C CA . ARG A 1 492 ? -2.627 -7.365 32.847 1.00 49.94 492 ARG A CA 1
ATOM 3856 C C . ARG A 1 492 ? -2.505 -8.869 32.643 1.00 49.94 492 ARG 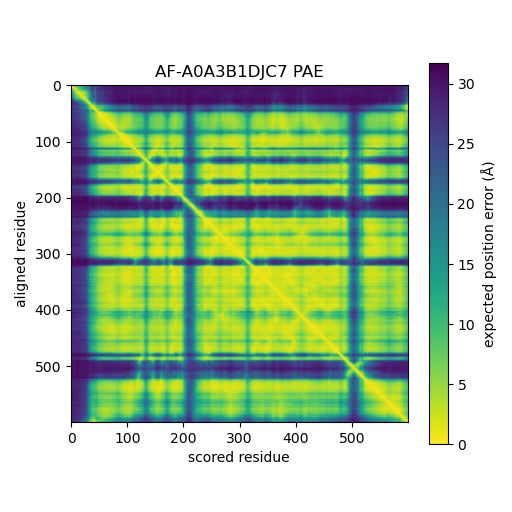A C 1
ATOM 3858 O O . ARG A 1 492 ? -3.485 -9.495 32.279 1.00 49.94 492 ARG A O 1
ATOM 3865 N N . THR A 1 493 ? -1.330 -9.452 32.865 1.00 47.38 493 THR A N 1
ATOM 3866 C CA . THR A 1 493 ? -1.090 -10.910 32.775 1.00 47.38 493 THR A CA 1
ATOM 3867 C C . THR A 1 493 ? -2.041 -11.746 33.641 1.00 47.38 493 THR A C 1
ATOM 3869 O O . THR A 1 493 ? -2.103 -12.965 33.489 1.00 47.38 493 THR A O 1
ATOM 3872 N N . THR A 1 494 ? -2.799 -11.084 34.510 1.00 39.50 494 THR A N 1
ATOM 3873 C CA . THR A 1 494 ? -3.809 -11.618 35.404 1.00 39.50 494 THR A CA 1
ATOM 3874 C C . THR A 1 494 ? -5.137 -10.861 35.251 1.00 39.50 494 THR A C 1
ATOM 3876 O O . THR A 1 494 ? -5.157 -9.634 35.132 1.00 39.50 494 THR A O 1
ATOM 3879 N N . LEU A 1 495 ? -6.250 -11.594 35.247 1.00 42.47 495 LEU A N 1
ATOM 3880 C CA . LEU A 1 495 ? -7.595 -11.080 35.512 1.00 42.47 495 LEU A CA 1
ATOM 3881 C C . LEU A 1 495 ? -7.806 -11.129 37.025 1.00 42.47 495 LEU A C 1
ATOM 3883 O O . LEU A 1 495 ? -7.634 -12.198 37.604 1.00 42.47 495 LEU A O 1
ATOM 3887 N N . SER A 1 496 ? -8.158 -10.007 37.652 1.00 41.56 496 SER A N 1
ATOM 3888 C CA . SER A 1 496 ? -8.660 -10.003 39.027 1.00 41.56 496 SER A CA 1
ATOM 3889 C C . SER A 1 496 ? -10.166 -9.758 39.027 1.00 41.56 496 SER A C 1
ATOM 3891 O O . SER A 1 496 ? -10.663 -8.905 38.289 1.00 41.56 496 SER A O 1
ATOM 3893 N N . GLY A 1 497 ? -10.892 -10.550 39.808 1.00 43.06 497 GLY A N 1
ATOM 3894 C CA . GLY A 1 497 ? -12.329 -10.412 40.020 1.00 43.06 497 GLY A CA 1
ATOM 3895 C C . GLY A 1 497 ? -12.673 -10.753 41.463 1.00 43.06 497 GLY A C 1
ATOM 3896 O O . GLY A 1 497 ? -12.037 -11.621 42.056 1.00 43.06 497 GLY A O 1
ATOM 3897 N N . GLN A 1 498 ? -13.656 -10.053 42.025 1.00 40.06 498 GLN A N 1
ATOM 3898 C CA . GLN A 1 498 ? -14.227 -10.406 43.321 1.00 40.06 498 GLN A CA 1
ATOM 3899 C C . GLN A 1 498 ? -15.332 -11.433 43.102 1.00 40.06 498 GLN A C 1
ATOM 3901 O O . GLN A 1 498 ? -16.260 -11.189 42.329 1.00 40.06 498 GLN A O 1
ATOM 3906 N N . LEU A 1 499 ? -15.215 -12.577 43.769 1.00 42.72 499 LEU A N 1
ATOM 3907 C CA . LEU A 1 499 ? -16.310 -13.525 43.916 1.00 42.72 499 LEU A CA 1
ATOM 3908 C C . LEU A 1 499 ? -16.822 -13.416 45.348 1.00 42.72 499 LEU A C 1
ATOM 3910 O O . LEU A 1 499 ? -16.065 -13.583 46.301 1.00 42.72 499 LEU A O 1
ATOM 3914 N N . THR A 1 500 ? -18.102 -13.088 45.468 1.00 38.72 500 THR A N 1
ATOM 3915 C CA . THR A 1 500 ? -18.865 -13.172 46.710 1.00 38.72 500 THR A CA 1
ATOM 3916 C C . THR A 1 500 ? -19.375 -14.597 46.850 1.00 38.72 500 THR A C 1
ATOM 3918 O O . THR A 1 500 ? -20.196 -15.034 46.038 1.00 38.72 500 THR A O 1
ATOM 3921 N N . PHE A 1 501 ? -18.900 -15.307 47.867 1.00 43.84 501 PHE A N 1
ATOM 3922 C CA . PHE A 1 501 ? -19.508 -16.558 48.307 1.00 43.84 501 PHE A CA 1
ATOM 3923 C C . PHE A 1 501 ? -20.390 -16.248 49.518 1.00 43.84 501 PHE A C 1
ATOM 3925 O O . PHE A 1 501 ? -19.920 -15.633 50.477 1.00 43.84 501 PHE A O 1
ATOM 3932 N N . GLU A 1 502 ? -21.664 -16.630 49.452 1.00 41.38 502 GLU A N 1
ATOM 3933 C CA . GLU A 1 502 ? -22.537 -16.688 50.625 1.00 41.38 502 GLU A CA 1
ATOM 3934 C C . GLU A 1 502 ? -22.519 -18.128 51.131 1.00 41.38 502 GLU A C 1
ATOM 3936 O O . GLU A 1 502 ? -23.057 -19.017 50.472 1.00 41.38 502 GLU A O 1
ATOM 3941 N N . ASP A 1 503 ? -21.878 -18.351 52.277 1.00 40.16 503 ASP A N 1
ATOM 3942 C CA . ASP A 1 503 ? -21.951 -19.620 53.000 1.00 40.16 503 ASP A CA 1
ATOM 3943 C C . ASP A 1 503 ? -22.273 -19.332 54.472 1.00 40.16 503 ASP A C 1
ATOM 3945 O O . ASP A 1 503 ? -21.650 -18.471 55.097 1.00 40.16 503 ASP A O 1
ATOM 3949 N N . GLU A 1 504 ? -23.322 -19.978 54.985 1.00 47.25 504 GLU A N 1
ATOM 3950 C CA . GLU A 1 504 ? -23.813 -19.890 56.373 1.00 47.25 504 GLU A CA 1
ATOM 3951 C C . GLU A 1 504 ? -23.764 -18.485 57.027 1.00 47.25 504 GLU A C 1
ATOM 3953 O O . GLU A 1 504 ? -23.365 -18.315 58.178 1.00 47.25 504 GLU A O 1
ATOM 3958 N N . GLY A 1 505 ? -24.193 -17.446 56.302 1.00 51.16 505 GLY A N 1
ATOM 3959 C CA . GLY A 1 505 ? -24.319 -16.084 56.841 1.00 51.16 505 GLY A CA 1
ATOM 3960 C C . GLY A 1 505 ? -23.027 -15.257 56.883 1.00 51.16 505 GLY A C 1
ATOM 3961 O O . GLY A 1 505 ? -23.070 -14.118 57.347 1.00 51.16 505 GLY A O 1
ATOM 3962 N N . ASN A 1 506 ? -21.907 -15.767 56.357 1.00 41.00 506 ASN A N 1
ATOM 3963 C CA . ASN A 1 506 ? -20.680 -14.997 56.148 1.00 41.00 506 ASN A CA 1
ATOM 3964 C C . ASN A 1 506 ? -20.444 -14.728 54.654 1.00 41.00 506 ASN A C 1
ATOM 3966 O O . ASN A 1 506 ? -20.375 -15.647 53.842 1.00 41.00 506 ASN A O 1
ATOM 3970 N N . VAL A 1 507 ? -20.278 -13.449 54.298 1.00 46.97 507 VAL A N 1
ATOM 3971 C CA . VAL A 1 507 ? -19.872 -13.029 52.948 1.00 46.97 507 VAL A CA 1
ATOM 3972 C C . VAL A 1 507 ? -18.349 -12.984 52.898 1.00 46.97 507 VAL A C 1
ATOM 3974 O O . VAL A 1 507 ? -17.728 -12.069 53.445 1.00 46.97 507 VAL A O 1
ATOM 3977 N N . LEU A 1 508 ? -17.738 -13.961 52.231 1.00 44.38 508 LEU A N 1
ATOM 3978 C CA . LEU A 1 508 ? -16.308 -13.940 51.935 1.00 44.38 508 LEU A CA 1
ATOM 3979 C C . LEU A 1 508 ? -16.089 -13.281 50.572 1.00 44.38 508 LEU A C 1
ATOM 3981 O O . LEU A 1 508 ? -16.548 -13.773 49.541 1.00 44.38 508 LEU A O 1
ATOM 3985 N N . ASN A 1 509 ? -15.384 -12.149 50.586 1.00 45.62 509 ASN A N 1
ATOM 3986 C CA . ASN A 1 509 ? -14.913 -11.462 49.388 1.00 45.62 509 ASN A CA 1
ATOM 3987 C C . ASN A 1 509 ? -13.473 -11.888 49.111 1.00 45.62 509 ASN A C 1
ATOM 3989 O O . ASN A 1 509 ? -12.538 -11.281 49.637 1.00 45.62 509 ASN A O 1
ATOM 3993 N N . GLU A 1 510 ? -13.285 -12.906 48.277 1.00 45.59 510 GLU A N 1
ATOM 3994 C CA . GLU A 1 510 ? -11.949 -13.283 47.817 1.00 45.59 510 GLU A CA 1
ATOM 3995 C C . GLU A 1 510 ? -11.639 -12.638 46.461 1.00 45.59 510 GLU A C 1
ATOM 3997 O O . GLU A 1 510 ? -12.424 -12.699 45.508 1.00 45.59 510 GLU A O 1
ATOM 4002 N N . GLU A 1 511 ? -10.473 -11.992 46.369 1.00 41.69 511 GLU A N 1
ATOM 4003 C CA . GLU A 1 511 ? -9.938 -11.501 45.101 1.00 41.69 511 GLU A CA 1
ATOM 4004 C C . GLU A 1 511 ? -9.262 -12.667 44.372 1.00 41.69 511 GLU A C 1
ATOM 4006 O O . GLU A 1 511 ? -8.134 -13.054 44.683 1.00 41.69 511 GLU A O 1
ATOM 4011 N N . ILE A 1 512 ? -9.944 -13.234 43.376 1.00 45.69 512 ILE A N 1
ATOM 4012 C CA . ILE A 1 512 ? -9.355 -14.287 42.551 1.00 45.69 512 ILE A CA 1
ATOM 4013 C C . ILE A 1 512 ? -8.520 -13.640 41.454 1.00 45.69 512 ILE A C 1
ATOM 4015 O O . ILE A 1 512 ? -9.029 -12.900 40.611 1.00 45.69 512 ILE A O 1
ATOM 4019 N N . VAL A 1 513 ? -7.229 -13.970 41.439 1.00 46.03 513 VAL A N 1
ATOM 4020 C CA . VAL A 1 513 ? -6.274 -13.550 40.413 1.00 46.03 513 VAL A CA 1
ATOM 4021 C C . VAL A 1 513 ? -6.021 -14.723 39.461 1.00 46.03 513 VAL A C 1
ATOM 4023 O O . VAL A 1 513 ? -5.181 -15.581 39.723 1.00 46.03 513 VAL A O 1
ATOM 4026 N N . LEU A 1 514 ? -6.731 -14.770 38.331 1.00 46.00 514 LEU A N 1
ATOM 4027 C CA . LEU A 1 514 ? -6.534 -15.798 37.303 1.00 46.00 514 LEU A CA 1
ATOM 4028 C C . LEU A 1 514 ? -5.474 -15.358 36.284 1.00 46.00 514 LEU A C 1
ATOM 4030 O O . LEU A 1 514 ? -5.649 -14.331 35.619 1.00 46.00 514 LEU A O 1
ATOM 4034 N N . PRO A 1 515 ? -4.394 -16.131 36.071 1.00 47.88 515 PRO A N 1
ATOM 4035 C CA . PRO A 1 515 ? -3.475 -15.879 34.970 1.00 47.88 515 PRO A CA 1
ATOM 4036 C C . PRO A 1 515 ? -4.197 -16.042 33.629 1.00 47.88 515 PRO A C 1
ATOM 4038 O O . PRO A 1 515 ? -4.836 -17.063 33.374 1.00 47.88 515 PRO A O 1
ATOM 4041 N N . LEU A 1 516 ? -4.043 -15.075 32.722 1.00 53.50 516 LEU A N 1
ATOM 4042 C CA . LEU A 1 516 ? -4.652 -15.111 31.380 1.00 53.50 516 LEU A CA 1
ATOM 4043 C C . LEU A 1 516 ? -4.262 -16.350 30.555 1.00 53.50 516 LEU A C 1
ATOM 4045 O O . LEU A 1 516 ? -4.975 -16.725 29.623 1.00 53.50 516 LEU A O 1
ATOM 4049 N N . SER A 1 517 ? -3.162 -17.017 30.914 1.00 48.47 517 SER A N 1
ATOM 4050 C CA . SER A 1 517 ? -2.741 -18.291 30.328 1.00 48.47 517 SER A CA 1
ATOM 4051 C C . SER A 1 517 ? -3.774 -19.410 30.500 1.00 48.47 517 SER A C 1
ATOM 4053 O O . SER A 1 517 ? -3.867 -20.254 29.614 1.00 48.47 517 SER A O 1
ATOM 4055 N N . TYR A 1 518 ? -4.575 -19.399 31.574 1.00 43.16 518 TYR A N 1
ATOM 4056 C CA . TYR A 1 518 ? -5.649 -20.380 31.801 1.00 43.16 518 TYR A CA 1
ATOM 4057 C C . TYR A 1 518 ? -6.826 -20.220 30.828 1.00 43.16 518 TYR A C 1
ATOM 4059 O O . TYR A 1 518 ? -7.545 -21.175 30.565 1.00 43.16 518 TYR A O 1
ATOM 4067 N N . LEU A 1 519 ? -6.981 -19.036 30.229 1.00 49.06 519 LEU A N 1
ATOM 4068 C CA . LEU A 1 519 ? -7.986 -18.742 29.202 1.00 49.06 519 LEU A CA 1
ATOM 4069 C C . LEU A 1 519 ? -7.431 -18.912 27.772 1.00 49.06 519 LEU A C 1
ATOM 4071 O O . LEU A 1 519 ? -8.025 -18.435 26.806 1.00 49.06 519 LEU A O 1
ATOM 4075 N N . GLY A 1 520 ? -6.262 -19.549 27.621 1.00 46.91 520 GLY A N 1
ATOM 4076 C CA . GLY A 1 520 ? -5.599 -19.749 26.328 1.00 46.91 520 GLY A CA 1
ATOM 4077 C C . GLY A 1 520 ? -4.907 -18.499 25.766 1.00 46.91 520 GLY A C 1
ATOM 4078 O O . GLY A 1 520 ? -4.420 -18.521 24.636 1.00 46.91 520 GLY A O 1
ATOM 4079 N N . PHE A 1 521 ? -4.814 -17.408 26.533 1.00 50.38 521 PHE A N 1
ATOM 4080 C CA . PHE A 1 521 ? -4.125 -16.181 26.123 1.00 50.38 521 PHE A CA 1
ATOM 4081 C C . PHE A 1 521 ? -2.638 -16.231 26.507 1.00 50.38 521 PHE A C 1
ATOM 4083 O O . PHE A 1 521 ? -2.172 -15.485 27.368 1.00 50.38 521 PHE A O 1
ATOM 4090 N N . GLN A 1 522 ? -1.868 -17.117 25.873 1.00 52.44 522 GLN A N 1
ATOM 4091 C CA . GLN A 1 522 ? -0.408 -17.100 25.994 1.00 52.44 522 GLN A CA 1
ATOM 4092 C C . GLN A 1 522 ? 0.192 -16.090 25.007 1.00 52.44 522 GLN A C 1
ATOM 4094 O O . GLN A 1 522 ? -0.058 -16.154 23.807 1.00 52.44 522 GLN A O 1
ATOM 4099 N N . ARG A 1 523 ? 0.994 -15.142 25.509 1.00 60.38 523 ARG A N 1
ATOM 4100 C CA . ARG A 1 523 ? 1.830 -14.275 24.666 1.00 60.38 523 ARG A CA 1
ATOM 4101 C C . ARG A 1 523 ? 3.197 -14.927 24.502 1.00 60.38 523 ARG A C 1
ATOM 4103 O O . ARG A 1 523 ? 3.967 -14.975 25.459 1.00 60.38 523 ARG A O 1
ATOM 4110 N N . TYR A 1 524 ? 3.519 -15.395 23.301 1.00 65.81 524 TYR A N 1
ATOM 4111 C CA . TYR A 1 524 ? 4.833 -15.970 23.032 1.00 65.81 524 TYR A CA 1
ATOM 4112 C C . TYR A 1 524 ? 5.832 -14.883 22.629 1.00 65.81 524 TYR A C 1
ATOM 4114 O O . TYR A 1 524 ? 5.492 -13.929 21.930 1.00 65.81 524 TYR A O 1
ATOM 4122 N N . LYS A 1 525 ? 7.112 -15.056 22.991 1.00 69.50 525 LYS A N 1
ATOM 4123 C CA . LYS A 1 525 ? 8.212 -14.188 22.514 1.00 69.50 525 LYS A CA 1
ATOM 4124 C C . LYS A 1 525 ? 8.255 -14.113 20.980 1.00 69.50 525 LYS A C 1
ATOM 4126 O O . LYS A 1 525 ? 8.669 -13.106 20.416 1.00 69.50 525 LYS A O 1
ATOM 4131 N N . SER A 1 526 ? 7.804 -15.173 20.311 1.00 77.50 526 SER A N 1
ATOM 4132 C CA . SER A 1 526 ? 7.686 -15.253 18.857 1.00 77.50 526 SER A CA 1
ATOM 4133 C C . SER A 1 526 ? 6.615 -14.334 18.262 1.00 77.50 526 SER A C 1
ATOM 4135 O O . SER A 1 526 ? 6.681 -14.095 17.060 1.00 77.50 526 SER A O 1
ATOM 4137 N N . ASP A 1 527 ? 5.672 -13.810 19.048 1.00 81.38 527 ASP A N 1
ATOM 4138 C CA . ASP A 1 527 ? 4.608 -12.914 18.575 1.00 81.38 527 ASP A CA 1
ATOM 4139 C C . ASP A 1 527 ? 4.937 -11.419 18.807 1.00 81.38 527 ASP A C 1
ATOM 4141 O O . ASP A 1 527 ? 4.151 -10.542 18.445 1.00 81.38 527 ASP A O 1
ATOM 4145 N N . LEU A 1 528 ? 6.116 -11.101 19.365 1.00 82.75 528 LEU A N 1
ATOM 4146 C CA . LEU A 1 528 ? 6.603 -9.720 19.494 1.00 82.75 528 LEU A CA 1
ATOM 4147 C C . LEU A 1 528 ? 6.791 -9.061 18.115 1.00 82.75 528 LEU A C 1
ATOM 4149 O O . LEU A 1 528 ? 7.238 -9.748 17.194 1.00 82.75 528 LEU A O 1
ATOM 4153 N N . PRO A 1 529 ? 6.550 -7.741 17.963 1.00 84.75 529 PRO A N 1
ATOM 4154 C CA . PRO A 1 529 ? 6.671 -7.051 16.673 1.00 84.75 529 PRO A CA 1
ATOM 4155 C C . PRO A 1 529 ? 7.982 -7.337 15.928 1.00 84.75 529 PRO A C 1
ATOM 4157 O O . PRO A 1 529 ? 7.956 -7.656 14.743 1.00 84.75 529 PRO A O 1
ATOM 4160 N N . GLU A 1 530 ? 9.116 -7.324 16.631 1.00 85.50 530 GLU A N 1
ATOM 4161 C CA . GLU A 1 530 ? 10.438 -7.628 16.069 1.00 85.50 530 GLU A CA 1
ATOM 4162 C C . GLU A 1 530 ? 10.546 -9.080 15.558 1.00 85.50 530 GLU A C 1
ATOM 4164 O O . GLU A 1 530 ? 11.012 -9.337 14.448 1.00 85.50 530 GLU A O 1
ATOM 4169 N N . ALA A 1 531 ? 10.054 -10.053 16.332 1.00 89.19 531 ALA A N 1
ATOM 4170 C CA . ALA A 1 531 ? 10.040 -11.453 15.913 1.00 89.19 531 ALA A CA 1
ATOM 4171 C C . ALA A 1 531 ? 9.162 -11.661 14.667 1.00 89.19 531 ALA A C 1
ATOM 4173 O O . ALA A 1 531 ? 9.549 -12.407 13.763 1.00 89.19 531 ALA A O 1
ATOM 4174 N N . ARG A 1 532 ? 8.019 -10.966 14.592 1.00 92.50 532 ARG A N 1
ATOM 4175 C CA . ARG A 1 532 ? 7.116 -10.981 13.431 1.00 92.50 532 ARG A CA 1
ATOM 4176 C C . ARG A 1 532 ? 7.752 -10.314 12.206 1.00 92.50 532 ARG A C 1
ATOM 4178 O O . ARG A 1 532 ? 7.678 -10.878 11.114 1.00 92.50 532 ARG A O 1
ATOM 4185 N N . GLN A 1 533 ? 8.450 -9.187 12.387 1.00 94.00 533 GLN A N 1
ATOM 4186 C CA . GLN A 1 533 ? 9.244 -8.532 11.335 1.00 94.00 533 GLN A CA 1
ATOM 4187 C C . GLN A 1 533 ? 10.297 -9.481 10.763 1.00 94.00 533 GLN A C 1
ATOM 4189 O O . GLN A 1 533 ? 10.320 -9.730 9.556 1.00 94.00 533 GLN A O 1
ATOM 4194 N N . ARG A 1 534 ? 11.121 -10.088 11.628 1.00 94.88 534 ARG A N 1
ATOM 4195 C CA . ARG A 1 534 ? 12.158 -11.042 11.215 1.00 94.88 534 ARG A CA 1
ATOM 4196 C C . ARG A 1 534 ? 11.576 -12.220 10.436 1.00 94.88 534 ARG A C 1
ATOM 4198 O O . ARG A 1 534 ? 12.164 -12.646 9.440 1.00 94.88 534 ARG A O 1
ATOM 4205 N N . ARG A 1 535 ? 10.433 -12.758 10.880 1.00 95.12 535 ARG A N 1
ATOM 4206 C CA . ARG A 1 535 ? 9.770 -13.890 10.217 1.00 95.12 535 ARG A CA 1
ATOM 4207 C C . ARG A 1 535 ? 9.303 -13.507 8.816 1.00 95.12 535 ARG A C 1
ATOM 4209 O O . ARG A 1 535 ? 9.697 -14.169 7.862 1.00 95.12 535 ARG A O 1
ATOM 4216 N N . GLN A 1 536 ? 8.557 -12.408 8.685 1.00 96.00 536 GLN A N 1
ATOM 4217 C CA . GLN A 1 536 ? 8.054 -11.950 7.388 1.00 96.00 536 GLN A CA 1
ATOM 4218 C C . GLN A 1 536 ? 9.186 -11.569 6.425 1.00 96.00 536 GLN A C 1
ATOM 4220 O O . GLN A 1 536 ? 9.129 -11.910 5.245 1.00 96.00 536 GLN A O 1
ATOM 4225 N N . PHE A 1 537 ? 10.249 -10.926 6.918 1.00 96.44 537 PHE A N 1
ATOM 4226 C CA . PHE A 1 537 ? 11.444 -10.633 6.124 1.00 96.44 537 PHE A CA 1
ATOM 4227 C C . PHE A 1 537 ? 12.096 -11.910 5.573 1.00 96.44 537 PHE A C 1
ATOM 4229 O O . PHE A 1 537 ? 12.417 -11.998 4.382 1.00 96.44 537 PHE A O 1
ATOM 4236 N N . LYS A 1 538 ? 12.260 -12.928 6.428 1.00 96.50 538 LYS A N 1
ATOM 4237 C CA . LYS A 1 538 ? 12.853 -14.210 6.037 1.00 96.50 538 LYS A CA 1
ATOM 4238 C C . LYS A 1 538 ? 11.963 -14.966 5.050 1.00 96.50 538 LYS A C 1
ATOM 4240 O O . LYS A 1 538 ? 12.478 -15.462 4.054 1.00 96.50 538 LYS A O 1
ATOM 4245 N N . GLU A 1 539 ? 10.653 -15.015 5.286 1.00 97.12 539 GLU A N 1
ATOM 4246 C CA . GLU A 1 539 ? 9.680 -15.646 4.381 1.00 97.12 539 GLU A CA 1
ATOM 4247 C C . GLU A 1 539 ? 9.728 -15.017 2.978 1.00 97.12 539 GLU A C 1
ATOM 4249 O O . GLU A 1 539 ? 9.859 -15.738 1.989 1.00 97.12 539 GLU A O 1
ATOM 4254 N N . LEU A 1 540 ? 9.730 -13.681 2.872 1.00 96.31 540 LEU A N 1
ATOM 4255 C CA . LEU A 1 540 ? 9.827 -12.981 1.582 1.00 96.31 540 LEU A CA 1
ATOM 4256 C C . LEU A 1 540 ? 11.176 -13.193 0.882 1.00 96.31 540 LEU A C 1
ATOM 4258 O O . LEU A 1 540 ? 11.227 -13.342 -0.343 1.00 96.31 540 LEU A O 1
ATOM 4262 N N . THR A 1 541 ? 12.267 -13.243 1.648 1.00 95.38 541 THR A N 1
ATOM 4263 C CA . THR A 1 541 ? 13.605 -13.532 1.114 1.00 95.38 541 THR A CA 1
ATOM 4264 C C . THR A 1 541 ? 13.669 -14.951 0.548 1.00 95.38 541 THR A C 1
ATOM 4266 O O . THR A 1 541 ? 14.064 -15.137 -0.602 1.00 95.38 541 THR A O 1
ATOM 4269 N N . VAL A 1 542 ? 13.218 -15.950 1.314 1.00 95.75 542 VAL A N 1
ATOM 4270 C CA . VAL A 1 542 ? 13.182 -17.360 0.892 1.00 95.75 542 VAL A CA 1
ATOM 4271 C C . VAL A 1 542 ? 12.281 -17.541 -0.328 1.00 95.75 542 VAL A C 1
ATOM 4273 O O . VAL A 1 542 ? 12.669 -18.204 -1.291 1.00 95.75 542 VAL A O 1
ATOM 4276 N N . TYR A 1 543 ? 11.108 -16.908 -0.328 1.00 95.50 543 TYR A N 1
ATOM 4277 C CA . TYR A 1 543 ? 10.196 -16.938 -1.466 1.00 95.50 543 TYR A CA 1
ATOM 4278 C C . TYR A 1 543 ? 10.854 -16.380 -2.735 1.00 95.50 543 TYR A C 1
ATOM 4280 O O . TYR A 1 543 ? 10.837 -17.023 -3.786 1.00 95.50 543 TYR A O 1
ATOM 4288 N N . THR A 1 544 ? 11.524 -15.230 -2.629 1.00 93.06 544 THR A N 1
ATOM 4289 C CA . THR A 1 544 ? 12.229 -14.606 -3.760 1.00 93.06 544 THR A CA 1
ATOM 4290 C C . THR A 1 544 ? 13.389 -15.477 -4.260 1.00 93.06 544 THR A C 1
ATOM 4292 O O . THR A 1 544 ? 13.562 -15.651 -5.466 1.00 93.06 544 THR A O 1
ATOM 4295 N N . GLN A 1 545 ? 14.144 -16.115 -3.362 1.00 92.31 545 GLN A N 1
ATOM 4296 C CA . GLN A 1 545 ? 15.207 -17.052 -3.744 1.00 92.31 545 GLN A CA 1
ATOM 4297 C C . GLN A 1 545 ? 14.667 -18.295 -4.469 1.00 92.31 545 GLN A C 1
ATOM 4299 O O . GLN A 1 545 ? 15.261 -18.745 -5.452 1.00 92.31 545 GLN A O 1
ATOM 4304 N N . LYS A 1 546 ? 13.504 -18.819 -4.062 1.00 92.81 546 LYS A N 1
ATOM 4305 C CA . LYS A 1 546 ? 12.821 -19.921 -4.765 1.00 92.81 546 LYS A CA 1
ATOM 4306 C C . LYS A 1 546 ? 12.425 -19.525 -6.197 1.00 92.81 546 LYS A C 1
ATOM 4308 O O . LYS A 1 546 ? 12.517 -20.344 -7.118 1.00 92.81 546 LYS A O 1
ATOM 4313 N N . LEU A 1 547 ? 12.034 -18.266 -6.424 1.00 91.62 547 LEU A N 1
ATOM 4314 C CA . LEU A 1 547 ? 11.781 -17.750 -7.777 1.00 91.62 547 LEU A CA 1
ATOM 4315 C C . LEU A 1 547 ? 13.057 -17.751 -8.631 1.00 91.62 547 LEU A C 1
ATOM 4317 O O . LEU A 1 547 ? 13.028 -18.246 -9.760 1.00 91.62 547 LEU A O 1
ATOM 4321 N N . LEU A 1 548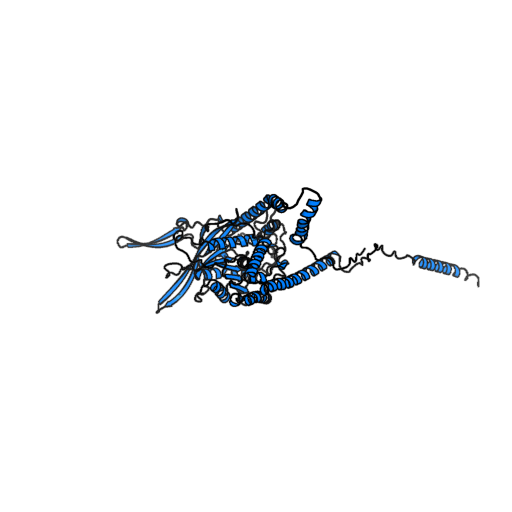 ? 14.189 -17.301 -8.079 1.00 88.81 548 LEU A N 1
ATOM 4322 C CA . LEU A 1 548 ? 15.485 -17.315 -8.771 1.00 88.81 548 LEU A CA 1
ATOM 4323 C C . LEU A 1 548 ? 15.903 -18.733 -9.179 1.00 88.81 548 LEU A C 1
ATOM 4325 O O . LEU A 1 548 ? 16.259 -18.961 -10.339 1.00 88.81 548 LEU A O 1
ATOM 4329 N N . GLN A 1 549 ? 15.774 -19.706 -8.274 1.00 89.69 549 GLN A N 1
ATOM 4330 C CA . GLN A 1 549 ? 16.084 -21.117 -8.548 1.00 89.69 549 GLN A CA 1
ATOM 4331 C C . GLN A 1 549 ? 15.227 -21.703 -9.682 1.00 89.69 549 GLN A C 1
ATOM 4333 O O . GLN A 1 549 ? 15.686 -22.542 -10.458 1.00 89.69 549 GLN A O 1
ATOM 4338 N N . THR A 1 550 ? 13.979 -21.249 -9.823 1.00 89.19 550 THR A N 1
ATOM 4339 C CA . THR A 1 550 ? 13.060 -21.723 -10.872 1.00 89.19 550 THR A CA 1
ATOM 4340 C C . THR A 1 550 ? 13.079 -20.868 -12.146 1.00 89.19 550 THR A C 1
ATOM 4342 O O . THR A 1 550 ? 12.407 -21.207 -13.129 1.00 89.19 550 THR A O 1
ATOM 4345 N N . SER A 1 551 ? 13.894 -19.807 -12.185 1.00 89.56 551 SER A N 1
ATOM 4346 C CA . SER A 1 551 ? 13.947 -18.833 -13.284 1.00 89.56 551 SER A CA 1
ATOM 4347 C C . SER A 1 551 ? 14.285 -19.462 -14.640 1.00 89.56 551 SER A C 1
ATOM 4349 O O . SER A 1 551 ? 13.676 -19.112 -15.652 1.00 89.56 551 SER A O 1
ATOM 4351 N N . ALA A 1 552 ? 15.181 -20.456 -14.680 1.00 91.00 552 ALA A N 1
ATOM 4352 C CA . ALA A 1 552 ? 15.549 -21.151 -15.916 1.00 91.00 552 ALA A CA 1
ATOM 4353 C C . ALA A 1 552 ? 14.341 -21.839 -16.578 1.00 91.00 552 ALA A C 1
ATOM 4355 O O . ALA A 1 552 ? 14.154 -21.744 -17.792 1.00 91.00 552 ALA A O 1
ATOM 4356 N N . LYS A 1 553 ? 13.451 -22.451 -15.783 1.00 92.19 553 LYS A N 1
ATOM 4357 C CA . LYS A 1 553 ? 12.215 -23.074 -16.292 1.00 92.19 553 LYS A CA 1
ATOM 4358 C C . LYS A 1 553 ? 11.269 -22.027 -16.886 1.00 92.19 553 LYS A C 1
ATOM 4360 O O . LYS A 1 553 ? 10.661 -22.264 -17.931 1.00 92.19 553 LYS A O 1
ATOM 4365 N N . LYS A 1 554 ? 11.163 -20.853 -16.252 1.00 89.88 554 LYS A N 1
ATOM 4366 C CA . LYS A 1 554 ? 10.362 -19.727 -16.761 1.00 89.88 554 LYS A CA 1
ATOM 4367 C C . LYS A 1 554 ? 10.933 -19.184 -18.074 1.00 89.88 554 LYS A C 1
ATOM 4369 O O . LYS A 1 554 ? 10.165 -19.008 -19.018 1.00 89.88 554 LYS A O 1
ATOM 4374 N N . ARG A 1 555 ? 12.259 -19.022 -18.179 1.00 91.00 555 ARG A N 1
ATOM 4375 C CA . ARG A 1 555 ? 12.928 -18.621 -19.431 1.00 91.00 555 ARG A CA 1
ATOM 4376 C C . ARG A 1 555 ? 12.696 -19.633 -20.552 1.00 91.00 555 ARG A C 1
ATOM 4378 O O . ARG A 1 555 ? 12.309 -19.237 -21.645 1.00 91.00 555 ARG A O 1
ATOM 4385 N N . ASN A 1 556 ? 12.822 -20.932 -20.284 1.00 92.62 556 ASN A N 1
ATOM 4386 C CA . ASN A 1 556 ? 12.546 -21.962 -21.293 1.00 92.62 556 ASN A CA 1
ATOM 4387 C C . ASN A 1 556 ? 11.099 -21.894 -21.805 1.00 92.62 556 ASN A C 1
ATOM 4389 O O . ASN A 1 556 ? 10.861 -22.008 -23.007 1.00 92.62 556 ASN A O 1
ATOM 4393 N N . LYS A 1 557 ? 10.129 -21.642 -20.913 1.00 93.50 557 LYS A N 1
ATOM 4394 C CA . LYS A 1 557 ? 8.729 -21.422 -21.305 1.00 93.50 557 LYS A CA 1
ATOM 4395 C C . LYS A 1 557 ? 8.564 -20.159 -22.161 1.00 93.50 557 LYS A C 1
ATOM 4397 O O . LYS A 1 557 ? 7.839 -20.206 -23.151 1.00 93.50 557 LYS A O 1
ATOM 4402 N N . PHE A 1 558 ? 9.236 -19.064 -21.809 1.00 91.56 558 PHE A N 1
ATOM 4403 C CA . PHE A 1 558 ? 9.215 -17.809 -22.570 1.00 91.56 558 PHE A CA 1
ATOM 4404 C C . PHE A 1 558 ? 9.763 -17.990 -23.999 1.00 91.56 558 PHE A C 1
ATOM 4406 O O . PHE A 1 558 ? 9.138 -17.570 -24.971 1.00 91.56 558 PHE A O 1
ATOM 4413 N N . TRP A 1 559 ? 10.864 -18.730 -24.153 1.00 94.12 559 TRP A N 1
ATOM 4414 C CA . TRP A 1 559 ? 11.503 -19.022 -25.444 1.00 94.12 559 TRP A CA 1
ATOM 4415 C C . TRP A 1 559 ? 10.870 -20.185 -26.233 1.00 94.12 559 TRP A C 1
ATOM 4417 O O . TRP A 1 559 ? 11.420 -20.606 -27.257 1.00 94.12 559 TRP A O 1
ATOM 4427 N N . LYS A 1 560 ? 9.720 -20.719 -25.789 1.00 93.56 560 LYS A N 1
ATOM 4428 C CA . LYS A 1 560 ? 9.059 -21.880 -26.417 1.00 93.56 560 LYS A CA 1
ATOM 4429 C C . LYS A 1 560 ? 8.580 -21.598 -27.848 1.00 93.56 560 LYS A C 1
ATOM 4431 O O . LYS A 1 560 ? 8.512 -22.523 -28.650 1.00 93.56 560 LYS A O 1
ATOM 4436 N N . LYS A 1 561 ? 8.253 -20.341 -28.172 1.00 92.56 561 LYS A N 1
ATOM 4437 C CA . LYS A 1 561 ? 7.814 -19.932 -29.520 1.00 92.56 561 LYS A CA 1
ATOM 4438 C C . LYS A 1 561 ? 8.981 -19.687 -30.490 1.00 92.56 561 LYS A C 1
ATOM 4440 O O . LYS A 1 561 ? 8.750 -19.637 -31.695 1.00 92.56 561 LYS A O 1
ATOM 4445 N N . ALA A 1 562 ? 10.217 -19.577 -29.996 1.00 93.44 562 ALA A N 1
ATOM 4446 C CA . ALA A 1 562 ? 11.391 -19.407 -30.846 1.00 93.44 562 ALA A CA 1
ATOM 4447 C C . ALA A 1 562 ? 11.697 -20.698 -31.621 1.00 93.44 562 ALA A C 1
ATOM 4449 O O . ALA A 1 562 ? 11.938 -21.765 -31.043 1.00 93.44 562 ALA A O 1
ATOM 4450 N N . ASN A 1 563 ? 11.684 -20.599 -32.946 1.00 93.25 563 ASN A N 1
ATOM 4451 C CA . ASN A 1 563 ? 11.782 -21.727 -33.855 1.00 93.25 563 ASN A CA 1
ATOM 4452 C C . ASN A 1 563 ? 13.238 -21.994 -34.239 1.00 93.25 563 ASN A C 1
ATOM 4454 O O . ASN A 1 563 ? 13.826 -21.270 -35.033 1.00 93.25 563 ASN A O 1
ATOM 4458 N N . ARG A 1 564 ? 13.798 -23.079 -33.702 1.00 95.31 564 ARG A N 1
ATOM 4459 C CA . ARG A 1 564 ? 15.205 -23.471 -33.889 1.00 95.31 564 ARG A CA 1
ATOM 4460 C C . ARG A 1 564 ? 15.419 -24.498 -35.010 1.00 95.31 564 ARG A C 1
ATOM 4462 O O . ARG A 1 564 ? 16.492 -25.074 -35.102 1.00 95.31 564 ARG A O 1
ATOM 4469 N N . LYS A 1 565 ? 14.405 -24.767 -35.849 1.00 95.06 565 LYS A N 1
ATOM 4470 C CA . LYS A 1 565 ? 14.470 -25.825 -36.881 1.00 95.06 565 LYS A CA 1
ATOM 4471 C C . LYS A 1 565 ? 15.353 -25.473 -38.088 1.00 95.06 565 LYS A C 1
ATOM 4473 O O . LYS A 1 565 ? 15.757 -26.375 -38.807 1.00 95.06 565 LYS A O 1
ATOM 4478 N N . SER A 1 566 ? 15.593 -24.188 -38.360 1.00 96.81 566 SER A N 1
ATOM 4479 C CA . SER A 1 566 ? 16.521 -23.708 -39.398 1.00 96.81 566 SER A CA 1
ATOM 4480 C C . SER A 1 566 ? 16.889 -22.242 -39.154 1.00 96.81 566 SER A C 1
ATOM 4482 O O . SER A 1 566 ? 16.150 -21.545 -38.456 1.00 96.81 566 SER A O 1
ATOM 4484 N N . LEU A 1 567 ? 17.973 -21.754 -39.769 1.00 96.06 567 LEU A N 1
ATOM 4485 C CA . LEU A 1 567 ? 18.430 -20.362 -39.636 1.00 96.06 567 LEU A CA 1
ATOM 4486 C C . LEU A 1 567 ? 17.334 -19.348 -40.013 1.00 96.06 567 LEU A C 1
ATOM 4488 O O . LEU A 1 567 ? 16.954 -18.523 -39.191 1.00 96.06 567 LEU A O 1
ATOM 4492 N N . LYS A 1 568 ? 16.710 -19.501 -41.188 1.00 96.00 568 LYS A N 1
ATOM 4493 C CA . LYS A 1 568 ? 15.611 -18.627 -41.648 1.00 96.00 568 LYS A CA 1
ATOM 4494 C C . LYS A 1 568 ? 14.411 -18.606 -40.688 1.00 96.00 568 LYS A C 1
ATOM 4496 O O . LYS A 1 568 ? 13.764 -17.577 -40.498 1.00 96.00 568 LYS A O 1
ATOM 4501 N N . LYS A 1 569 ? 14.077 -19.752 -40.077 1.00 95.19 569 LYS A N 1
ATOM 4502 C CA . LYS A 1 569 ? 12.992 -19.841 -39.081 1.00 95.19 569 LYS A CA 1
ATOM 4503 C C . LYS A 1 569 ? 13.404 -19.211 -37.749 1.00 95.19 569 LYS A C 1
ATOM 4505 O O . LYS A 1 569 ? 12.563 -18.584 -37.101 1.00 95.19 569 LYS A O 1
ATOM 4510 N N . TRP A 1 570 ? 14.669 -19.348 -37.362 1.00 95.81 570 TRP A N 1
ATOM 4511 C CA . TRP A 1 570 ? 15.231 -18.704 -36.182 1.00 95.81 570 TRP A CA 1
ATOM 4512 C C . TRP A 1 570 ? 15.209 -17.187 -36.326 1.00 95.81 570 TRP A C 1
ATOM 4514 O O . TRP A 1 570 ? 14.603 -16.535 -35.487 1.00 95.81 570 TRP A O 1
ATOM 4524 N N . GLU A 1 571 ? 15.743 -16.636 -37.415 1.00 95.31 571 GLU A N 1
ATOM 4525 C CA . GLU A 1 571 ? 15.752 -15.192 -37.682 1.00 95.31 571 GLU A CA 1
ATOM 4526 C C . GLU A 1 571 ? 14.344 -14.605 -37.572 1.00 95.31 571 GLU A C 1
ATOM 4528 O O . GLU A 1 571 ? 14.100 -13.750 -36.718 1.00 95.31 571 GLU A O 1
ATOM 4533 N N . LYS A 1 572 ? 13.385 -15.171 -38.321 1.00 95.06 572 LYS A N 1
ATOM 4534 C CA . LYS A 1 572 ? 11.988 -14.716 -38.312 1.00 95.06 572 LYS A CA 1
ATOM 4535 C C . LYS A 1 572 ? 11.338 -14.807 -36.929 1.00 95.06 572 LYS A C 1
ATOM 4537 O O . LYS A 1 572 ? 10.619 -13.899 -36.530 1.00 95.06 572 LYS A O 1
ATOM 4542 N N . SER A 1 573 ? 11.548 -15.905 -36.201 1.00 95.00 573 SER A N 1
ATOM 4543 C CA . SER A 1 573 ? 10.929 -16.089 -34.878 1.00 95.00 573 SER A CA 1
ATOM 4544 C C . SER A 1 573 ? 11.646 -15.337 -33.752 1.00 95.00 573 SER A C 1
ATOM 4546 O O . SER A 1 573 ? 11.019 -15.045 -32.737 1.00 95.00 573 SER A O 1
ATOM 4548 N N . SER A 1 574 ? 12.931 -15.010 -33.923 1.00 95.06 574 SER A N 1
ATOM 4549 C CA . SER A 1 574 ? 13.734 -14.250 -32.961 1.00 95.06 574 SER A CA 1
ATOM 4550 C C . SER A 1 574 ? 13.423 -12.755 -32.982 1.00 95.06 574 SER A C 1
ATOM 4552 O O . SER A 1 574 ? 13.627 -12.100 -31.965 1.00 95.06 574 SER A O 1
ATOM 4554 N N . GLN A 1 575 ? 12.894 -12.230 -34.096 1.00 95.06 575 GLN A N 1
ATOM 4555 C CA . GLN A 1 575 ? 12.611 -10.803 -34.255 1.00 95.06 575 GLN A CA 1
ATOM 4556 C C . GLN A 1 575 ? 11.692 -10.274 -33.149 1.00 95.06 575 GLN A C 1
ATOM 4558 O O . GLN A 1 575 ? 12.059 -9.328 -32.469 1.00 95.06 575 GLN A O 1
ATOM 4563 N N . TRP A 1 576 ? 10.594 -10.978 -32.850 1.00 95.06 576 TRP A N 1
ATOM 4564 C CA . TRP A 1 576 ? 9.693 -10.597 -31.755 1.00 95.06 576 TRP A CA 1
ATOM 4565 C C . TRP A 1 576 ? 10.409 -10.471 -30.400 1.00 95.06 576 TRP A C 1
ATOM 4567 O O . TRP A 1 576 ? 10.093 -9.593 -29.608 1.00 95.06 576 TRP A O 1
ATOM 4577 N N . TYR A 1 577 ? 11.392 -11.334 -30.120 1.00 94.31 577 TYR A N 1
ATOM 4578 C CA . TYR A 1 577 ? 12.166 -11.266 -28.877 1.00 94.31 577 TYR A CA 1
ATOM 4579 C C . TYR A 1 577 ? 13.147 -10.084 -28.865 1.00 94.31 577 TYR A C 1
ATOM 4581 O O . TYR A 1 577 ? 13.422 -9.543 -27.794 1.00 94.31 577 TYR A O 1
ATOM 4589 N N . ARG A 1 578 ? 13.676 -9.687 -30.033 1.00 92.81 578 ARG A N 1
ATOM 4590 C CA . ARG A 1 578 ? 14.502 -8.477 -30.188 1.00 92.81 578 ARG A CA 1
ATOM 4591 C C . ARG A 1 578 ? 13.663 -7.220 -29.982 1.00 92.81 578 ARG A C 1
ATOM 4593 O O . ARG A 1 578 ? 14.093 -6.321 -29.271 1.00 92.81 578 ARG A O 1
ATOM 4600 N N . ASP A 1 579 ? 12.460 -7.201 -30.538 1.00 92.50 579 ASP A N 1
ATOM 4601 C CA . ASP A 1 579 ? 11.525 -6.093 -30.350 1.00 92.50 579 ASP A CA 1
ATOM 4602 C C . ASP A 1 579 ? 11.124 -6.010 -28.868 1.00 92.50 579 ASP A C 1
ATOM 4604 O O . ASP A 1 579 ? 11.299 -4.974 -28.238 1.00 92.50 579 ASP A O 1
ATOM 4608 N N . TYR A 1 580 ? 10.759 -7.143 -28.253 1.00 91.56 580 TYR A N 1
ATOM 4609 C CA . TYR A 1 580 ? 10.426 -7.222 -26.827 1.00 91.56 580 TYR A CA 1
ATOM 4610 C C . TYR A 1 580 ? 11.557 -6.731 -25.910 1.00 91.56 580 TYR A C 1
ATOM 4612 O O . TYR A 1 580 ? 11.300 -5.984 -24.970 1.00 91.56 580 TYR A O 1
ATOM 4620 N N . ILE A 1 581 ? 12.816 -7.135 -26.141 1.00 90.25 581 ILE A N 1
ATOM 4621 C CA . ILE A 1 581 ? 13.916 -6.683 -25.272 1.00 90.25 581 ILE A CA 1
ATOM 4622 C C . ILE A 1 581 ? 14.164 -5.177 -25.421 1.00 90.25 581 ILE A C 1
ATOM 4624 O O . ILE A 1 581 ? 14.456 -4.498 -24.439 1.00 90.25 581 ILE A O 1
ATOM 4628 N N . HIS A 1 582 ? 14.016 -4.648 -26.633 1.00 88.31 582 HIS A N 1
ATOM 4629 C CA . HIS A 1 582 ? 14.250 -3.241 -26.910 1.00 88.31 582 HIS A CA 1
ATOM 4630 C C . HIS A 1 582 ? 13.125 -2.355 -26.364 1.00 88.31 582 HIS A C 1
ATOM 4632 O O . HIS A 1 582 ? 13.393 -1.324 -25.755 1.00 88.31 582 HIS A O 1
ATOM 4638 N N . GLU A 1 583 ? 11.874 -2.775 -26.538 1.00 86.69 583 GLU A N 1
ATOM 4639 C CA . GLU A 1 583 ? 10.691 -1.997 -26.172 1.00 86.69 583 GLU A CA 1
ATOM 4640 C C . GLU A 1 583 ? 10.321 -2.154 -24.692 1.00 86.69 583 GLU A C 1
ATOM 4642 O O . GLU A 1 583 ? 10.134 -1.150 -24.008 1.00 86.69 583 GLU A O 1
ATOM 4647 N N . GLU A 1 584 ? 10.283 -3.384 -24.170 1.00 84.50 584 GLU A N 1
ATOM 4648 C CA . GLU A 1 584 ? 9.738 -3.669 -22.833 1.00 84.50 584 GLU A CA 1
ATOM 4649 C C . GLU A 1 584 ? 10.809 -3.768 -21.736 1.00 84.50 584 GLU A C 1
ATOM 4651 O O . GLU A 1 584 ? 10.549 -3.417 -20.581 1.00 84.50 584 GLU A O 1
ATOM 4656 N N . VAL A 1 585 ? 12.013 -4.257 -22.069 1.00 85.12 585 VAL A N 1
ATOM 4657 C CA . VAL A 1 585 ? 13.081 -4.495 -21.075 1.00 85.12 585 VAL A CA 1
ATOM 4658 C C . VAL A 1 585 ? 14.005 -3.290 -20.935 1.00 85.12 585 VAL A C 1
ATOM 4660 O O . VAL A 1 585 ? 14.218 -2.824 -19.820 1.00 85.12 585 VAL A O 1
ATOM 4663 N N . PHE A 1 586 ? 14.562 -2.784 -22.037 1.00 83.81 586 PHE A N 1
ATOM 4664 C CA . PHE A 1 586 ? 15.450 -1.616 -21.996 1.00 83.81 586 PHE A CA 1
ATOM 4665 C C . PHE A 1 586 ? 14.689 -0.288 -22.024 1.00 83.81 586 PHE A C 1
ATOM 4667 O O . PHE A 1 586 ? 15.139 0.681 -21.417 1.00 83.81 586 PHE A O 1
ATOM 4674 N N . GLY A 1 587 ? 13.538 -0.256 -22.700 1.00 81.62 587 GLY A N 1
ATOM 4675 C CA . GLY A 1 587 ? 12.832 0.975 -23.034 1.00 81.62 587 GLY A CA 1
ATOM 4676 C C . GLY A 1 587 ? 13.462 1.636 -24.260 1.00 81.62 587 GLY A C 1
ATOM 4677 O O . GLY A 1 587 ? 14.558 2.195 -24.193 1.00 81.62 587 GLY A O 1
ATOM 4678 N N . LYS A 1 588 ? 12.762 1.575 -25.398 1.00 82.62 588 LYS A N 1
ATOM 4679 C CA . LYS A 1 588 ? 13.256 2.115 -26.669 1.00 82.62 588 LYS A CA 1
ATOM 4680 C C . LYS A 1 588 ? 13.418 3.635 -26.571 1.00 82.62 588 LYS A C 1
ATOM 4682 O O . LYS A 1 588 ? 12.444 4.359 -26.366 1.00 82.62 588 LYS A O 1
ATOM 4687 N N . LEU A 1 589 ? 14.643 4.121 -26.770 1.00 82.81 589 LEU A N 1
ATOM 4688 C CA . LEU A 1 589 ? 14.899 5.548 -26.958 1.00 82.81 589 LEU A CA 1
ATOM 4689 C C . LEU A 1 589 ? 14.357 6.011 -28.322 1.00 82.81 589 LEU A C 1
ATOM 4691 O O . LEU A 1 589 ? 14.325 5.218 -29.268 1.00 82.81 589 LEU A O 1
ATOM 4695 N N . PRO A 1 590 ? 13.930 7.282 -28.442 1.00 81.56 590 PRO A N 1
ATOM 4696 C CA . PRO A 1 590 ? 13.526 7.833 -29.727 1.00 81.56 590 PRO A CA 1
ATOM 4697 C C . PRO A 1 590 ? 14.688 7.774 -30.719 1.00 81.56 590 PRO A C 1
ATOM 4699 O O . PRO A 1 590 ? 15.852 7.919 -30.337 1.00 81.56 590 PRO A O 1
ATOM 4702 N N . GLU A 1 591 ? 14.355 7.590 -31.996 1.00 84.12 591 GLU A N 1
ATOM 4703 C CA . GLU A 1 591 ? 15.355 7.610 -33.061 1.00 84.12 591 GLU A CA 1
ATOM 4704 C C . GLU A 1 591 ? 16.112 8.953 -33.047 1.00 84.12 591 GLU A C 1
ATOM 4706 O O . GLU A 1 591 ? 15.505 10.002 -32.787 1.00 84.12 591 GLU A O 1
ATOM 4711 N N . PRO A 1 592 ? 17.431 8.959 -33.307 1.00 80.62 592 PRO A N 1
ATOM 4712 C CA . PRO A 1 592 ? 18.206 10.188 -33.308 1.00 80.62 592 PRO A CA 1
ATOM 4713 C C . PRO A 1 592 ? 17.704 11.126 -34.411 1.00 80.62 592 PRO A C 1
ATOM 4715 O O . PRO A 1 592 ? 17.847 10.850 -35.597 1.00 80.62 592 PRO A O 1
ATOM 4718 N N . THR A 1 593 ? 17.136 12.268 -34.020 1.00 81.50 593 THR A N 1
ATOM 4719 C CA . THR A 1 593 ? 16.642 13.289 -34.961 1.00 81.50 593 THR A CA 1
ATOM 4720 C C . THR A 1 593 ? 17.686 14.353 -35.297 1.00 81.50 593 THR A C 1
ATOM 4722 O O . THR A 1 593 ? 17.422 15.252 -36.091 1.00 81.50 593 THR A O 1
ATOM 4725 N N . MET A 1 594 ? 18.855 14.305 -34.655 1.00 76.19 594 MET A N 1
ATOM 4726 C CA . MET A 1 594 ? 19.940 15.258 -34.873 1.00 76.19 594 MET A CA 1
ATOM 4727 C C . MET A 1 594 ? 21.019 14.634 -35.762 1.00 76.19 594 MET A C 1
ATOM 4729 O O . MET A 1 594 ? 21.356 13.467 -35.553 1.00 76.19 594 MET A O 1
ATOM 4733 N N . PRO A 1 595 ? 21.608 15.395 -36.704 1.00 77.50 595 PRO A N 1
ATOM 4734 C CA . PRO A 1 595 ? 22.727 14.898 -37.490 1.00 77.50 595 PRO A CA 1
ATOM 4735 C C . PRO A 1 595 ? 23.898 14.547 -36.567 1.00 77.50 595 PRO A C 1
ATOM 4737 O O . PRO A 1 595 ? 24.193 15.272 -35.607 1.00 77.50 595 PRO A O 1
ATOM 4740 N N . LEU A 1 596 ? 24.574 13.439 -36.873 1.00 70.69 596 LEU A N 1
ATOM 4741 C CA . LEU A 1 596 ? 25.846 13.097 -36.252 1.00 70.69 596 LEU A CA 1
ATOM 4742 C C . LEU A 1 596 ? 26.824 14.220 -36.614 1.00 70.69 596 LEU A C 1
ATOM 4744 O O . LEU A 1 596 ? 27.216 14.361 -37.765 1.00 70.69 596 LEU A O 1
ATOM 4748 N N . ASN A 1 597 ? 27.170 15.051 -35.632 1.00 74.75 597 ASN A N 1
ATOM 4749 C CA . ASN A 1 597 ? 28.188 16.095 -35.745 1.00 74.75 597 ASN A CA 1
ATOM 4750 C C . ASN A 1 597 ? 29.460 15.608 -35.034 1.00 74.75 597 ASN A C 1
ATOM 4752 O O . ASN A 1 597 ? 29.774 16.128 -33.953 1.00 74.75 597 ASN A O 1
ATOM 4756 N N . PRO A 1 598 ? 30.130 14.555 -35.543 1.00 77.19 598 PRO A N 1
ATOM 4757 C CA . PRO A 1 598 ? 31.263 13.958 -34.858 1.00 77.19 598 PRO A CA 1
ATOM 4758 C C . PRO A 1 598 ? 32.388 14.983 -34.719 1.00 77.19 598 PRO A C 1
ATOM 4760 O O . PRO A 1 598 ? 32.576 15.863 -35.565 1.00 77.19 598 PRO A O 1
ATOM 4763 N N . LYS A 1 599 ? 33.115 14.891 -33.608 1.00 78.12 599 LYS A N 1
ATOM 4764 C CA . LYS A 1 599 ? 34.276 15.732 -33.342 1.00 78.12 599 LYS A CA 1
ATOM 4765 C C . LYS A 1 599 ? 35.491 14.864 -33.065 1.00 78.12 599 LYS A C 1
ATOM 4767 O O . LYS A 1 599 ? 35.332 13.866 -32.364 1.00 78.12 599 LYS A O 1
ATOM 4772 N N . SER A 1 600 ? 36.640 15.236 -33.619 1.00 68.94 600 SER A N 1
ATOM 4773 C CA . SER A 1 600 ? 37.933 14.575 -33.394 1.00 68.94 600 SER A CA 1
ATOM 4774 C C . SER A 1 600 ? 38.882 15.478 -32.631 1.00 68.94 600 SER A C 1
ATOM 4776 O O . SER A 1 600 ? 38.807 16.717 -32.836 1.00 68.94 600 SER A O 1
#

Radius of gyration: 34.19 Å; Cα contacts (8 Å, |Δi|>4): 969; chains: 1; bounding box: 123×86×99 Å

Solvent-accessible surface area (backbone atoms only — not comparable to full-atom values): 33282 Å² total; per-residue (Å²): 145,85,85,81,73,76,73,61,57,58,56,55,51,52,52,47,52,51,49,51,50,50,54,56,62,65,64,67,61,75,74,73,73,74,84,51,50,92,89,39,42,73,63,69,92,59,101,63,60,68,68,62,52,50,52,54,50,50,50,55,50,53,57,49,50,51,54,49,29,48,56,52,29,54,52,55,54,53,46,51,71,73,71,44,55,73,70,57,36,52,53,51,50,50,53,50,33,52,51,49,29,50,57,38,22,48,70,72,74,64,50,91,59,79,58,63,43,78,66,32,70,61,29,36,36,37,34,78,42,84,40,82,54,93,96,41,82,43,77,52,48,39,43,23,45,34,27,35,32,37,37,58,23,38,85,80,28,60,39,42,32,34,36,35,38,40,27,37,45,91,85,52,96,63,75,61,78,54,31,37,32,40,44,30,49,28,38,91,44,50,45,49,33,42,59,37,50,73,81,75,68,77,73,76,73,78,76,89,67,89,78,81,88,76,80,87,76,87,82,90,85,56,70,70,61,55,52,47,45,53,49,43,40,36,66,29,53,44,62,60,54,51,11,54,73,10,16,37,28,39,20,51,54,59,74,36,69,56,28,93,78,35,57,40,93,93,78,45,42,32,23,26,24,44,42,45,54,49,19,63,65,21,45,84,69,60,27,31,52,61,13,55,54,40,43,42,53,52,40,48,49,55,29,53,77,70,60,35,74,58,94,65,82,89,64,85,82,62,95,68,77,85,60,39,29,34,31,33,11,32,20,61,13,8,52,45,21,48,50,46,32,32,61,38,84,77,43,36,12,24,29,26,21,16,47,67,36,70,58,87,59,45,86,53,25,41,65,61,71,62,54,70,77,36,62,59,72,44,47,54,32,53,39,50,43,52,32,51,81,38,26,40,26,41,30,40,12,46,32,81,61,36,94,40,58,62,79,46,56,94,87,32,44,81,74,46,63,71,22,41,44,69,52,61,53,68,69,46,29,52,55,33,47,54,55,20,47,53,49,29,47,75,71,73,38,47,88,31,53,49,82,30,68,20,70,90,37,65,23,57,55,66,37,71,69,36,46,45,54,33,32,49,40,49,75,40,83,75,71,86,84,66,75,96,57,73,43,54,43,69,64,58,73,46,49,76,48,76,48,78,46,85,53,98,92,45,78,48,77,49,77,46,71,45,52,36,56,81,77,69,43,51,86,54,80,69,71,37,69,68,44,44,50,54,48,45,54,49,28,53,49,53,46,47,51,54,50,61,74,46,40,65,62,53,50,53,60,70,52,63,76,48,36,80,89,41,71,73,46,28,56,65,41,43,46,61,57,53,50,44,45,41,53,74,70,70,50,65,74,81,79,83,87,65,81,88,78,48,62,68

pLDDT: mean 79.99, std 19.52, range [23.39, 98.56]

InterPro domains:
  IPR029058 Alpha/Beta hydrolase fold [G3DSA:3.40.50.1820] (65-487)

Foldseek 3Di:
DPPPPPPPPVVVVVVVVVVVVVVVVVVPPPPPPPPWPPLFAAPDDDPDDPVVVVVVVVVVVLLVVLVVLQVLQLVVVVCLLPPDDPVRSVVVLLVVLVVLLLLQALPADWDLWQAKAWPFWFFKKKFWDFDDDPNDTDIKIWIKTKTWIKTGQHVLFIWIFIKIAATDTPPDPDQQAFAEEEEEEPLADHNCLQQLNPPQPPPPPPPPPDDDDDDDDDPPDDVVVLVVQSVLSNLNCQQVLVSHLRYIYTYINAQHQAQPPVDDPVPFGALAGLQRSLQVLQVVLSHASLSVVLSNVVVVVSCLQSVNHDPDPPPPPDPDDRHAYEYEYFASSLVSQLSNLLNDQRHQFTEREQHQFFCSVVVQAFPSSDRPPCSSHDDSLNSLLSNPPGAYEYELEFGDKDQFGDDADVRHHHDYDGHIGGRHQPVRNVVSLVSSLVSCVSVVRSLRYYYHYAPNSYHRPDDVVRVCSRCVSSVGHRDPPGDSPIDTDGDDQWDWDWDFDDDPNDTDTDTDTHGCVVVVRDDDPCSRSVNSSVSNSVSSVVVSVVSVVCVVVVVCVVCVQQDPPDPVSNVVSCVVVVCCCCPPVVNPDDDDPDDPNHHD

Nearest PDB structures (foldseek):
  8wt1-assembly1_C  TM=4.271E-01  e=3.347E-06  Geobacillus stearothermophilus ATCC 12980
  8wt1-assembly2_D  TM=4.311E-01  e=2.998E-06  Geobacillus stearothermophilus ATCC 12980
  8wt1-assembly1_H  TM=4.139E-01  e=1.753E-05  Geobacillus stearothermophilus ATCC 12980
  6igq-assembly1_B  TM=4.432E-01  e=2.253E-03  Deinococcus radiodurans R1 = ATCC 13939 = DSM 20539
  5yzn-assembly1_C  TM=4.073E-01  e=1.228E-03  Deinococcus radiodurans R1 = ATCC 13939 = DSM 20539

Secondary structure (DSSP, 8-state):
--SSSSSSHHHHHHHHHHHHHHHHHTT--------PPTT-B-----SS-HHHHHHHHHHHHHHHHHHHHHHHHHHHHHHHHHH--HHHHHHHHHHHHHHHHHHTT--SPPP----PEEEEEEEEEEEEEEEEETTEEEEEEEEEEEEEEEEEEETTEEEEEEEEPPPB-TT-SS----EEEEEE--TTS-TTGGGT-GGG--------------------SSHHHHHHHHHHHHT--HHHHHHHTTEEEEEEPPP-S--TTSEETTTEEB---HHHHHHHHHHTTT--HHHHHHHHHHHHHHHHHTTTTSS-GGGSSS---PPPEEEEEETHHHHHHHHHHHH-TT--EEEEES----GGGGGGS-GGG--TTGGGT--HHHHHHTTTTSEEEEEE-----B-SSPPPPTTSB--PPP--B-PPPHHHHHHHHHHHHHHHHHTT-GGGEEEEESGGGTSPS--HHHHHHHHHHTTPPP-TT--S--EEEE--SEEEEEEEEEETTEEEEEEEEEEGGGGT----GGGSHHHHHHHHHHHHHHHHHHHHHHHHHHHHHHGGG---SSHHHHHHHHHHHHHHIIIIII-PPPP--S----B-